Protein 5Y49 (pdb70)

Structure (mmCIF, N/CA/C/O backbone):
data_5Y49
#
_entry.id   5Y49
#
_cell.length_a   73.805
_cell.length_b   34.853
_cell.length_c   117.305
_cell.angle_alpha   90.000
_cell.angle_beta   98.210
_cell.angle_gamma   90.000
#
_symmetry.space_group_name_H-M   'P 1 2 1'
#
loop_
_entity.id
_e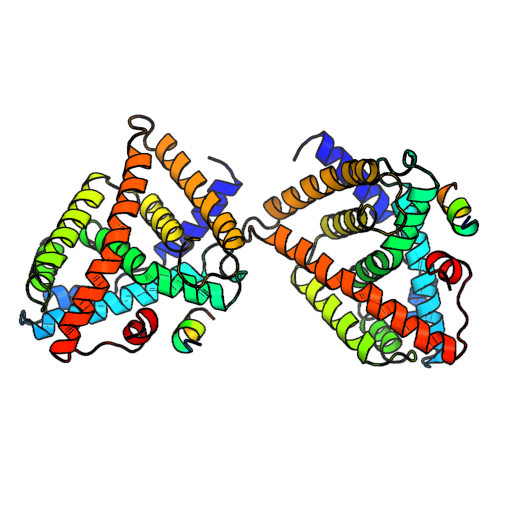ntity.type
_entity.pdbx_description
1 polymer 'Bile acid receptor'
2 polymer 'Peptide from Nuclear receptor coactivator 2'
3 non-polymer '[(1R,2S,4S)-2-bicyclo[2.2.1]heptanyl] 4-azanylbenzoate'
4 water water
#
loop_
_atom_site.group_PDB
_atom_site.id
_atom_site.type_symbol
_atom_site.label_atom_id
_atom_site.label_alt_id
_atom_site.label_comp_id
_atom_site.label_asym_id
_atom_site.label_entity_id
_atom_site.label_seq_id
_atom_site.pdbx_PDB_ins_code
_atom_site.Cartn_x
_atom_site.Cartn_y
_atom_site.Cartn_z
_atom_site.occupancy
_atom_site.B_iso_or_equiv
_atom_site.auth_seq_id
_atom_site.auth_comp_id
_atom_site.auth_asym_id
_atom_site.auth_atom_id
_atom_site.pdbx_PDB_model_num
ATOM 1 N N . LEU A 1 1 ? -22.449 3.948 158.543 1.00 71.06 255 LEU A N 1
ATOM 2 C CA . LEU A 1 1 ? -21.287 4.694 159.147 1.00 63.94 255 LEU A CA 1
ATOM 3 C C . LEU A 1 1 ? -21.587 5.011 160.633 1.00 60.64 255 LEU A C 1
ATOM 4 O O . LEU A 1 1 ? -21.613 6.168 161.045 1.00 65.86 255 LEU A O 1
ATOM 9 N N . THR A 1 2 ? -21.798 3.961 161.428 1.00 57.20 256 THR A N 1
ATOM 10 C CA . THR A 1 2 ? -22.276 4.025 162.825 1.00 55.86 256 THR A CA 1
ATOM 11 C C . THR A 1 2 ? -21.308 4.859 163.664 1.00 60.57 256 THR A C 1
ATOM 12 O O . THR A 1 2 ? -20.147 4.962 163.312 1.00 54.76 256 THR A O 1
ATOM 16 N N . PRO A 1 3 ? -21.794 5.468 164.768 1.00 71.22 257 PRO A N 1
ATOM 17 C CA . PRO A 1 3 ? -20.861 5.949 165.793 1.00 65.85 257 PRO A CA 1
ATOM 18 C C . PRO A 1 3 ? -19.900 4.848 166.255 1.00 57.79 257 PRO A C 1
ATOM 19 O O . PRO A 1 3 ? -18.711 4.985 166.048 1.00 55.41 257 PRO A O 1
ATOM 23 N N . ASP A 1 4 ? -20.414 3.779 166.863 1.00 53.08 258 ASP A N 1
ATOM 24 C CA . ASP A 1 4 ? -19.598 2.640 167.306 1.00 54.80 258 ASP A CA 1
ATOM 25 C C . ASP A 1 4 ? -18.646 2.047 166.210 1.00 54.72 258 ASP A C 1
ATOM 26 O O . ASP A 1 4 ? -17.488 1.693 166.494 1.00 46.48 258 ASP A O 1
ATOM 31 N N . GLN A 1 5 ? -19.090 2.052 164.958 1.00 49.36 259 GLN A N 1
ATOM 32 C CA . GLN A 1 5 ? -18.248 1.632 163.868 1.00 50.81 259 GLN A CA 1
ATOM 33 C C . GLN A 1 5 ? -17.176 2.677 163.498 1.00 51.87 259 GLN A C 1
ATOM 34 O O . GLN A 1 5 ? -16.089 2.312 163.023 1.00 47.40 259 GLN A O 1
ATOM 40 N N . GLN A 1 6 ? -17.475 3.956 163.704 1.00 51.34 260 GLN A N 1
ATOM 41 C CA . GLN A 1 6 ? -16.513 5.025 163.462 1.00 53.01 260 GLN A CA 1
ATOM 42 C C . GLN A 1 6 ? -15.465 4.990 164.599 1.00 53.26 260 GLN A C 1
ATOM 43 O O . GLN A 1 6 ? -14.273 5.194 164.353 1.00 49.35 260 GLN A O 1
ATOM 49 N N . THR A 1 7 ? -15.903 4.649 165.815 1.00 53.88 261 THR A N 1
ATOM 50 C CA . THR A 1 7 ? -15.007 4.533 166.994 1.00 56.21 261 THR A CA 1
ATOM 51 C C . THR A 1 7 ? -13.992 3.408 166.828 1.00 52.69 261 THR A C 1
ATOM 52 O O . THR A 1 7 ? -12.837 3.553 167.190 1.00 55.34 2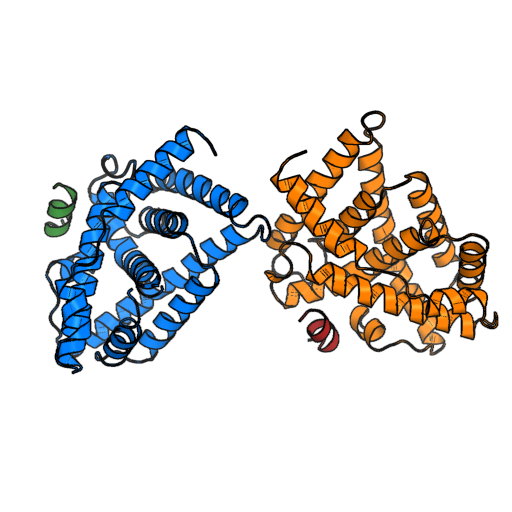61 THR A O 1
ATOM 56 N N . LEU A 1 8 ? -14.475 2.287 166.308 1.00 49.36 262 LEU A N 1
ATOM 57 C CA . LEU A 1 8 ? -13.663 1.132 165.987 1.00 48.55 262 LEU A CA 1
ATOM 58 C C . LEU A 1 8 ? -12.629 1.432 164.885 1.00 41.69 262 LEU A C 1
ATOM 59 O O . LEU A 1 8 ? -11.439 1.075 165.025 1.00 34.67 262 LEU A O 1
ATOM 64 N N . LEU A 1 9 ? -13.065 2.132 163.844 1.00 32.63 263 LEU A N 1
ATOM 65 C CA . LEU A 1 9 ? -12.196 2.396 162.730 1.00 34.91 263 LEU A CA 1
ATOM 66 C C . LEU A 1 9 ? -11.085 3.344 163.152 1.00 41.63 263 LEU A C 1
ATOM 67 O O . LEU A 1 9 ? -9.954 3.212 162.688 1.00 43.09 263 LEU A O 1
ATOM 72 N N . HIS A 1 10 ? -11.377 4.281 164.051 1.00 47.05 264 HIS A N 1
ATOM 73 C CA . HIS A 1 10 ? -10.327 5.196 164.539 1.00 41.30 264 HIS A CA 1
ATOM 74 C C . HIS A 1 10 ? -9.332 4.478 165.441 1.00 41.30 264 HIS A C 1
ATOM 75 O O . HIS A 1 10 ? -8.131 4.798 165.440 1.00 41.08 264 HIS A O 1
ATOM 82 N N . PHE A 1 11 ? -9.835 3.501 166.176 1.00 38.06 265 PHE A N 1
ATOM 83 C CA . PHE A 1 11 ? -9.003 2.680 167.044 1.00 47.05 265 PHE A CA 1
ATOM 84 C C . PHE A 1 11 ? -8.002 1.849 166.216 1.00 47.74 265 PHE A C 1
ATOM 85 O O . PHE A 1 11 ? -6.874 1.634 166.627 1.00 49.42 265 PHE A O 1
ATOM 93 N N . ILE A 1 12 ? -8.444 1.377 165.054 1.00 46.70 266 ILE A N 1
ATOM 94 C CA . ILE A 1 12 ? -7.648 0.481 164.218 1.00 45.19 266 ILE A CA 1
ATOM 95 C C . ILE A 1 12 ? -6.576 1.282 163.495 1.00 42.23 266 ILE A C 1
ATOM 96 O O . ILE A 1 12 ? -5.429 0.875 163.461 1.00 40.70 266 ILE A O 1
ATOM 101 N N . MET A 1 13 ? -6.982 2.405 162.923 1.00 44.92 267 MET A N 1
ATOM 102 C CA . MET A 1 13 ? -6.083 3.398 162.305 1.00 47.93 267 MET A CA 1
ATOM 103 C C . MET A 1 13 ? -5.105 4.043 163.285 1.00 45.03 267 MET A C 1
ATOM 104 O O . MET A 1 13 ? -3.981 4.333 162.909 1.00 39.98 267 MET A O 1
ATOM 109 N N . ASP A 1 14 ? -5.506 4.239 164.537 1.00 47.06 268 ASP A N 1
ATOM 110 C CA . ASP A 1 14 ? -4.536 4.694 165.543 1.00 50.01 268 ASP A CA 1
ATOM 111 C C . ASP A 1 14 ? -3.427 3.664 165.706 1.00 51.25 268 ASP A C 1
ATOM 112 O O . ASP A 1 14 ? -2.247 4.016 165.735 1.00 52.41 268 ASP A O 1
ATOM 117 N N . SER A 1 15 ? -3.807 2.393 165.759 1.00 47.33 269 SER A N 1
ATOM 118 C CA . SER A 1 15 ? -2.842 1.329 165.909 1.00 42.31 269 SER A CA 1
ATOM 119 C C . SER A 1 15 ? -2.045 1.063 164.634 1.00 37.22 269 SER A C 1
ATOM 120 O O . SER A 1 15 ? -0.878 0.784 164.696 1.00 31.90 269 SER A O 1
ATOM 123 N N . TYR A 1 16 ? -2.681 1.115 163.477 1.00 37.48 270 TYR A N 1
ATOM 124 C CA . TYR A 1 16 ? -1.990 0.829 162.225 1.00 41.96 270 TYR A CA 1
ATOM 125 C C . TYR A 1 16 ? -0.881 1.838 161.882 1.00 49.41 270 TYR A C 1
ATOM 126 O O . TYR A 1 16 ? 0.163 1.472 161.302 1.00 56.91 270 TYR A O 1
ATOM 135 N N . ASN A 1 17 ? -1.119 3.097 162.215 1.00 52.42 271 ASN A N 1
ATOM 136 C CA . ASN A 1 17 ? -0.193 4.182 161.867 1.00 57.85 271 ASN A CA 1
ATOM 137 C C . ASN A 1 17 ? 0.996 4.366 162.811 1.00 55.06 271 ASN A C 1
ATOM 138 O O . ASN A 1 17 ? 1.921 5.092 162.480 1.00 55.40 271 ASN A O 1
ATOM 143 N N . LYS A 1 18 ? 0.967 3.736 163.981 1.00 59.45 272 LYS A N 1
ATOM 144 C CA . LYS A 1 18 ? 2.167 3.646 164.835 1.00 63.81 272 LYS A CA 1
ATOM 145 C C . LYS A 1 18 ? 3.287 2.790 164.204 1.00 66.53 272 LYS A C 1
ATOM 146 O O . LYS A 1 18 ? 4.461 2.999 164.484 1.00 68.43 272 LYS A O 1
ATOM 152 N N . GLN A 1 19 ? 2.894 1.860 163.335 1.00 69.51 273 GLN A N 1
ATOM 153 C CA . GLN A 1 19 ? 3.791 0.902 162.701 1.00 71.07 273 GLN A CA 1
ATOM 154 C C . GLN A 1 19 ? 4.600 1.572 161.564 1.00 71.64 273 GLN A C 1
A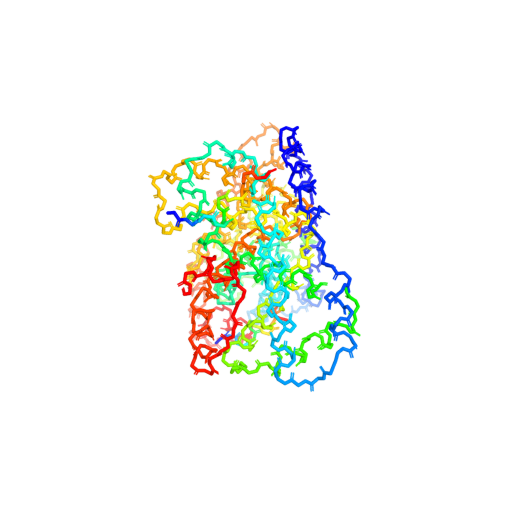TOM 155 O O . GLN A 1 19 ? 4.050 1.858 160.495 1.00 69.75 273 GLN A O 1
ATOM 161 N N . ARG A 1 20 ? 5.896 1.812 161.814 1.00 71.59 274 ARG A N 1
ATOM 162 C CA . ARG A 1 20 ? 6.834 2.409 160.832 1.00 74.77 274 ARG A CA 1
ATOM 163 C C . ARG A 1 20 ? 8.094 1.529 160.530 1.00 72.82 274 ARG A C 1
ATOM 164 O O . ARG A 1 20 ? 8.497 0.691 161.344 1.00 67.78 274 ARG A O 1
ATOM 172 N N . MET A 1 21 ? 8.706 1.761 159.365 1.00 67.67 275 MET A N 1
ATOM 173 C CA . MET A 1 21 ? 9.873 0.998 158.862 1.00 63.61 275 MET A CA 1
ATOM 174 C C . MET A 1 21 ? 11.153 1.762 159.173 1.00 52.60 275 MET A C 1
ATOM 175 O O . MET A 1 21 ? 11.408 2.764 158.513 1.00 52.49 275 MET A O 1
ATOM 180 N N . PRO A 1 22 ? 11.996 1.269 160.121 1.00 47.83 276 PRO A N 1
ATOM 181 C CA . PRO A 1 22 ? 13.147 2.072 160.527 1.00 47.00 276 PRO A CA 1
ATOM 182 C C . PRO A 1 22 ? 14.017 2.522 159.350 1.00 46.12 276 PRO A C 1
ATOM 183 O O . PRO A 1 22 ? 14.132 1.819 158.333 1.00 42.84 276 PRO A O 1
ATOM 187 N N . GLN A 1 23 ? 14.606 3.697 159.531 1.00 42.42 277 GLN A N 1
ATOM 188 C CA . GLN A 1 23 ? 15.428 4.357 158.557 1.00 41.04 277 GLN A CA 1
ATOM 189 C C . GLN A 1 23 ? 16.678 3.570 158.273 1.00 39.52 277 GLN A C 1
ATOM 190 O O . GLN A 1 23 ? 17.112 3.524 157.109 1.00 38.53 277 GLN A O 1
ATOM 196 N N . GLU A 1 24 ? 17.235 2.970 159.317 1.00 38.36 278 GLU A N 1
ATOM 197 C CA . GLU A 1 24 ? 18.371 2.063 159.194 1.00 43.97 278 GLU A CA 1
ATOM 198 C C . GLU A 1 24 ? 18.159 0.907 158.214 1.00 44.51 278 GLU A C 1
ATOM 199 O O . GLU A 1 24 ? 19.155 0.478 157.5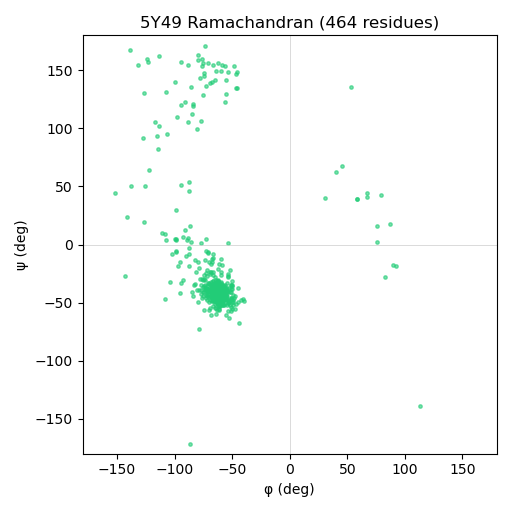93 1.00 45.58 278 GLU A O 1
ATOM 205 N N . ILE A 1 25 ? 16.919 0.393 158.078 1.00 38.19 279 ILE A N 1
ATOM 206 C CA . ILE A 1 25 ? 16.636 -0.676 157.093 1.00 41.58 279 ILE A CA 1
ATOM 207 C C . ILE A 1 25 ? 16.620 -0.073 155.706 1.00 40.36 279 ILE A C 1
ATOM 208 O O . ILE A 1 25 ? 17.335 -0.515 154.802 1.00 40.27 279 ILE A O 1
ATOM 213 N N . THR A 1 26 ? 15.767 0.929 155.549 1.00 39.64 280 THR A N 1
ATOM 214 C CA . THR A 1 26 ? 15.732 1.761 154.361 1.00 38.09 280 THR A CA 1
ATOM 215 C C . THR A 1 26 ? 17.145 2.134 153.876 1.00 38.78 280 THR A C 1
ATOM 216 O O . THR A 1 26 ? 17.489 2.001 152.702 1.00 41.82 280 THR A O 1
ATOM 220 N N . ASN A 1 27 ? 17.990 2.578 154.776 1.00 39.53 281 ASN A N 1
ATOM 221 C CA . ASN A 1 27 ? 19.307 3.032 154.346 1.00 43.75 281 ASN A CA 1
ATOM 222 C C . ASN A 1 27 ? 20.128 1.866 153.840 1.00 42.75 281 ASN A C 1
ATOM 223 O O . ASN A 1 27 ? 20.808 1.985 152.847 1.00 46.13 281 ASN A O 1
ATOM 228 N N . LYS A 1 28 ? 20.043 0.733 154.518 1.00 46.15 282 LYS A N 1
ATOM 229 C CA . LYS A 1 28 ? 20.713 -0.502 154.074 1.00 41.37 282 LYS A CA 1
ATOM 230 C C . LYS A 1 28 ? 20.248 -0.918 152.683 1.00 39.04 282 LYS A C 1
ATOM 231 O O . LYS A 1 28 ? 21.071 -1.214 151.836 1.00 32.08 282 LYS A O 1
ATOM 237 N N . ILE A 1 29 ? 18.940 -0.901 152.439 1.00 39.39 283 ILE A N 1
ATOM 238 C CA . ILE A 1 29 ? 18.422 -1.187 151.110 1.00 39.16 283 ILE A CA 1
ATOM 239 C C . ILE A 1 29 ? 19.105 -0.362 150.017 1.00 42.88 283 ILE A C 1
ATOM 240 O O . ILE A 1 29 ? 19.347 -0.849 148.919 1.00 44.57 283 ILE A O 1
ATOM 245 N N . LEU A 1 30 ? 19.399 0.892 150.317 1.00 48.15 284 LEU A N 1
ATOM 246 C CA . LEU A 1 30 ? 19.955 1.796 149.334 1.00 49.78 284 LEU A CA 1
ATOM 247 C C . LEU A 1 30 ? 21.487 1.875 149.301 1.00 48.06 284 LEU A C 1
ATOM 248 O O . LEU A 1 30 ? 22.057 2.145 148.247 1.00 51.50 284 LEU A O 1
ATOM 253 N N . LYS A 1 31 ? 22.148 1.672 150.428 1.00 44.18 285 LYS A N 1
ATOM 254 C CA . LYS A 1 31 ? 23.604 1.842 150.522 1.00 45.25 285 LYS A CA 1
ATOM 255 C C . LYS A 1 31 ? 24.405 0.554 150.549 1.00 40.68 285 LYS A C 1
ATOM 256 O O . LYS A 1 31 ? 25.512 0.499 150.046 1.00 51.64 285 LYS A O 1
ATOM 262 N N . GLU A 1 32 ? 23.884 -0.508 151.116 1.00 42.68 286 GLU A N 1
ATOM 263 C CA . GLU A 1 32 ? 24.732 -1.684 151.376 1.00 41.71 286 GLU A CA 1
ATOM 264 C C . GLU A 1 32 ? 25.223 -2.397 150.121 1.00 40.60 286 GLU A C 1
ATOM 265 O O . GLU A 1 32 ? 24.593 -2.331 149.056 1.00 36.31 286 GLU A O 1
ATOM 271 N N . GLU A 1 33 ? 26.349 -3.088 150.256 1.00 40.48 287 GLU A N 1
ATOM 272 C CA . GLU A 1 33 ? 26.884 -3.941 149.196 1.00 44.79 287 GLU A CA 1
ATOM 273 C C . GLU A 1 33 ? 25.751 -4.778 148.647 1.00 42.87 287 GLU A C 1
ATOM 274 O O . GLU A 1 33 ? 24.830 -5.121 149.379 1.00 38.95 287 GLU A O 1
ATOM 280 N N . PHE A 1 34 ? 25.813 -5.099 147.364 1.00 40.86 288 PHE A N 1
ATOM 281 C CA . PHE A 1 34 ? 24.805 -5.939 146.715 1.00 39.89 288 PHE A CA 1
ATOM 282 C C . PHE A 1 34 ? 25.347 -7.348 146.437 1.00 44.62 288 PHE A C 1
ATOM 283 O O . PHE A 1 34 ? 26.011 -7.598 145.441 1.00 45.47 288 PHE A O 1
ATOM 291 N N . SER A 1 35 ? 25.082 -8.267 147.345 1.00 49.59 289 SER A N 1
ATOM 292 C CA . SER A 1 35 ? 25.393 -9.684 147.137 1.00 45.16 289 SER A CA 1
ATOM 293 C C . SER A 1 35 ? 24.225 -10.500 147.678 1.00 48.42 289 SER A C 1
ATOM 294 O O . SER A 1 35 ? 23.362 -9.983 148.404 1.00 52.05 289 SER A O 1
ATOM 297 N N . ALA A 1 36 ? 24.223 -11.783 147.345 1.00 45.21 290 ALA A N 1
ATOM 298 C CA . ALA A 1 36 ? 23.169 -12.678 147.758 1.00 39.59 290 ALA A CA 1
ATOM 299 C C . ALA A 1 36 ? 23.137 -12.809 149.258 1.00 39.73 290 ALA A C 1
ATOM 300 O O . ALA A 1 36 ? 22.082 -12.729 149.844 1.00 35.80 290 ALA A O 1
ATOM 302 N N . GLU A 1 37 ? 24.305 -12.982 149.864 1.00 40.51 291 GLU A N 1
ATOM 303 C CA . GLU A 1 37 ? 24.457 -12.964 151.317 1.00 43.16 291 GLU A CA 1
ATOM 304 C C . GLU A 1 37 ? 23.924 -11.692 151.944 1.00 41.29 291 GLU A C 1
ATOM 305 O O . GLU A 1 37 ? 23.203 -11.722 152.950 1.00 36.99 291 GLU A O 1
ATOM 311 N N . GLU A 1 38 ? 24.286 -10.562 151.372 1.00 40.83 292 GLU A N 1
ATOM 312 C CA . GLU A 1 38 ? 23.935 -9.304 152.005 1.00 40.37 292 GLU A CA 1
ATOM 313 C C . GLU A 1 38 ? 22.459 -8.963 151.729 1.00 36.32 292 GLU A C 1
ATOM 314 O O . GLU A 1 38 ? 21.738 -8.465 152.632 1.00 31.34 292 GLU A O 1
ATOM 320 N N . ASN A 1 39 ? 22.001 -9.246 150.515 1.00 30.79 293 ASN A N 1
ATOM 321 C CA . ASN A 1 39 ? 20.559 -9.140 150.246 1.00 33.18 293 ASN A CA 1
ATOM 322 C C . ASN A 1 39 ? 19.707 -9.948 151.229 1.00 32.51 293 ASN A C 1
ATOM 323 O O . ASN A 1 39 ? 18.727 -9.426 151.719 1.00 32.58 293 ASN A O 1
ATOM 328 N N . PHE A 1 40 ? 20.155 -11.151 151.576 1.00 31.98 294 PHE A N 1
ATOM 329 C CA . PHE A 1 40 ? 19.471 -12.021 152.493 1.00 33.55 294 PHE A CA 1
ATOM 330 C C . PHE A 1 40 ? 19.506 -11.515 153.948 1.00 33.64 294 PHE A C 1
ATOM 331 O O . PHE A 1 40 ? 18.530 -11.655 154.670 1.00 35.33 294 PHE A O 1
ATOM 339 N N . LEU A 1 41 ? 20.614 -10.964 154.388 1.00 32.51 295 LEU A N 1
ATOM 340 C CA . LEU A 1 41 ? 20.658 -10.292 155.664 1.00 35.07 295 LEU A CA 1
ATOM 341 C C . LEU A 1 41 ? 19.604 -9.149 155.679 1.00 34.22 295 LEU A C 1
ATOM 342 O O . LEU A 1 41 ? 18.816 -9.057 156.604 1.00 38.43 295 LEU A O 1
ATOM 347 N N . ILE A 1 42 ? 19.558 -8.319 154.647 1.00 30.07 296 ILE A N 1
ATOM 348 C CA . ILE A 1 42 ? 18.582 -7.244 154.584 1.00 29.26 296 ILE A CA 1
ATOM 349 C C . ILE A 1 42 ? 17.134 -7.758 154.693 1.00 30.80 296 ILE A C 1
ATOM 350 O O . ILE A 1 42 ? 16.334 -7.214 155.467 1.00 29.93 296 ILE A O 1
ATOM 355 N N . LEU A 1 43 ? 16.807 -8.805 153.938 1.00 32.66 297 LEU A N 1
ATOM 356 C CA . LEU A 1 43 ? 15.489 -9.431 154.031 1.00 34.00 297 LEU A CA 1
ATOM 357 C C . LEU A 1 43 ? 15.157 -9.993 155.425 1.00 30.86 297 LEU A C 1
ATOM 358 O O . LEU A 1 43 ? 14.025 -9.889 155.881 1.00 27.70 297 LEU A O 1
ATOM 363 N N . THR A 1 44 ? 16.154 -10.572 156.076 1.00 30.09 298 THR A N 1
ATOM 364 C CA . THR A 1 44 ? 16.033 -11.058 157.448 1.00 31.91 298 THR A CA 1
ATOM 365 C C . THR A 1 44 ? 15.686 -9.915 158.403 1.00 32.95 298 THR A C 1
ATOM 366 O O . THR A 1 44 ? 14.846 -10.077 159.286 1.00 34.28 298 THR A O 1
ATOM 370 N N . GLU A 1 45 ? 16.312 -8.759 158.212 1.00 34.35 299 GLU A N 1
ATOM 371 C CA . GLU A 1 45 ? 16.009 -7.596 159.043 1.00 33.88 299 GLU A CA 1
ATOM 372 C C . GLU A 1 45 ? 14.617 -7.075 158.791 1.00 28.25 299 GLU A C 1
ATOM 373 O O . GLU A 1 45 ? 13.873 -6.838 159.686 1.00 25.51 299 GLU A O 1
ATOM 379 N N . MET A 1 46 ? 14.247 -6.944 157.548 1.00 28.92 300 MET A N 1
ATOM 380 C CA . MET A 1 46 ? 12.897 -6.547 157.225 1.00 29.55 300 MET A CA 1
ATOM 381 C C . MET A 1 46 ? 11.847 -7.447 157.815 1.00 27.84 300 MET A C 1
ATOM 382 O O . MET A 1 46 ? 10.883 -6.963 158.346 1.00 29.43 300 MET A O 1
ATOM 387 N N . ALA A 1 47 ? 12.037 -8.749 157.696 1.00 27.01 301 ALA A N 1
ATOM 388 C CA . ALA A 1 47 ? 11.082 -9.734 158.165 1.00 25.58 301 ALA A CA 1
ATOM 389 C C . ALA A 1 47 ? 10.983 -9.659 159.684 1.00 24.17 301 ALA A C 1
ATOM 390 O O . ALA A 1 47 ? 9.894 -9.641 160.226 1.00 23.79 301 ALA A O 1
ATOM 392 N N . THR A 1 48 ? 12.125 -9.578 160.357 1.00 25.63 302 THR A N 1
ATOM 393 C CA . THR A 1 48 ? 12.183 -9.357 161.806 1.00 25.91 302 THR A CA 1
ATOM 394 C C . THR A 1 48 ? 11.413 -8.102 162.219 1.00 26.75 302 THR A C 1
ATOM 395 O O . THR A 1 48 ? 10.689 -8.120 163.222 1.00 28.18 302 THR A O 1
ATOM 399 N N . ASN A 1 49 ? 11.551 -7.041 161.425 1.00 25.50 303 ASN A N 1
ATOM 400 C CA . ASN A 1 49 ? 10.840 -5.818 161.659 1.00 27.32 303 ASN A CA 1
ATOM 401 C C . ASN A 1 49 ? 9.343 -5.937 161.481 1.00 25.79 303 ASN A C 1
ATOM 402 O O . ASN A 1 49 ? 8.619 -5.397 162.326 1.00 27.18 303 ASN A O 1
ATOM 407 N N . HIS A 1 50 ? 8.908 -6.618 160.412 1.00 26.35 304 HIS A N 1
ATOM 408 C CA . HIS A 1 50 ? 7.506 -6.921 160.119 1.00 30.07 304 HIS A CA 1
ATOM 409 C C . HIS A 1 50 ? 6.786 -7.647 161.263 1.00 29.07 304 HIS A C 1
ATOM 410 O O . HIS A 1 50 ? 5.646 -7.335 161.588 1.00 25.17 304 HIS A O 1
ATOM 417 N N . VAL A 1 51 ? 7.482 -8.578 161.891 1.00 28.65 305 VAL A N 1
ATOM 418 C CA . VAL A 1 51 ? 6.914 -9.364 162.923 1.00 29.78 305 VAL A CA 1
ATOM 419 C C . VAL A 1 51 ? 6.771 -8.518 164.186 1.00 31.34 305 VAL A C 1
ATOM 420 O O . VAL A 1 51 ? 5.782 -8.652 164.910 1.00 30.85 305 VAL A O 1
ATOM 424 N N . GLN A 1 52 ? 7.732 -7.648 164.453 1.00 31.49 306 GLN A N 1
ATOM 425 C CA . GLN A 1 52 ? 7.592 -6.738 165.611 1.00 32.36 306 GLN A CA 1
ATOM 426 C C . GLN A 1 52 ? 6.435 -5.800 165.488 1.00 29.85 306 GLN A C 1
ATOM 427 O O . GLN A 1 52 ? 5.736 -5.562 166.458 1.00 26.35 306 GLN A O 1
ATOM 433 N N . VAL A 1 53 ? 6.240 -5.257 164.291 1.00 28.30 307 VAL A N 1
ATOM 434 C CA . VAL A 1 53 ? 5.155 -4.356 164.135 1.00 28.05 307 VAL A CA 1
ATOM 435 C C . VAL A 1 53 ? 3.878 -5.165 164.188 1.00 26.43 307 VAL A C 1
ATOM 436 O O . VAL A 1 53 ? 2.946 -4.730 164.801 1.00 26.84 307 VAL A O 1
ATOM 440 N N . LEU A 1 54 ? 3.860 -6.362 163.609 1.00 28.15 308 LEU A N 1
ATOM 441 C CA . LEU A 1 54 ? 2.684 -7.243 163.671 1.00 28.65 308 LEU A CA 1
ATOM 442 C C . LEU A 1 54 ? 2.242 -7.523 165.120 1.00 26.40 308 LEU A C 1
ATOM 443 O O . LEU A 1 54 ? 1.083 -7.498 165.447 1.00 24.52 308 LEU A O 1
ATOM 448 N N . VAL A 1 55 ? 3.196 -7.829 165.964 1.00 25.97 309 VAL A N 1
ATOM 449 C CA . VAL A 1 55 ? 2.918 -8.074 167.347 1.00 27.66 309 VAL A CA 1
ATOM 450 C C . VAL A 1 55 ? 2.296 -6.835 168.035 1.00 30.97 309 VAL A C 1
ATOM 451 O O . VAL A 1 55 ? 1.237 -6.945 168.679 1.00 35.48 309 VAL A O 1
ATOM 455 N N . GLU A 1 56 ? 2.945 -5.678 167.872 1.00 29.75 310 GLU A N 1
ATOM 456 C CA . GLU A 1 56 ? 2.415 -4.376 168.302 1.00 28.84 310 GLU A CA 1
ATOM 457 C C . GLU A 1 56 ? 0.982 -4.105 167.865 1.00 26.74 310 GLU A C 1
ATOM 458 O O . GLU A 1 56 ? 0.182 -3.679 168.669 1.00 24.30 310 GLU A O 1
ATOM 464 N N . PHE A 1 57 ? 0.719 -4.254 166.580 1.00 23.38 311 PHE A N 1
ATOM 465 C CA . PHE A 1 57 ? -0.568 -3.985 166.043 1.00 25.53 311 PHE A CA 1
ATOM 466 C C . PHE A 1 57 ? -1.531 -4.974 166.664 1.00 27.16 311 PHE A C 1
ATOM 467 O O . PHE A 1 57 ? -2.609 -4.597 167.115 1.00 28.72 311 PHE A O 1
ATOM 475 N N . THR A 1 58 ? -1.117 -6.229 166.758 1.00 27.13 312 THR A N 1
ATOM 476 C CA . THR A 1 58 ? -2.036 -7.282 167.193 1.00 26.61 312 THR A CA 1
ATOM 477 C C . THR A 1 58 ? -2.474 -7.115 168.610 1.00 27.49 312 THR A C 1
ATOM 478 O O . THR A 1 58 ? -3.655 -7.282 168.927 1.00 31.51 312 THR A O 1
ATOM 482 N N . LYS A 1 59 ? -1.532 -6.872 169.495 1.00 30.78 313 LYS A N 1
ATOM 483 C CA . LYS A 1 59 ? -1.859 -6.741 170.917 1.00 31.83 313 LYS A CA 1
ATOM 484 C C . LYS A 1 59 ? -2.851 -5.590 171.207 1.00 34.36 313 LYS A C 1
ATOM 485 O O . LYS A 1 59 ? -3.564 -5.661 172.203 1.00 33.78 313 LYS A O 1
ATOM 491 N N . LYS A 1 60 ? -2.884 -4.551 170.352 1.00 32.05 314 LYS A N 1
ATOM 492 C CA . LYS A 1 60 ? -3.835 -3.426 170.449 1.00 32.84 314 LYS A CA 1
ATOM 493 C C . LYS A 1 60 ? -5.191 -3.688 169.760 1.00 30.76 314 LYS A C 1
ATOM 494 O O . LYS A 1 60 ? -6.037 -2.807 169.655 1.00 26.93 314 LYS A O 1
ATOM 500 N N . LEU A 1 61 ? -5.393 -4.859 169.209 1.00 32.62 315 LEU A N 1
ATOM 501 C CA . LEU A 1 61 ? -6.644 -5.106 168.523 1.00 33.54 315 LEU A CA 1
ATOM 502 C C . LEU A 1 61 ? -7.774 -5.256 169.557 1.00 33.38 315 LEU A C 1
ATOM 503 O O . LEU A 1 61 ? -7.557 -5.924 170.592 1.00 30.18 315 LEU A O 1
ATOM 508 N N . PRO A 1 62 ? -8.966 -4.631 169.297 1.00 36.52 316 PRO A N 1
ATOM 509 C CA . PRO A 1 62 ? -10.116 -4.634 170.255 1.00 37.04 316 PRO A CA 1
ATOM 510 C C . PRO A 1 62 ? -10.504 -6.026 170.612 1.00 33.47 316 PRO A C 1
ATOM 511 O O . PRO A 1 62 ? -10.768 -6.799 169.712 1.00 36.73 316 PRO A O 1
ATOM 515 N N . GLY A 1 63 ? -10.476 -6.344 171.902 1.00 31.23 317 GLY A N 1
ATOM 516 C CA . GLY A 1 63 ? -10.830 -7.680 172.353 1.00 30.99 317 GLY A CA 1
ATOM 517 C C . GLY A 1 63 ? -9.695 -8.661 172.418 1.00 33.02 317 GLY A C 1
ATOM 518 O O . GLY A 1 63 ? -9.833 -9.665 173.087 1.00 33.30 317 GLY A O 1
ATOM 519 N N . PHE A 1 64 ? -8.576 -8.370 171.738 1.00 33.55 318 PHE A N 1
ATOM 520 C CA . PHE A 1 64 ? -7.425 -9.255 171.773 1.00 33.75 318 PHE A CA 1
ATOM 521 C C . PHE A 1 64 ? -6.942 -9.579 173.187 1.00 33.46 318 PHE A C 1
ATOM 522 O O . PHE A 1 64 ? -6.664 -10.738 173.446 1.00 32.68 318 PHE A O 1
ATOM 530 N N . GLN A 1 65 ? -6.856 -8.590 174.068 1.00 38.57 319 GLN A N 1
ATOM 531 C CA . GLN A 1 65 ? -6.339 -8.785 175.451 1.00 45.52 319 GLN A CA 1
ATOM 532 C C . GLN A 1 65 ? -7.130 -9.789 176.265 1.00 47.10 319 GLN A C 1
ATOM 533 O O . GLN A 1 65 ? -6.555 -10.544 177.064 1.00 44.14 319 GLN A O 1
ATOM 539 N N . THR A 1 66 ? -8.430 -9.827 175.993 1.00 43.87 320 THR A N 1
ATOM 540 C CA . THR A 1 66 ? -9.387 -10.639 176.720 1.00 44.98 320 THR A CA 1
ATOM 541 C C . THR A 1 66 ? -9.533 -12.054 176.133 1.00 47.78 320 THR A C 1
ATOM 542 O O . THR A 1 66 ? -10.455 -12.815 176.522 1.00 50.58 320 THR A O 1
ATOM 546 N N . LEU A 1 67 ? -8.719 -12.409 175.145 1.00 39.57 321 LEU A N 1
ATOM 547 C CA . LEU A 1 67 ? -8.817 -13.781 174.607 1.00 36.37 321 LEU A CA 1
ATOM 548 C C . LEU A 1 67 ? -7.920 -14.652 175.415 1.00 34.01 321 LEU A C 1
ATOM 549 O O . LEU A 1 67 ? -6.948 -14.174 175.954 1.00 35.24 321 LEU A O 1
ATOM 554 N N . ASP A 1 68 ? -8.226 -15.942 175.472 1.00 36.20 322 ASP A N 1
ATOM 555 C CA . ASP A 1 68 ? -7.328 -16.921 176.110 1.00 38.35 322 ASP A CA 1
ATOM 556 C C . ASP A 1 68 ? -5.844 -16.737 175.696 1.00 37.13 322 ASP A C 1
ATOM 557 O O . ASP A 1 68 ? -5.555 -16.553 174.520 1.00 36.37 322 ASP A O 1
ATOM 562 N N . HIS A 1 69 ? -4.929 -16.771 176.647 1.00 37.15 323 HIS A N 1
ATOM 563 C CA . HIS A 1 69 ? -3.479 -16.650 176.364 1.00 39.92 323 HIS A CA 1
ATOM 564 C C . HIS A 1 69 ? -2.880 -17.550 175.263 1.00 38.61 323 HIS A C 1
ATOM 565 O O . HIS A 1 69 ? -2.139 -17.082 174.413 1.00 37.34 323 HIS A O 1
ATOM 572 N N . GLU A 1 70 ? -3.144 -18.839 175.300 1.00 38.29 324 GLU A N 1
ATOM 573 C CA . GLU A 1 70 ? -2.639 -19.734 174.242 1.00 41.33 324 GLU A CA 1
ATOM 574 C C . GLU A 1 70 ? -3.242 -19.413 172.862 1.00 38.05 324 GLU A C 1
ATOM 575 O O . GLU A 1 70 ? -2.527 -19.327 171.865 1.00 41.18 324 GLU A O 1
ATOM 581 N N . ASP A 1 71 ? -4.546 -19.202 172.823 1.00 34.53 325 ASP A N 1
ATOM 582 C CA . ASP A 1 71 ? -5.213 -18.771 171.615 1.00 35.95 325 ASP A CA 1
ATOM 583 C C . ASP A 1 71 ? -4.514 -17.516 170.996 1.00 32.16 325 ASP A C 1
ATOM 584 O O . ASP A 1 71 ? -4.464 -17.366 169.775 1.00 29.78 325 ASP A O 1
ATOM 589 N N . GLN A 1 72 ? -3.990 -16.633 171.847 1.00 28.21 326 GLN A N 1
ATOM 590 C CA . GLN A 1 72 ? -3.339 -15.412 171.407 1.00 29.64 326 GLN A CA 1
ATOM 591 C C . GLN A 1 72 ? -2.124 -15.744 170.542 1.00 29.08 326 GLN A C 1
ATOM 592 O O . GLN A 1 72 ? -2.037 -15.266 169.445 1.00 27.75 326 GLN A O 1
ATOM 598 N N . ILE A 1 73 ? -1.240 -16.580 171.063 1.00 27.12 327 ILE A N 1
ATOM 599 C CA . ILE A 1 73 ? -0.094 -17.099 170.355 1.00 30.83 327 ILE A CA 1
ATOM 600 C C . ILE A 1 73 ? -0.458 -17.861 169.062 1.00 30.41 327 ILE A C 1
ATOM 601 O O . ILE A 1 73 ? 0.197 -17.743 168.025 1.00 30.63 327 ILE A O 1
ATOM 606 N N . ALA A 1 74 ? -1.507 -18.650 169.140 1.00 29.16 328 ALA A N 1
ATOM 607 C CA . ALA A 1 74 ? -1.946 -19.411 168.013 1.00 25.59 328 ALA A CA 1
ATOM 608 C C . ALA A 1 74 ? -2.305 -18.493 166.862 1.00 27.09 328 ALA A C 1
ATOM 609 O O . ALA A 1 74 ? -2.052 -18.832 165.689 1.00 28.44 328 ALA A O 1
ATOM 611 N N . LEU A 1 75 ? -2.897 -17.339 167.165 1.00 25.21 329 LEU A N 1
ATOM 612 C CA . LEU A 1 75 ? -3.298 -16.390 166.107 1.00 25.75 329 LEU A CA 1
ATOM 613 C C . LEU A 1 75 ? -2.142 -15.605 165.557 1.00 23.11 329 LEU A C 1
ATOM 614 O O . LEU A 1 75 ? -2.117 -15.277 164.366 1.00 22.69 329 LEU A O 1
ATOM 619 N N . LEU A 1 76 ? -1.195 -15.294 166.430 1.00 23.65 330 LEU A N 1
ATOM 620 C CA . LEU A 1 76 ? 0.028 -14.595 166.025 1.00 25.66 330 LEU A CA 1
ATOM 621 C C . LEU A 1 76 ? 0.835 -15.438 165.062 1.00 24.32 330 LEU A C 1
ATOM 622 O O . LEU A 1 76 ? 1.148 -14.979 163.975 1.00 26.12 330 LEU A O 1
ATOM 627 N N . LYS A 1 77 ? 1.174 -16.655 165.486 1.00 23.46 331 LYS A N 1
ATOM 628 C CA . LYS A 1 77 ? 1.834 -17.649 164.642 1.00 24.06 331 LYS A CA 1
ATOM 629 C C . LYS A 1 77 ? 1.034 -17.985 163.419 1.00 24.01 331 LYS A C 1
ATOM 630 O O . LYS A 1 77 ? 1.520 -17.969 162.317 1.00 26.16 331 LYS A O 1
ATOM 636 N N . GLY A 1 78 ? -0.226 -18.261 163.616 1.00 26.29 332 GLY A N 1
ATOM 637 C CA . GLY A 1 78 ? -1.078 -18.666 162.543 1.00 25.31 332 GLY A CA 1
ATOM 638 C C . GLY A 1 78 ? -1.173 -17.607 161.488 1.00 27.04 332 GLY A C 1
ATOM 639 O O . GLY A 1 78 ? -1.228 -17.943 160.329 1.00 29.80 332 GLY A O 1
ATOM 640 N N . SER A 1 79 ? -1.134 -16.335 161.873 1.00 25.94 333 SER A N 1
ATOM 641 C CA . SER A 1 79 ? -1.295 -15.261 160.902 1.00 26.02 333 SER A CA 1
ATOM 642 C C . SER A 1 79 ? 0.002 -14.657 160.342 1.00 24.94 333 SER A C 1
ATOM 643 O O . SER A 1 79 ? -0.040 -13.935 159.341 1.00 26.74 333 SER A O 1
ATOM 646 N N . ALA A 1 80 ? 1.138 -14.917 160.970 1.00 24.00 334 ALA A N 1
ATOM 647 C CA . ALA A 1 80 ? 2.355 -14.125 160.684 1.00 24.97 334 ALA A CA 1
ATOM 648 C C . ALA A 1 80 ? 2.642 -14.046 159.200 1.00 25.39 334 ALA A C 1
ATOM 649 O O . ALA A 1 80 ? 2.862 -12.955 158.691 1.00 22.56 334 ALA A O 1
ATOM 651 N N . VAL A 1 81 ? 2.574 -15.200 158.509 1.00 26.37 335 VAL A N 1
ATOM 652 C CA . VAL A 1 81 ? 3.008 -15.256 157.087 1.00 26.50 335 VAL A CA 1
ATOM 653 C C . VAL A 1 81 ? 2.090 -14.383 156.246 1.00 25.99 335 VAL A C 1
ATOM 654 O O . VAL A 1 81 ? 2.559 -13.444 155.598 1.00 25.72 335 VAL A O 1
ATOM 658 N N . GLU A 1 82 ? 0.787 -14.620 156.324 1.00 27.12 336 GLU A N 1
ATOM 659 C CA . GLU A 1 82 ? -0.153 -13.799 155.535 1.00 29.72 336 GLU A CA 1
ATOM 660 C C . GLU A 1 82 ? -0.037 -12.303 155.844 1.00 31.87 336 GLU A C 1
ATOM 661 O O . GLU A 1 82 ? -0.126 -11.451 154.935 1.00 33.93 336 GLU A O 1
ATOM 667 N N . ALA A 1 83 ? 0.116 -11.975 157.130 1.00 33.43 337 ALA A N 1
ATOM 668 C CA . ALA A 1 83 ? 0.193 -10.556 157.563 1.00 32.09 337 ALA A CA 1
ATOM 669 C C . ALA A 1 83 ? 1.450 -9.902 157.050 1.00 31.33 337 ALA A C 1
ATOM 670 O O . ALA A 1 83 ? 1.429 -8.761 156.651 1.00 30.21 337 ALA A O 1
ATOM 672 N N . MET A 1 84 ? 2.549 -10.638 157.053 1.00 33.84 338 MET A N 1
ATOM 673 C CA . MET A 1 84 ? 3.810 -10.118 156.554 1.00 36.04 338 MET A CA 1
ATOM 674 C C . MET A 1 84 ? 3.731 -9.780 155.077 1.00 37.82 338 MET A C 1
ATOM 675 O O . MET A 1 84 ? 4.114 -8.705 154.685 1.00 37.87 338 MET A O 1
ATOM 680 N N . PHE A 1 85 ? 3.228 -10.707 154.261 1.00 39.28 339 PHE A N 1
ATOM 681 C CA . PHE A 1 85 ? 3.038 -10.458 152.819 1.00 36.82 339 PHE A CA 1
ATOM 682 C C . PHE A 1 85 ? 2.040 -9.338 152.505 1.00 37.19 339 PHE A C 1
ATOM 683 O O . PHE A 1 85 ? 2.156 -8.627 151.497 1.00 38.39 339 PHE A O 1
ATOM 691 N N . LEU A 1 86 ? 1.050 -9.176 153.356 1.00 34.87 340 LEU A N 1
ATOM 692 C CA . LEU A 1 86 ? 0.133 -8.069 153.191 1.00 38.20 340 LEU A CA 1
ATOM 693 C C . LEU A 1 86 ? 0.815 -6.748 153.544 1.00 38.20 340 LEU A C 1
ATOM 694 O O . LEU A 1 86 ? 0.746 -5.807 152.783 1.00 40.64 340 LEU A O 1
ATOM 699 N N . ARG A 1 87 ? 1.510 -6.670 154.669 1.00 40.34 341 ARG A N 1
ATOM 700 C CA . ARG A 1 87 ? 2.291 -5.448 154.944 1.00 41.99 341 ARG A CA 1
ATOM 701 C C . ARG A 1 87 ? 3.285 -5.205 153.812 1.00 42.44 341 ARG A C 1
ATOM 702 O O . ARG A 1 87 ? 3.423 -4.108 153.341 1.00 45.37 341 ARG A O 1
ATOM 710 N N . SER A 1 88 ? 3.953 -6.264 153.381 1.00 45.63 342 SER A N 1
ATOM 711 C CA . SER A 1 88 ? 4.975 -6.205 152.340 1.00 47.17 342 SER A CA 1
ATOM 712 C C . SER A 1 88 ? 4.408 -5.644 151.032 1.00 47.48 342 SER A C 1
ATOM 713 O O . SER A 1 88 ? 5.087 -4.883 150.353 1.00 47.76 342 SER A O 1
ATOM 716 N N . ALA A 1 89 ? 3.152 -5.980 150.732 1.00 45.74 343 ALA A N 1
ATOM 717 C CA . ALA A 1 89 ? 2.461 -5.530 149.530 1.00 46.77 343 ALA A CA 1
ATOM 718 C C . ALA A 1 89 ? 2.083 -4.065 149.568 1.00 50.90 343 ALA A C 1
ATOM 719 O O . ALA A 1 89 ? 2.092 -3.377 148.544 1.00 59.13 343 ALA A O 1
ATOM 721 N N . GLU A 1 90 ? 1.725 -3.603 150.749 1.00 53.67 344 GLU A N 1
ATOM 722 C CA . GLU A 1 90 ? 1.438 -2.190 151.002 1.00 59.09 344 GLU A CA 1
ATOM 723 C C . GLU A 1 90 ? 2.702 -1.359 150.789 1.00 59.35 344 GLU A C 1
ATOM 724 O O . GLU A 1 90 ? 2.717 -0.401 150.005 1.00 55.38 344 GLU A O 1
ATOM 730 N N . ILE A 1 91 ? 3.753 -1.761 151.505 1.00 59.08 345 ILE A N 1
ATOM 731 C CA . ILE A 1 91 ? 5.034 -1.050 151.555 1.00 61.67 345 ILE A CA 1
ATOM 732 C C . ILE A 1 91 ? 5.621 -0.895 150.170 1.00 62.91 345 ILE A C 1
ATOM 733 O O . ILE A 1 91 ? 5.981 0.200 149.761 1.00 66.89 345 ILE A O 1
ATOM 738 N N . PHE A 1 92 ? 5.704 -2.015 149.478 1.00 61.19 346 PHE A N 1
ATOM 739 C CA . PHE A 1 92 ? 6.133 -2.038 148.107 1.00 62.38 346 PHE A CA 1
ATOM 740 C C . PHE A 1 92 ? 5.352 -1.021 147.305 1.00 58.70 346 PHE A C 1
ATOM 741 O O . PHE A 1 92 ? 5.941 -0.145 146.695 1.00 68.06 346 PHE A O 1
ATOM 749 N N . ASN A 1 93 ? 4.028 -1.113 147.329 1.00 61.80 347 ASN A N 1
ATOM 750 C CA . ASN A 1 93 ? 3.178 -0.163 146.590 1.00 57.39 347 ASN A CA 1
ATOM 751 C C . ASN A 1 93 ? 2.897 1.053 147.438 1.00 55.50 347 ASN A C 1
ATOM 752 O O . ASN A 1 93 ? 2.909 2.158 146.942 1.00 54.44 347 ASN A O 1
ATOM 757 N N . PRO A 1 97 ? 7.852 4.548 150.165 1.00 84.60 351 PRO A N 1
ATOM 758 C CA . PRO A 1 97 ? 9.093 4.485 149.383 1.00 79.95 351 PRO A CA 1
ATOM 759 C C . PRO A 1 97 ? 8.925 4.873 147.901 1.00 75.13 351 PRO A C 1
ATOM 760 O O . PRO A 1 97 ? 7.973 4.458 147.240 1.00 68.43 351 PRO A O 1
ATOM 764 N N . SER A 1 98 ? 9.856 5.676 147.398 1.00 79.13 352 SER A N 1
ATOM 765 C CA . SER A 1 98 ? 9.987 5.954 145.950 1.00 81.19 352 SER A CA 1
ATOM 766 C C . SER A 1 98 ? 10.875 4.800 145.437 1.00 78.70 352 SER A C 1
ATOM 767 O O . SER A 1 98 ? 11.099 3.860 146.203 1.00 88.72 352 SER A O 1
ATOM 770 N N . GLY A 1 99 ? 11.351 4.810 144.178 1.00 77.07 353 GLY A N 1
ATOM 771 C CA . GLY A 1 99 ? 12.233 3.721 143.680 1.00 68.61 353 GLY A CA 1
ATOM 772 C C . GLY A 1 99 ? 13.762 3.726 143.806 1.00 64.59 353 GLY A C 1
ATOM 773 O O . GLY A 1 99 ? 14.366 4.518 143.110 1.00 63.42 353 GLY A O 1
ATOM 774 N N . HIS A 1 100 ? 14.449 2.956 144.684 1.00 63.71 354 HIS A N 1
ATOM 775 C CA . HIS A 1 100 ? 14.058 2.483 146.069 1.00 66.17 354 HIS A CA 1
ATOM 776 C C . HIS A 1 100 ? 13.162 1.238 146.328 1.00 65.24 354 HIS A C 1
ATOM 777 O O . HIS A 1 100 ? 13.282 0.595 147.388 1.00 71.11 354 HIS A O 1
ATOM 784 N N . SER A 1 101 ? 12.293 0.922 145.382 1.00 55.77 355 SER A N 1
ATOM 785 C CA . SER A 1 101 ? 11.333 -0.154 145.418 1.00 58.56 355 SER A CA 1
ATOM 786 C C . SER A 1 101 ? 11.965 -1.099 144.413 1.00 55.73 355 SER A C 1
ATOM 787 O O . SER A 1 101 ? 12.074 -2.299 144.654 1.00 49.57 355 SER A O 1
ATOM 790 N N . ASP A 1 102 ? 12.361 -0.528 143.271 1.00 54.54 356 ASP A N 1
ATOM 791 C CA . ASP A 1 102 ? 13.226 -1.186 142.304 1.00 53.34 356 ASP A CA 1
ATOM 792 C C . ASP A 1 102 ? 14.410 -1.804 143.018 1.00 48.78 356 ASP A C 1
ATOM 793 O O . ASP A 1 102 ? 14.655 -3.018 142.910 1.00 44.90 356 ASP A O 1
ATOM 798 N N . LEU A 1 103 ? 15.147 -0.991 143.769 1.00 40.60 357 LEU A N 1
ATOM 799 C CA . LEU A 1 103 ? 16.337 -1.541 144.396 1.00 40.87 357 LEU A CA 1
ATOM 800 C C . LEU A 1 103 ? 15.978 -2.690 145.370 1.00 38.58 357 LEU A C 1
ATOM 801 O O . LEU A 1 103 ? 16.609 -3.751 145.373 1.00 36.24 357 LEU A O 1
ATOM 806 N N . LEU A 1 104 ? 14.915 -2.488 146.140 1.00 38.82 358 LEU A N 1
ATOM 807 C CA . LEU A 1 104 ? 14.361 -3.542 146.981 1.00 37.16 358 LEU A CA 1
ATOM 808 C C . LEU A 1 104 ? 13.985 -4.794 146.179 1.00 33.90 358 LEU A C 1
ATOM 809 O O . LEU A 1 104 ? 14.329 -5.891 146.564 1.00 31.01 358 LEU A O 1
ATOM 814 N N . GLU A 1 105 ? 13.313 -4.620 145.057 1.00 35.80 359 GLU A N 1
ATOM 815 C CA . GLU A 1 105 ? 12.876 -5.743 144.220 1.00 37.64 359 GLU A CA 1
ATOM 816 C C . GLU A 1 105 ? 14.042 -6.579 143.772 1.00 37.69 359 GLU A C 1
ATOM 817 O O . GLU A 1 105 ? 13.972 -7.781 143.855 1.00 41.00 359 GLU A O 1
ATOM 823 N N . GLU A 1 106 ? 15.127 -5.937 143.346 1.00 38.86 360 GLU A N 1
ATOM 824 C CA . GLU A 1 106 ? 16.343 -6.639 142.918 1.00 38.47 360 GLU A CA 1
ATOM 825 C C . GLU A 1 106 ? 17.063 -7.339 144.042 1.00 38.47 360 GLU A C 1
ATOM 826 O O . GLU A 1 106 ? 17.611 -8.429 143.826 1.00 36.86 360 GLU A O 1
ATOM 832 N N . ARG A 1 107 ? 17.091 -6.735 145.229 1.00 35.32 361 ARG A N 1
ATOM 833 C CA . ARG A 1 107 ? 17.584 -7.469 146.416 1.00 37.30 361 ARG A CA 1
ATOM 834 C C . ARG A 1 107 ? 16.780 -8.739 146.688 1.00 37.98 361 ARG A C 1
ATOM 835 O O . ARG A 1 107 ? 17.336 -9.751 147.043 1.00 39.17 361 ARG A O 1
ATOM 843 N N . ILE A 1 108 ? 15.472 -8.689 146.468 1.00 42.23 362 ILE A N 1
ATOM 844 C CA . ILE A 1 108 ? 14.612 -9.870 146.675 1.00 40.15 362 ILE A CA 1
ATOM 845 C C . ILE A 1 108 ? 14.909 -10.948 145.630 1.00 40.61 362 ILE A C 1
ATOM 846 O O . ILE A 1 108 ? 15.071 -12.115 145.966 1.00 40.18 362 ILE A O 1
ATOM 851 N N . ARG A 1 109 ? 15.028 -10.530 144.372 1.00 45.01 363 ARG A N 1
ATOM 852 C CA . ARG A 1 109 ? 15.291 -11.444 143.239 1.00 43.59 363 ARG A CA 1
ATOM 853 C C . ARG A 1 109 ? 16.666 -12.117 143.233 1.00 48.97 363 ARG A C 1
ATOM 854 O O . ARG A 1 109 ? 16.847 -13.088 142.501 1.00 49.73 363 ARG A O 1
ATOM 862 N N . ASN A 1 110 ? 17.595 -11.583 144.051 1.00 49.77 364 ASN A N 1
ATOM 863 C CA . ASN A 1 110 ? 18.956 -12.031 144.207 1.00 45.46 364 ASN A CA 1
ATOM 864 C C . ASN A 1 110 ? 19.294 -12.326 145.683 1.00 45.96 364 ASN A C 1
ATOM 865 O O . ASN A 1 110 ? 20.302 -11.844 146.249 1.00 42.33 364 ASN A O 1
ATOM 870 N N . SER A 1 111 ? 18.472 -13.105 146.344 1.00 43.90 365 SER A N 1
ATOM 871 C CA . SER A 1 111 ? 18.773 -13.382 147.756 1.00 47.99 365 SER A CA 1
ATOM 872 C C . SER A 1 111 ? 18.825 -14.862 148.061 1.00 51.30 365 SER A C 1
ATOM 873 O O . SER A 1 111 ? 18.716 -15.243 149.237 1.00 49.29 365 SER A O 1
ATOM 876 N N . GLY A 1 112 ? 19.004 -15.677 147.013 1.00 52.28 366 GLY A N 1
ATOM 877 C CA . GLY A 1 112 ? 19.005 -17.133 147.128 1.00 55.51 366 GLY A CA 1
ATOM 878 C C . GLY A 1 112 ? 17.627 -17.741 147.222 1.00 59.45 366 GLY A C 1
ATOM 879 O O . GLY A 1 112 ? 17.417 -18.658 148.016 1.00 63.53 366 GLY A O 1
ATOM 880 N N . ILE A 1 113 ? 16.694 -17.246 146.411 1.00 59.79 367 ILE A N 1
ATOM 881 C CA . ILE A 1 113 ? 15.338 -17.798 146.361 1.00 58.52 367 ILE A CA 1
ATOM 882 C C . ILE A 1 113 ? 14.986 -18.157 144.923 1.00 55.71 367 ILE A C 1
ATOM 883 O O . ILE A 1 113 ? 15.122 -17.352 144.017 1.00 46.84 367 ILE A O 1
ATOM 888 N N . SER A 1 114 ? 14.499 -19.371 144.738 1.00 61.22 368 SER A N 1
ATOM 889 C CA . SER A 1 114 ? 14.101 -19.821 143.425 1.00 64.07 368 SER A CA 1
ATOM 890 C C . SER A 1 114 ? 12.910 -18.961 142.994 1.00 64.58 368 SER A C 1
ATOM 891 O O . SER A 1 114 ? 12.047 -18.610 143.811 1.00 62.91 368 SER A O 1
ATOM 894 N N . ASP A 1 115 ? 12.896 -18.628 141.706 1.00 60.37 369 ASP A N 1
ATOM 895 C CA . ASP A 1 115 ? 11.788 -17.941 141.054 1.00 58.13 369 ASP A CA 1
ATOM 896 C C . ASP A 1 115 ? 10.438 -18.585 141.263 1.00 57.29 369 ASP A C 1
ATOM 897 O O . ASP A 1 115 ? 9.433 -17.930 141.067 1.00 49.22 369 ASP A O 1
ATOM 902 N N . GLU A 1 116 ? 10.412 -19.874 141.602 1.00 60.09 370 GLU A N 1
ATOM 903 C CA . GLU A 1 116 ? 9.157 -20.561 141.924 1.00 64.21 370 GLU A CA 1
ATOM 904 C C . GLU A 1 116 ? 8.412 -19.828 143.074 1.00 59.69 370 GLU A C 1
ATOM 905 O O . GLU A 1 116 ? 7.173 -19.757 143.055 1.00 56.53 370 GLU A O 1
ATOM 911 N N . TYR A 1 117 ? 9.172 -19.256 144.020 1.00 51.37 371 TYR A N 1
ATOM 912 C CA . TYR A 1 117 ? 8.613 -18.382 145.096 1.00 57.88 371 TYR A CA 1
ATOM 913 C C . TYR A 1 117 ? 8.653 -16.855 144.812 1.00 53.67 371 TYR A C 1
ATOM 914 O O . TYR A 1 117 ? 7.663 -16.196 145.066 1.00 48.06 371 TYR A O 1
ATOM 923 N N . ILE A 1 118 ? 9.747 -16.322 144.246 1.00 50.61 372 ILE A N 1
ATOM 924 C CA . ILE A 1 118 ? 9.839 -14.886 143.819 1.00 50.57 372 ILE A CA 1
ATOM 925 C C . ILE A 1 118 ? 8.683 -14.448 142.875 1.00 49.68 372 ILE A C 1
ATOM 926 O O . ILE A 1 118 ? 8.015 -13.440 143.077 1.00 49.27 372 ILE A O 1
ATOM 931 N N . THR A 1 119 ? 8.469 -15.232 141.832 1.00 50.20 373 THR A N 1
ATOM 932 C CA . THR A 1 119 ? 7.381 -15.038 140.855 1.00 48.90 373 THR A CA 1
ATOM 933 C C . THR A 1 119 ? 6.011 -14.698 141.481 1.00 45.41 373 THR A C 1
ATOM 934 O O . THR A 1 119 ? 5.542 -13.572 141.299 1.00 44.21 373 THR A O 1
ATOM 938 N N . PRO A 1 120 ? 5.375 -15.653 142.209 1.00 45.85 374 PRO A N 1
ATOM 939 C CA . PRO A 1 120 ? 4.043 -15.363 142.753 1.00 43.48 374 PRO A CA 1
ATOM 940 C C . PRO A 1 120 ? 4.021 -14.218 143.736 1.00 40.81 374 PRO A C 1
ATOM 941 O O . PRO A 1 120 ? 2.997 -13.541 143.801 1.00 39.20 374 PRO A O 1
ATOM 945 N N . MET A 1 121 ? 5.113 -13.988 144.479 1.00 37.53 375 MET A N 1
ATOM 946 C CA . MET A 1 121 ? 5.204 -12.797 145.353 1.00 39.41 375 MET A CA 1
ATOM 947 C C . MET A 1 121 ? 4.944 -11.522 144.580 1.00 40.32 375 MET A C 1
ATOM 948 O O . MET A 1 121 ? 4.139 -10.698 144.991 1.00 46.56 375 MET A O 1
ATOM 953 N N . PHE A 1 122 ? 5.652 -11.335 143.475 1.00 41.70 376 PHE A N 1
ATOM 954 C CA . PHE A 1 122 ? 5.481 -10.106 142.695 1.00 42.13 376 PHE A CA 1
ATOM 955 C C . PHE A 1 122 ? 4.178 -10.090 141.941 1.00 46.05 376 PHE A C 1
ATOM 956 O O . PHE A 1 122 ? 3.542 -9.034 141.755 1.00 50.50 376 PHE A O 1
ATOM 964 N N . SER A 1 123 ? 3.744 -11.276 141.567 1.00 44.40 377 SER A N 1
ATOM 965 C CA . SER A 1 123 ? 2.478 -11.414 140.911 1.00 47.59 377 SER A CA 1
ATOM 966 C C . SER A 1 123 ? 1.448 -10.910 141.906 1.00 49.76 377 SER A C 1
ATOM 967 O O . SER A 1 123 ? 0.727 -9.951 141.625 1.00 48.04 377 SER A O 1
ATOM 970 N N . PHE A 1 124 ? 1.460 -11.506 143.099 1.00 49.28 378 PHE A N 1
ATOM 971 C CA . PHE A 1 124 ? 0.553 -11.117 144.163 1.00 47.51 378 PHE A CA 1
ATOM 972 C C . PHE A 1 124 ? 0.541 -9.620 144.451 1.00 47.64 378 PHE A C 1
ATOM 973 O O . PHE A 1 124 ? -0.527 -9.035 144.582 1.00 48.11 378 PHE A O 1
ATOM 981 N N . TYR A 1 125 ? 1.702 -8.992 144.548 1.00 49.52 379 TYR A N 1
ATOM 982 C CA . TYR A 1 125 ? 1.734 -7.513 144.744 1.00 52.99 379 TYR A CA 1
ATOM 983 C C . TYR A 1 125 ? 0.973 -6.743 143.692 1.00 55.07 379 TYR A C 1
ATOM 984 O O . TYR A 1 125 ? 0.250 -5.812 144.024 1.00 59.57 379 TYR A O 1
ATOM 993 N N . LYS A 1 126 ? 1.141 -7.142 142.432 1.00 60.59 380 LYS A N 1
ATOM 994 C CA . LYS A 1 126 ? 0.356 -6.584 141.333 1.00 63.89 380 LYS A CA 1
ATOM 995 C C . LYS A 1 126 ? -1.141 -6.764 141.518 1.00 61.22 380 LYS A C 1
ATOM 996 O O . LYS A 1 126 ? -1.878 -5.798 141.356 1.00 63.08 380 LYS A O 1
ATOM 1002 N N . SER A 1 127 ? -1.585 -7.978 141.856 1.00 57.10 381 SER A N 1
ATOM 1003 C CA . SER A 1 127 ? -2.999 -8.213 142.209 1.00 60.15 381 SER A CA 1
ATOM 1004 C C . SER A 1 127 ? -3.512 -7.222 143.247 1.00 62.59 381 SER A C 1
ATOM 1005 O O . SER A 1 127 ? -4.600 -6.684 143.098 1.00 75.97 381 SER A O 1
ATOM 1008 N N . ILE A 1 128 ? -2.729 -7.013 144.300 1.00 59.29 382 ILE A N 1
ATOM 1009 C CA . ILE A 1 128 ? -3.034 -6.019 145.334 1.00 58.27 382 ILE A CA 1
ATOM 1010 C C . ILE A 1 128 ? -3.072 -4.596 144.776 1.00 54.32 382 ILE A C 1
ATOM 1011 O O . ILE A 1 128 ? -4.005 -3.861 145.044 1.00 51.85 382 ILE A O 1
ATOM 1016 N N . GLY A 1 129 ? -2.058 -4.223 144.006 1.00 58.99 383 GLY A N 1
ATOM 1017 C CA . GLY A 1 129 ? -1.997 -2.894 143.373 1.00 62.50 383 GLY A CA 1
ATOM 1018 C C . GLY A 1 129 ? -3.188 -2.539 142.478 1.00 62.89 383 GLY A C 1
ATOM 1019 O O . GLY A 1 129 ? -3.619 -1.398 142.451 1.00 65.10 383 GLY A O 1
ATOM 1020 N N . GLU A 1 130 ? -3.738 -3.525 141.777 1.00 67.61 384 GLU A N 1
ATOM 1021 C CA . GLU A 1 130 ? -4.871 -3.317 140.845 1.00 81.02 384 GLU A CA 1
ATOM 1022 C C . GLU A 1 130 ? -6.208 -2.898 141.508 1.00 85.39 384 GLU A C 1
ATOM 1023 O O . GLU A 1 130 ? -7.174 -2.564 140.806 1.00 92.63 384 GLU A O 1
ATOM 1029 N N . LEU A 1 131 ? -6.259 -2.927 142.840 1.00 83.70 385 LEU A N 1
ATOM 1030 C CA . LEU A 1 131 ? -7.394 -2.425 143.620 1.00 74.92 385 LEU A CA 1
ATOM 1031 C C . LEU A 1 131 ? -7.095 -1.101 144.349 1.00 67.87 385 LEU A C 1
ATOM 1032 O O . LEU A 1 131 ? -7.928 -0.626 145.107 1.00 63.59 385 LEU A O 1
ATOM 1037 N N . LYS A 1 132 ? -5.909 -0.532 144.139 1.00 66.81 386 LYS A N 1
ATOM 1038 C CA . LYS A 1 132 ? -5.453 0.688 144.828 1.00 69.62 386 LYS A CA 1
ATOM 1039 C C . LYS A 1 132 ? -5.941 0.994 146.255 1.00 65.64 386 LYS A C 1
ATOM 1040 O O . LYS A 1 132 ? -6.282 2.135 146.595 1.00 58.35 386 LYS A O 1
ATOM 1046 N N . MET A 1 133 ? -6.022 -0.053 147.072 1.00 60.87 387 MET A N 1
ATOM 1047 C CA . MET A 1 133 ? -6.712 -0.006 148.372 1.00 54.48 387 MET A CA 1
ATOM 1048 C C . MET A 1 133 ? -6.299 1.212 149.200 1.00 48.61 387 MET A C 1
ATOM 1049 O O . MET A 1 133 ? -5.187 1.718 149.063 1.00 41.16 387 MET A O 1
ATOM 1054 N N . THR A 1 134 ? -7.194 1.645 150.082 1.00 50.86 388 THR A N 1
ATOM 1055 C CA . THR A 1 134 ? -6.914 2.743 151.006 1.00 56.87 388 THR A CA 1
ATOM 1056 C C . THR A 1 134 ? -6.101 2.220 152.161 1.00 51.87 388 THR A C 1
ATOM 1057 O O . THR A 1 134 ? -6.073 1.018 152.387 1.00 50.89 388 THR A O 1
ATOM 1061 N N . GLN A 1 135 ? -5.474 3.147 152.886 1.00 48.95 389 GLN A N 1
ATOM 1062 C CA . GLN A 1 135 ? -4.823 2.907 154.184 1.00 51.04 389 GLN A CA 1
ATOM 1063 C C . GLN A 1 135 ? -5.806 2.123 155.083 1.00 50.63 389 GLN A C 1
ATOM 1064 O O . GLN A 1 135 ? -5.481 1.066 155.644 1.00 52.51 389 GLN A O 1
ATOM 1070 N N . GLU A 1 136 ? -7.044 2.583 155.089 1.00 47.00 390 GLU A N 1
ATOM 1071 C CA . GLU A 1 136 ? -8.106 2.026 155.934 1.00 49.02 390 GLU A CA 1
ATOM 1072 C C . GLU A 1 136 ? -8.385 0.546 155.607 1.00 46.92 390 GLU A C 1
ATOM 1073 O O . GLU A 1 136 ? -8.510 -0.297 156.507 1.00 45.61 390 GLU A O 1
ATOM 1079 N N . GLU A 1 137 ? -8.376 0.236 154.317 1.00 44.96 391 GLU A N 1
ATOM 1080 C CA . GLU A 1 137 ? -8.630 -1.093 153.816 1.00 42.62 391 GLU A CA 1
ATOM 1081 C C . GLU A 1 137 ? -7.463 -2.028 154.108 1.00 37.94 391 GLU A C 1
ATOM 1082 O O . GLU A 1 137 ? -7.659 -3.134 154.585 1.00 32.87 391 GLU A O 1
ATOM 1088 N N . TYR A 1 138 ? -6.242 -1.576 153.890 1.00 37.35 392 TYR A N 1
ATOM 1089 C CA . TYR A 1 138 ? -5.063 -2.352 154.326 1.00 40.42 392 TYR A CA 1
ATOM 1090 C C . TYR A 1 138 ? -5.124 -2.695 155.818 1.00 37.06 392 TYR A C 1
ATOM 1091 O O . TYR A 1 138 ? -4.749 -3.787 156.227 1.00 33.98 392 TYR A O 1
ATOM 1100 N N . ALA A 1 139 ? -5.625 -1.768 156.626 1.00 31.72 393 ALA A N 1
ATOM 1101 C CA . ALA A 1 139 ? -5.544 -1.955 158.046 1.00 31.28 393 ALA A CA 1
ATOM 1102 C C . ALA A 1 139 ? -6.576 -2.948 158.508 1.00 27.99 393 ALA A C 1
ATOM 1103 O O . ALA A 1 139 ? -6.271 -3.835 159.309 1.00 27.73 393 ALA A O 1
ATOM 1105 N N . LEU A 1 140 ? -7.772 -2.822 157.964 1.00 25.68 394 LEU A N 1
ATOM 1106 C CA . LEU A 1 140 ? -8.843 -3.746 158.287 1.00 28.89 394 LEU A CA 1
ATOM 1107 C C . LEU A 1 140 ? -8.592 -5.184 157.780 1.00 29.62 394 LEU A C 1
ATOM 1108 O O . LEU A 1 140 ? -8.842 -6.188 158.512 1.00 26.67 394 LEU A O 1
ATOM 1113 N N . LEU A 1 141 ? -8.114 -5.271 156.546 1.00 31.06 395 LEU A N 1
ATOM 1114 C CA . LEU A 1 141 ? -7.703 -6.561 155.979 1.00 33.88 395 LEU A CA 1
ATOM 1115 C C . LEU A 1 141 ? -6.714 -7.228 156.896 1.00 29.34 395 LEU A C 1
ATOM 1116 O O . LEU A 1 141 ? -6.876 -8.385 157.256 1.00 34.37 395 LEU A O 1
ATOM 1121 N N . THR A 1 142 ? -5.719 -6.468 157.303 1.00 26.19 396 THR A N 1
ATOM 1122 C CA . THR A 1 142 ? -4.707 -6.956 158.219 1.00 27.97 396 THR A CA 1
ATOM 1123 C C . THR A 1 142 ? -5.255 -7.499 159.551 1.00 28.28 396 THR A C 1
ATOM 1124 O O . THR A 1 142 ? -4.841 -8.560 160.003 1.00 26.25 396 THR A O 1
ATOM 1128 N N . ALA A 1 143 ? -6.192 -6.778 160.160 1.00 27.48 397 ALA A N 1
ATOM 1129 C CA . ALA A 1 143 ? -6.782 -7.222 161.388 1.00 26.15 397 ALA A CA 1
ATOM 1130 C C . ALA A 1 143 ? -7.664 -8.439 161.148 1.00 27.92 397 ALA A C 1
ATOM 1131 O O . ALA A 1 143 ? -7.787 -9.299 162.004 1.00 29.58 397 ALA A O 1
ATOM 1133 N N . ILE A 1 144 ? -8.313 -8.489 159.990 1.00 28.09 398 ILE A N 1
ATOM 1134 C CA . ILE A 1 144 ? -9.192 -9.608 159.619 1.00 27.04 398 ILE A CA 1
ATOM 1135 C C . ILE A 1 144 ? -8.370 -10.918 159.507 1.00 27.46 398 ILE A C 1
ATOM 1136 O O . ILE A 1 144 ? -8.759 -11.975 160.003 1.00 25.75 398 ILE A O 1
ATOM 1141 N N . VAL A 1 145 ? -7.207 -10.812 158.873 1.00 27.63 399 VAL A N 1
ATOM 1142 C CA . VAL A 1 145 ? -6.237 -11.918 158.756 1.00 26.84 399 VAL A CA 1
ATOM 1143 C C . VAL A 1 145 ? -5.706 -12.391 160.134 1.00 28.78 399 VAL A C 1
ATOM 1144 O O . VAL A 1 145 ? -5.622 -13.594 160.451 1.00 27.36 399 VAL A O 1
ATOM 1148 N N . ILE A 1 146 ? -5.317 -11.429 160.962 1.00 27.48 400 ILE A N 1
ATOM 1149 C CA . ILE A 1 146 ? -4.811 -11.766 162.267 1.00 27.63 400 ILE A CA 1
ATOM 1150 C C . ILE A 1 146 ? -5.887 -12.468 163.114 1.00 27.31 400 ILE A C 1
ATOM 1151 O O . ILE A 1 146 ? -5.652 -13.469 163.738 1.00 30.72 400 ILE A O 1
ATOM 1156 N N . LEU A 1 147 ? -7.078 -11.926 163.112 1.00 28.56 401 LEU A N 1
ATOM 1157 C CA . LEU A 1 147 ? -8.183 -12.454 163.888 1.00 29.70 401 LEU A CA 1
ATOM 1158 C C . LEU A 1 147 ? -8.989 -13.526 163.172 1.00 30.56 401 LEU A C 1
ATOM 1159 O O . LEU A 1 147 ? -10.195 -13.524 163.258 1.00 29.93 401 LEU A O 1
ATOM 1164 N N . SER A 1 148 ? -8.313 -14.483 162.547 1.00 30.61 402 SER A N 1
ATOM 1165 C CA . SER A 1 148 ? -8.981 -15.481 161.742 1.00 32.78 402 SER A CA 1
ATOM 1166 C C . SER A 1 148 ? -9.300 -16.639 162.636 1.00 33.12 402 SER A C 1
ATOM 1167 O O . SER A 1 148 ? -8.386 -17.192 163.235 1.00 36.61 402 SER A O 1
ATOM 1170 N N . PRO A 1 149 ? -10.585 -17.027 162.736 1.00 32.40 403 PRO A N 1
ATOM 1171 C CA . PRO A 1 149 ? -10.893 -18.168 163.617 1.00 36.83 403 PRO A CA 1
ATOM 1172 C C . PRO A 1 149 ? -10.550 -19.593 163.062 1.00 41.43 403 PRO A C 1
ATOM 1173 O O . PRO A 1 149 ? -10.772 -20.582 163.757 1.00 43.12 403 PRO A O 1
ATOM 1177 N N . ASP A 1 150 ? -9.989 -19.683 161.858 1.00 45.33 404 A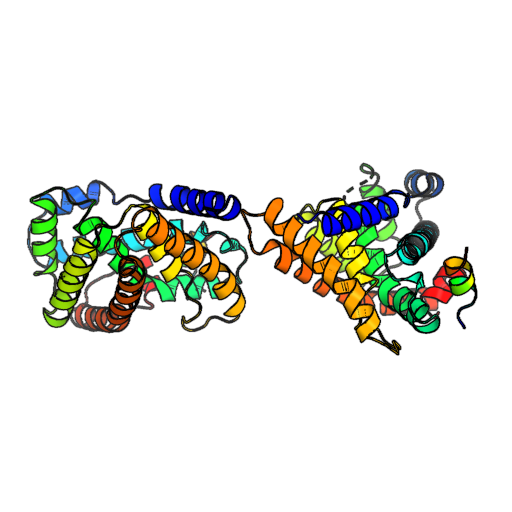SP A N 1
ATOM 1178 C CA . ASP A 1 150 ? -9.677 -20.952 161.186 1.00 47.91 404 ASP A CA 1
ATOM 1179 C C . ASP A 1 150 ? -8.296 -21.530 161.461 1.00 46.57 404 ASP A C 1
ATOM 1180 O O . ASP A 1 150 ? -8.037 -22.659 161.084 1.00 52.88 404 ASP A O 1
ATOM 1185 N N . ARG A 1 151 ? -7.418 -20.762 162.103 1.00 43.39 405 ARG A N 1
ATOM 1186 C CA . ARG A 1 151 ? -6.045 -21.202 162.370 1.00 40.12 405 ARG A CA 1
ATOM 1187 C C . ARG A 1 151 ? -6.014 -22.433 163.258 1.00 37.93 405 ARG A C 1
ATOM 1188 O O . ARG A 1 151 ? -6.922 -22.656 164.038 1.00 37.34 405 ARG A O 1
ATOM 1196 N N . GLN A 1 152 ? -4.927 -23.175 163.151 1.00 37.39 406 GLN A N 1
ATOM 1197 C CA . GLN A 1 152 ? -4.676 -24.343 163.944 1.00 38.65 406 GLN A CA 1
ATOM 1198 C C . GLN A 1 152 ? -4.557 -23.951 165.410 1.00 39.75 406 GLN A C 1
ATOM 1199 O O . GLN A 1 152 ? -4.159 -22.832 165.716 1.00 42.69 406 GLN A O 1
ATOM 1205 N N . TYR A 1 153 ? -4.956 -24.877 166.285 1.00 35.28 407 TYR A N 1
ATOM 1206 C CA . TYR A 1 153 ? -4.760 -24.855 167.725 1.00 32.86 407 TYR A CA 1
ATOM 1207 C C . TYR A 1 153 ? -5.635 -23.952 168.524 1.00 37.49 407 TYR A C 1
ATOM 1208 O O . TYR A 1 153 ? -5.476 -23.897 169.738 1.00 45.98 407 TYR A O 1
ATOM 1217 N N . ILE A 1 154 ? -6.579 -23.247 167.906 1.00 37.48 408 ILE A N 1
ATOM 1218 C CA . ILE A 1 154 ? -7.451 -22.378 168.673 1.00 33.65 408 ILE A CA 1
ATOM 1219 C C . ILE A 1 154 ? -8.497 -23.190 169.444 1.00 34.39 408 ILE A C 1
ATOM 1220 O O . ILE A 1 154 ? -9.236 -24.023 168.882 1.00 34.56 408 ILE A O 1
ATOM 1225 N N . LYS A 1 155 ? -8.576 -22.900 170.733 1.00 37.53 409 LYS A N 1
ATOM 1226 C CA . LYS A 1 155 ? -9.498 -23.585 171.649 1.00 43.03 409 LYS A CA 1
ATOM 1227 C C . LYS A 1 155 ? -10.906 -23.010 171.629 1.00 42.18 409 LYS A C 1
ATOM 1228 O O . LYS A 1 155 ? -11.852 -23.768 171.758 1.00 41.50 409 LYS A O 1
ATOM 1234 N N . ASP A 1 156 ? -11.032 -21.692 171.442 1.00 38.40 410 ASP A N 1
ATOM 1235 C CA . ASP A 1 156 ? -12.335 -21.015 171.387 1.00 37.14 410 ASP A CA 1
ATOM 1236 C C . ASP A 1 156 ? -12.514 -20.141 170.128 1.00 36.27 410 ASP A C 1
ATOM 1237 O O . ASP A 1 156 ? -12.185 -18.936 170.085 1.00 36.77 410 ASP A O 1
ATOM 1242 N N . ARG A 1 157 ? -13.069 -20.746 169.105 1.00 33.62 411 ARG A N 1
ATOM 1243 C CA . ARG A 1 157 ? -13.091 -20.133 167.789 1.00 35.37 411 ARG A CA 1
ATOM 1244 C C . ARG A 1 157 ? -14.217 -19.149 167.746 1.00 38.83 411 ARG A C 1
ATOM 1245 O O . ARG A 1 157 ? -14.199 -18.212 166.960 1.00 39.84 411 ARG A O 1
ATOM 1253 N N . GLU A 1 158 ? -15.197 -19.364 168.607 1.00 42.44 412 GLU A N 1
ATOM 1254 C CA . GLU A 1 158 ? -16.338 -18.486 168.700 1.00 43.38 412 GLU A CA 1
ATOM 1255 C C . GLU A 1 158 ? -15.880 -17.103 169.188 1.00 36.43 412 GLU A C 1
ATOM 1256 O O . GLU A 1 158 ? -16.162 -16.105 168.523 1.00 30.34 412 GLU A O 1
ATOM 1262 N N . ALA A 1 159 ? -15.120 -17.069 170.292 1.00 30.70 413 ALA A N 1
ATOM 1263 C CA . ALA A 1 159 ? -14.499 -15.811 170.775 1.00 31.10 413 ALA A CA 1
ATOM 1264 C C . ALA A 1 159 ? -13.741 -15.006 169.699 1.00 30.69 413 ALA A C 1
ATOM 1265 O O . ALA A 1 159 ? -13.902 -13.790 169.616 1.00 35.70 413 ALA A O 1
ATOM 1267 N N . VAL A 1 160 ? -12.950 -15.678 168.865 1.00 29.84 414 VAL A N 1
ATOM 1268 C CA . VAL A 1 160 ? -12.237 -14.999 167.760 1.00 30.86 414 VAL A CA 1
ATOM 1269 C C . VAL A 1 160 ? -13.229 -14.478 166.711 1.00 31.55 414 VAL A C 1
ATOM 1270 O O . VAL A 1 160 ? -13.082 -13.361 166.170 1.00 28.96 414 VAL A O 1
ATOM 1274 N N . GLU A 1 161 ? -14.255 -15.278 166.468 1.00 32.57 415 GLU A N 1
ATOM 1275 C CA . GLU A 1 161 ? -15.241 -14.971 165.442 1.00 36.38 415 GLU A CA 1
ATOM 1276 C C . GLU A 1 161 ? -15.981 -13.681 165.763 1.00 35.42 415 GLU A C 1
ATOM 1277 O O . GLU A 1 161 ? -16.208 -12.903 164.853 1.00 32.87 415 GLU A O 1
ATOM 1283 N N . LYS A 1 162 ? -16.311 -13.456 167.051 1.00 32.38 416 LYS A N 1
ATOM 1284 C CA . LYS A 1 162 ? -16.951 -12.250 167.505 1.00 34.89 416 LYS A CA 1
ATOM 1285 C C . LYS A 1 162 ? -16.176 -10.993 167.160 1.00 35.51 416 LYS A C 1
ATOM 1286 O O . LYS A 1 162 ? -16.766 -9.992 166.764 1.00 32.17 416 LYS A O 1
ATOM 1292 N N . LEU A 1 163 ? -14.847 -11.074 167.312 1.00 36.43 417 LEU A N 1
ATOM 1293 C CA . LEU A 1 163 ? -13.924 -9.947 167.094 1.00 30.96 417 LEU A CA 1
ATOM 1294 C C . LEU A 1 163 ? -13.658 -9.692 165.646 1.00 30.00 417 LEU A C 1
ATOM 1295 O O . LEU A 1 163 ? -13.472 -8.567 165.273 1.00 28.94 417 LEU A O 1
ATOM 1300 N N . GLN A 1 164 ? -13.707 -10.726 164.814 1.00 31.47 418 GLN A N 1
ATOM 1301 C CA . GLN A 1 164 ? -13.506 -10.553 163.381 1.00 32.42 418 GLN A CA 1
ATOM 1302 C C . GLN A 1 164 ? -14.720 -9.927 162.682 1.00 34.09 418 GLN A C 1
ATOM 1303 O O . GLN A 1 164 ? -14.548 -9.081 161.781 1.00 33.80 418 GLN A O 1
ATOM 1309 N N . GLU A 1 165 ? -15.934 -10.353 163.067 1.00 37.88 419 GLU A N 1
ATOM 1310 C CA . GLU A 1 165 ? -17.181 -9.915 162.385 1.00 40.82 419 GLU A CA 1
ATOM 1311 C C . GLU A 1 165 ? -17.314 -8.382 162.292 1.00 34.93 419 GLU A C 1
ATOM 1312 O O . GLU A 1 165 ? -17.413 -7.854 161.202 1.00 36.41 419 GLU A O 1
ATOM 1318 N N . PRO A 1 166 ? -17.283 -7.652 163.414 1.00 31.54 420 PRO A N 1
ATOM 1319 C CA . PRO A 1 166 ? -17.456 -6.179 163.296 1.00 30.89 420 PRO A CA 1
ATOM 1320 C C . PRO A 1 166 ? -16.480 -5.498 162.315 1.00 33.62 420 PRO A C 1
ATOM 1321 O O . PRO A 1 166 ? -16.816 -4.484 161.729 1.00 36.04 420 PRO A O 1
ATOM 1325 N N . LEU A 1 167 ? -15.287 -6.071 162.119 1.00 37.34 421 LEU A N 1
ATOM 1326 C CA . LEU A 1 167 ? -14.287 -5.542 161.180 1.00 34.16 421 LEU A CA 1
ATOM 1327 C C . LEU A 1 167 ? -14.644 -5.832 159.747 1.00 30.39 421 LEU A C 1
ATOM 1328 O O . LEU A 1 167 ? -14.381 -5.019 158.853 1.00 27.04 421 LEU A O 1
ATOM 1333 N N . LEU A 1 168 ? -15.223 -6.991 159.516 1.00 31.37 422 LEU A N 1
ATOM 1334 C CA . LEU A 1 168 ? -15.814 -7.282 158.193 1.00 34.22 422 LEU A CA 1
ATOM 1335 C C . LEU A 1 168 ? -16.906 -6.248 157.849 1.00 33.90 422 LEU A C 1
ATOM 1336 O O . LEU A 1 168 ? -16.913 -5.697 156.744 1.00 35.34 422 LEU A O 1
ATOM 1341 N N . ASP A 1 169 ? -17.807 -6.002 158.792 1.00 35.60 423 ASP A N 1
ATOM 1342 C CA . ASP A 1 169 ? -18.965 -5.084 158.591 1.00 40.73 423 ASP A CA 1
ATOM 1343 C C . ASP A 1 169 ? -18.495 -3.706 158.195 1.00 38.55 423 ASP A C 1
ATOM 1344 O O . ASP A 1 169 ? -18.929 -3.152 157.179 1.00 44.01 423 ASP A O 1
ATOM 1349 N N . VAL A 1 170 ? -17.566 -3.168 158.982 1.00 37.01 424 VAL A N 1
ATOM 1350 C CA . VAL A 1 170 ? -16.902 -1.908 158.656 1.00 33.51 424 VAL A CA 1
ATOM 1351 C C . VAL A 1 170 ? -16.256 -1.923 157.289 1.00 31.73 424 VAL A C 1
ATOM 1352 O O . VAL A 1 170 ? -16.380 -0.965 156.522 1.00 33.79 424 VAL A O 1
ATOM 1356 N N . LEU A 1 171 ? -15.511 -2.975 157.002 1.00 31.80 425 LEU A N 1
ATOM 1357 C CA . LEU A 1 171 ? -14.821 -3.051 155.742 1.00 33.37 425 LEU A CA 1
ATOM 1358 C C . LEU A 1 171 ? -15.814 -3.071 154.575 1.00 35.84 425 LEU A C 1
ATOM 1359 O O . LEU A 1 171 ? -15.659 -2.385 153.581 1.00 37.03 425 LEU A O 1
ATOM 1364 N N . GLN A 1 172 ? -16.811 -3.914 154.702 1.00 43.21 426 GLN A N 1
ATOM 1365 C CA . GLN A 1 172 ? -17.872 -4.062 153.703 1.00 49.03 426 GLN A CA 1
ATOM 1366 C C . GLN A 1 172 ? -18.581 -2.737 153.404 1.00 51.41 426 GLN A C 1
ATOM 1367 O O . GLN A 1 172 ? -18.959 -2.487 152.250 1.00 51.71 426 GLN A O 1
ATOM 1373 N N . LYS A 1 173 ? -18.786 -1.928 154.450 1.00 48.84 427 LYS A N 1
ATOM 1374 C CA . LYS A 1 173 ? -19.316 -0.570 154.294 1.00 53.52 427 LYS A CA 1
ATOM 1375 C C . LYS A 1 173 ? -18.379 0.397 153.588 1.00 49.86 427 LYS A C 1
ATOM 1376 O O . LYS A 1 173 ? -18.819 1.174 152.745 1.00 47.55 427 LYS A O 1
ATOM 1382 N N . LEU A 1 174 ? -17.100 0.359 153.921 1.00 52.05 428 LEU A N 1
ATOM 1383 C CA . LEU A 1 174 ? -16.167 1.268 153.285 1.00 55.22 428 LEU A CA 1
ATOM 1384 C C . LEU A 1 174 ? -16.114 1.008 151.784 1.00 59.70 428 LEU A C 1
ATOM 1385 O O . LEU A 1 174 ? -16.348 1.927 150.994 1.00 64.90 428 LEU A O 1
ATOM 1390 N N . CYS A 1 175 ? -15.888 -0.241 151.400 1.00 59.04 429 CYS A N 1
ATOM 1391 C CA . CYS A 1 175 ? -16.077 -0.696 150.001 1.00 59.92 429 CYS A CA 1
ATOM 1392 C C . CYS A 1 175 ? -17.329 -0.122 149.260 1.00 58.45 429 CYS A C 1
ATOM 1393 O O . CYS A 1 175 ? -17.223 0.372 148.136 1.00 57.11 429 CYS A O 1
ATOM 1396 N N . LYS A 1 176 ? -18.497 -0.179 149.896 1.00 60.34 430 LYS A N 1
ATOM 1397 C CA . LYS A 1 176 ? -19.724 0.451 149.355 1.00 63.65 430 LYS A CA 1
ATOM 1398 C C . LYS A 1 176 ? -19.638 1.980 149.200 1.00 67.25 430 LYS A C 1
ATOM 1399 O O . LYS A 1 176 ? -20.268 2.550 148.313 1.00 63.18 430 LYS A O 1
ATOM 1405 N N . ILE A 1 177 ? -18.883 2.634 150.077 1.00 70.96 431 ILE A N 1
ATOM 1406 C CA . ILE A 1 177 ? -18.758 4.102 150.073 1.00 75.90 431 ILE A CA 1
ATOM 1407 C C . ILE A 1 177 ? -17.700 4.592 149.080 1.00 82.40 431 ILE A C 1
ATOM 1408 O O . ILE A 1 177 ? -17.948 5.544 148.339 1.00 91.61 431 ILE A O 1
ATOM 1413 N N . HIS A 1 178 ? -16.537 3.945 149.056 1.00 85.39 432 HIS A N 1
ATOM 1414 C CA . HIS A 1 178 ? -15.416 4.381 148.210 1.00 87.30 432 HIS A CA 1
ATOM 1415 C C . HIS A 1 178 ? -15.314 3.592 146.909 1.00 89.87 432 HIS A C 1
ATOM 1416 O O . HIS A 1 178 ? -14.371 3.794 146.149 1.00 99.18 432 HIS A O 1
ATOM 1423 N N . GLN A 1 179 ? -16.280 2.705 146.662 1.00 85.59 433 GLN A N 1
ATOM 1424 C CA . GLN A 1 179 ? -16.366 1.950 145.422 1.00 81.71 433 GLN A CA 1
ATOM 1425 C C . GLN A 1 179 ? -17.824 1.559 145.067 1.00 87.68 433 GLN A C 1
ATOM 1426 O O . GLN A 1 179 ? -18.072 0.419 144.667 1.00 83.68 433 GLN A O 1
ATOM 1432 N N . PRO A 1 180 ? -18.800 2.500 145.193 1.00 94.32 434 PRO A N 1
ATOM 1433 C CA . PRO A 1 180 ? -20.192 2.115 144.865 1.00 91.59 434 PRO A CA 1
ATOM 1434 C C . PRO A 1 180 ? -20.345 1.710 143.401 1.00 90.26 434 PRO A C 1
ATOM 1435 O O . PRO A 1 180 ? -21.116 0.804 143.126 1.00 86.44 434 PRO A O 1
ATOM 1439 N N . GLU A 1 181 ? -19.593 2.373 142.504 1.00 87.70 435 GLU A N 1
ATOM 1440 C CA . GLU A 1 181 ? -19.478 2.023 141.065 1.00 83.24 435 GLU A CA 1
ATOM 1441 C C . GLU A 1 181 ? -19.169 0.547 140.783 1.00 84.67 435 GLU A C 1
ATOM 1442 O O . GLU A 1 181 ? -19.675 0.003 139.801 1.00 82.18 435 GLU A O 1
ATOM 1448 N N . ASN A 1 182 ? -18.352 -0.087 141.632 1.00 86.17 436 ASN A N 1
ATOM 1449 C CA . ASN A 1 182 ? -18.288 -1.565 141.686 1.00 75.39 436 ASN A CA 1
ATOM 1450 C C . ASN A 1 182 ? -18.796 -2.167 142.989 1.00 65.59 436 ASN A C 1
ATOM 1451 O O . ASN A 1 182 ? -18.068 -2.255 143.975 1.00 62.62 436 ASN A O 1
ATOM 1456 N N . PRO A 1 183 ? -20.020 -2.688 142.969 1.00 65.02 437 PRO A N 1
ATOM 1457 C CA . PRO A 1 183 ? -20.559 -3.257 144.194 1.00 70.69 437 PRO A CA 1
ATOM 1458 C C . PRO A 1 183 ? -19.903 -4.578 144.618 1.00 69.04 437 PRO A C 1
ATOM 1459 O O . PRO A 1 183 ? -20.205 -5.076 145.701 1.00 64.35 437 PRO A O 1
ATOM 1463 N N . GLN A 1 184 ? -19.042 -5.149 143.773 1.00 70.43 438 GLN A N 1
ATOM 1464 C CA . GLN A 1 184 ? -18.320 -6.386 144.116 1.00 77.52 438 GLN A CA 1
ATOM 1465 C C . GLN A 1 184 ? -16.935 -6.177 144.742 1.00 70.22 438 GLN A C 1
ATOM 1466 O O . GLN A 1 184 ? -16.206 -7.150 145.008 1.00 69.20 438 GLN A O 1
ATOM 1472 N N . HIS A 1 185 ? -16.595 -4.927 145.026 1.00 59.98 439 HIS A N 1
ATOM 1473 C CA . HIS A 1 185 ? -15.298 -4.615 145.613 1.00 57.17 439 HIS A CA 1
ATOM 1474 C C . HIS A 1 185 ? -14.951 -5.448 146.854 1.00 51.62 439 HIS A C 1
ATOM 1475 O O . HIS A 1 185 ? -13.832 -5.952 146.973 1.00 50.13 439 HIS A O 1
ATOM 1482 N N . PHE A 1 186 ? -15.911 -5.581 147.765 1.00 44.45 440 PHE A N 1
ATOM 1483 C CA . PHE A 1 186 ? -15.713 -6.352 148.961 1.00 39.99 440 PHE A CA 1
ATOM 1484 C C . PHE A 1 186 ? -15.343 -7.761 148.577 1.00 39.11 440 PHE A C 1
ATOM 1485 O O . PHE A 1 186 ? -14.329 -8.283 148.994 1.00 38.86 440 PHE A O 1
ATOM 1493 N N . ALA A 1 187 ? -16.136 -8.361 147.719 1.00 41.49 441 ALA A N 1
ATOM 1494 C CA . ALA A 1 187 ? -15.859 -9.714 147.299 1.00 40.11 441 ALA A CA 1
ATOM 1495 C C . ALA A 1 187 ? -14.503 -9.828 146.650 1.00 40.57 441 ALA A C 1
ATOM 1496 O O . ALA A 1 187 ? -13.822 -10.818 146.865 1.00 41.97 441 ALA A O 1
ATOM 1498 N N . CYS A 1 188 ? -14.109 -8.838 145.852 1.00 43.66 442 CYS A N 1
ATOM 1499 C CA . CYS A 1 188 ? -12.746 -8.819 145.280 1.00 49.10 442 CYS A CA 1
ATOM 1500 C C . CYS A 1 188 ? -11.654 -8.796 146.373 1.00 46.85 442 CYS A C 1
ATOM 1501 O O . CYS A 1 188 ? -10.653 -9.525 146.258 1.00 56.60 442 CYS A O 1
ATOM 1504 N N . LEU A 1 189 ? -11.869 -8.041 147.448 1.00 38.54 443 LEU A N 1
ATOM 1505 C CA . LEU A 1 189 ? -10.936 -8.047 148.576 1.00 37.80 443 LEU A CA 1
ATOM 1506 C C . LEU A 1 189 ? -10.858 -9.382 149.289 1.00 40.35 443 LEU A C 1
ATOM 1507 O O . LEU A 1 189 ? -9.734 -9.893 149.550 1.00 35.52 443 LEU A O 1
ATOM 1512 N N . LEU A 1 190 ? -12.006 -9.972 149.600 1.00 40.32 444 LEU A N 1
ATOM 1513 C CA . LEU A 1 190 ? -11.956 -11.321 150.147 1.00 45.74 444 LEU A CA 1
ATOM 1514 C C . LEU A 1 190 ? -11.249 -12.258 149.167 1.00 46.68 444 LEU A C 1
ATOM 1515 O O . LEU A 1 190 ? -10.506 -13.125 149.591 1.00 49.86 444 LEU A O 1
ATOM 1520 N N . GLY A 1 191 ? -11.443 -12.035 147.868 1.00 51.21 445 GLY A N 1
ATOM 1521 C CA . GLY A 1 191 ? -10.656 -12.693 146.829 1.00 54.42 445 GLY A CA 1
ATOM 1522 C C . GLY A 1 191 ? -9.148 -12.669 147.076 1.00 58.84 445 GLY A C 1
ATOM 1523 O O . GLY A 1 191 ? -8.460 -13.673 146.914 1.00 57.44 445 GLY A O 1
ATOM 1524 N N . ARG A 1 192 ? -8.620 -11.522 147.480 1.00 54.19 446 ARG A N 1
ATOM 1525 C CA . ARG A 1 192 ? -7.191 -11.446 147.665 1.00 54.30 446 ARG A CA 1
ATOM 1526 C C . ARG A 1 192 ? -6.726 -12.158 148.920 1.00 49.23 446 ARG A C 1
ATOM 1527 O O . ARG A 1 192 ? -5.626 -12.639 148.946 1.00 48.97 446 ARG A O 1
ATOM 1535 N N . LEU A 1 193 ? -7.565 -12.291 149.928 1.00 47.71 447 LEU A N 1
ATOM 1536 C CA . LEU A 1 193 ? -7.214 -13.139 151.047 1.00 47.32 447 LEU A CA 1
ATOM 1537 C C . LEU A 1 193 ? -7.046 -14.589 150.660 1.00 49.99 447 LEU A C 1
ATOM 1538 O O . LEU A 1 193 ? -6.186 -15.265 151.206 1.00 49.67 447 LEU A O 1
ATOM 1543 N N . THR A 1 194 ? -7.833 -15.055 149.702 1.00 51.26 448 THR A N 1
ATOM 1544 C CA . THR A 1 194 ? -7.662 -16.4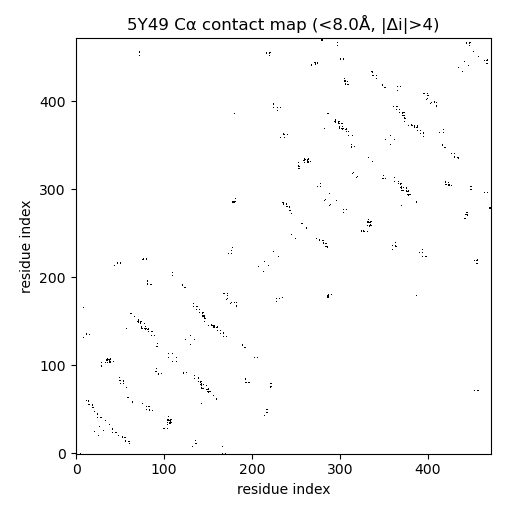00 149.167 1.00 52.44 448 THR A CA 1
ATOM 1545 C C . THR A 1 194 ? -6.275 -16.608 148.559 1.00 49.27 448 THR A C 1
ATOM 1546 O O . THR A 1 194 ? -5.569 -17.585 148.864 1.00 43.71 448 THR A O 1
ATOM 1550 N N . GLU A 1 195 ? -5.901 -15.693 147.688 1.00 44.72 449 GLU A N 1
ATOM 1551 C CA . GLU A 1 195 ? -4.557 -15.712 147.072 1.00 46.63 449 GLU A CA 1
ATOM 1552 C C . GLU A 1 195 ? -3.427 -15.640 148.153 1.00 42.09 449 GLU A C 1
ATOM 1553 O O . GLU A 1 195 ? -2.400 -16.304 148.041 1.00 45.04 449 GLU A O 1
ATOM 1559 N N . LEU A 1 196 ? -3.661 -14.855 149.204 1.00 40.01 450 LEU A N 1
ATOM 1560 C CA . LEU A 1 196 ? -2.723 -14.629 150.306 1.00 37.77 450 LEU A CA 1
ATOM 1561 C C . LEU A 1 196 ? -2.495 -15.862 151.152 1.00 34.90 450 LEU A C 1
ATOM 1562 O O . LEU A 1 196 ? -1.378 -16.070 151.631 1.00 33.72 450 LEU A O 1
ATOM 1567 N N . ARG A 1 197 ? -3.531 -16.671 151.327 1.00 33.37 451 ARG A N 1
ATOM 1568 C CA . ARG A 1 197 ? -3.390 -17.965 152.015 1.00 36.34 451 ARG A CA 1
ATOM 1569 C C . ARG A 1 197 ? -2.413 -18.936 151.363 1.00 35.14 451 ARG A C 1
ATOM 1570 O O . ARG A 1 197 ? -1.855 -19.803 152.059 1.00 33.39 451 ARG A O 1
ATOM 1578 N N . THR A 1 198 ? -2.158 -18.776 150.064 1.00 34.64 452 THR A N 1
ATOM 1579 C CA . THR A 1 198 ? -1.344 -19.762 149.340 1.00 37.82 452 THR A CA 1
ATOM 1580 C C . THR A 1 198 ? 0.084 -19.636 149.725 1.00 36.96 452 THR A C 1
ATOM 1581 O O . THR A 1 198 ? 0.814 -20.610 149.684 1.00 42.27 452 THR A O 1
ATOM 1585 N N . PHE A 1 199 ? 0.447 -18.440 150.186 1.00 36.75 453 PHE A N 1
ATOM 1586 C CA . PHE A 1 199 ? 1.777 -18.192 150.666 1.00 34.98 453 PHE A CA 1
ATOM 1587 C C . PHE A 1 199 ? 2.102 -18.937 151.926 1.00 28.80 453 PHE A C 1
ATOM 1588 O O . PHE A 1 199 ? 3.246 -18.964 152.283 1.00 29.40 453 PHE A O 1
ATOM 1596 N N . ASN A 1 200 ? 1.142 -19.523 152.608 1.00 26.97 454 ASN A N 1
ATOM 1597 C CA . ASN A 1 200 ? 1.501 -20.297 153.769 1.00 30.36 454 ASN A CA 1
ATOM 1598 C C . ASN A 1 200 ? 2.366 -21.449 153.310 1.00 33.64 454 ASN A C 1
ATOM 1599 O O . ASN A 1 200 ? 3.394 -21.719 153.922 1.00 34.00 454 ASN A O 1
ATOM 1604 N N . HIS A 1 201 ? 1.958 -22.093 152.207 1.00 36.71 455 HIS A N 1
ATOM 1605 C CA . HIS A 1 201 ? 2.695 -23.196 151.627 1.00 41.16 455 HIS A CA 1
ATOM 1606 C C . HIS A 1 201 ? 4.006 -22.708 151.019 1.00 37.68 455 HIS A C 1
ATOM 1607 O O . HIS A 1 201 ? 5.070 -23.190 151.396 1.00 34.50 455 HIS A O 1
ATOM 1614 N N . HIS A 1 202 ? 3.945 -21.725 150.118 1.00 36.88 456 HIS A N 1
ATOM 1615 C CA . HIS A 1 202 ? 5.186 -21.173 149.573 1.00 39.84 456 HIS A CA 1
ATOM 1616 C C . HIS A 1 202 ? 6.235 -20.902 150.685 1.00 40.26 456 HIS A C 1
ATOM 1617 O O . HIS A 1 202 ? 7.371 -21.346 150.577 1.00 48.62 456 HIS A O 1
ATOM 1624 N N . HIS A 1 203 ? 5.863 -20.223 151.758 1.00 32.39 457 HIS A N 1
ATOM 1625 C CA . HIS A 1 203 ? 6.857 -19.776 152.721 1.00 30.86 457 HIS A CA 1
ATOM 1626 C C . HIS A 1 203 ? 7.474 -20.979 153.470 1.00 32.51 457 HIS A C 1
ATOM 1627 O O . HIS A 1 203 ? 8.632 -20.955 153.822 1.00 31.77 457 HIS A O 1
ATOM 1634 N N . ALA A 1 204 ? 6.707 -22.037 153.695 1.00 33.21 458 ALA A N 1
ATOM 1635 C CA . ALA A 1 204 ? 7.254 -23.232 154.329 1.00 33.99 458 ALA A CA 1
ATOM 1636 C C . ALA A 1 204 ? 8.328 -23.799 153.424 1.00 36.25 458 ALA A C 1
ATOM 1637 O O . ALA A 1 204 ? 9.375 -24.169 153.889 1.00 31.55 458 ALA A O 1
ATOM 1639 N N . GLU A 1 205 ? 8.059 -23.801 152.119 1.00 42.58 459 GLU A N 1
ATOM 1640 C CA . GLU A 1 205 ? 8.996 -24.323 151.131 1.00 49.58 459 GLU A CA 1
ATOM 1641 C C . GLU A 1 205 ? 10.272 -23.536 151.110 1.00 46.45 459 GLU A C 1
ATOM 1642 O O . GLU A 1 205 ? 11.351 -24.107 151.166 1.00 48.16 459 GLU A O 1
ATOM 1648 N N . MET A 1 206 ? 10.149 -22.222 151.021 1.00 46.03 460 MET A N 1
ATOM 1649 C CA . MET A 1 206 ? 11.330 -21.374 150.914 1.00 45.74 460 MET A CA 1
ATOM 1650 C C . MET A 1 206 ? 12.153 -21.417 152.183 1.00 42.41 460 MET A C 1
ATOM 1651 O O . MET A 1 206 ? 13.373 -21.377 152.133 1.00 44.81 460 MET A O 1
ATOM 1656 N N . LEU A 1 207 ? 11.491 -21.594 153.310 1.00 41.85 461 LEU A N 1
ATOM 1657 C CA . LEU A 1 207 ? 12.194 -21.793 154.573 1.00 41.68 461 LEU A CA 1
ATOM 1658 C C . LEU A 1 207 ? 12.959 -23.141 154.609 1.00 43.29 461 LEU A C 1
ATOM 1659 O O . LEU A 1 207 ? 14.035 -23.228 155.210 1.00 40.48 461 LEU A O 1
ATOM 1664 N N . MET A 1 208 ? 12.416 -24.175 153.970 1.00 44.89 462 MET A N 1
ATOM 1665 C CA . MET A 1 208 ? 13.194 -25.382 153.720 1.00 52.07 462 MET A CA 1
ATOM 1666 C C . MET A 1 208 ? 14.512 -25.069 152.953 1.00 54.13 462 MET A C 1
ATOM 1667 O O . MET A 1 208 ? 15.601 -25.298 153.490 1.00 58.28 462 MET A O 1
ATOM 1672 N N . SER A 1 209 ? 14.405 -24.513 151.734 1.00 56.13 463 SER A N 1
ATOM 1673 C CA . SER A 1 209 ? 15.585 -24.187 150.875 1.00 56.49 463 SER A CA 1
ATOM 1674 C C . SER A 1 209 ? 16.693 -23.477 151.632 1.00 57.90 463 SER A C 1
ATOM 1675 O O . SER A 1 209 ? 17.863 -23.879 151.596 1.00 61.37 463 SER A O 1
ATOM 1678 N N . TRP A 1 210 ? 16.282 -22.416 152.317 1.00 59.86 464 TRP A N 1
ATOM 1679 C CA . TRP A 1 210 ? 17.159 -21.586 153.122 1.00 59.77 464 TRP A CA 1
ATOM 1680 C C . TRP A 1 210 ? 17.899 -22.289 154.261 1.00 61.49 464 TRP A C 1
ATOM 1681 O O . TRP A 1 210 ? 19.032 -21.913 154.565 1.00 62.36 464 TRP A O 1
ATOM 1692 N N . ARG A 1 211 ? 17.250 -23.245 154.928 1.00 60.89 465 ARG A N 1
ATOM 1693 C CA . ARG A 1 211 ? 17.886 -23.983 156.041 1.00 62.12 465 ARG A CA 1
ATOM 1694 C C . ARG A 1 211 ? 18.845 -25.076 155.588 1.00 61.69 465 ARG A C 1
ATOM 1695 O O . ARG A 1 211 ? 19.693 -25.495 156.383 1.00 63.73 465 ARG A O 1
ATOM 1703 N N . VAL A 1 212 ? 18.714 -25.534 154.341 1.00 60.73 466 VAL A N 1
ATOM 1704 C CA . VAL A 1 212 ? 19.705 -26.451 153.748 1.00 67.80 466 VAL A CA 1
ATOM 1705 C C . VAL A 1 212 ? 21.059 -25.746 153.584 1.00 73.83 466 VAL A C 1
ATOM 1706 O O . VAL A 1 212 ? 22.114 -26.276 153.980 1.00 65.97 466 VAL A O 1
ATOM 1710 N N . ASN A 1 213 ? 20.993 -24.547 152.997 1.00 81.26 467 ASN A N 1
ATOM 1711 C CA . ASN A 1 213 ? 22.129 -23.604 152.892 1.00 83.80 467 ASN A CA 1
ATOM 1712 C C . ASN A 1 213 ? 22.717 -23.164 154.260 1.00 81.67 467 ASN A C 1
ATOM 1713 O O . ASN A 1 213 ? 23.785 -22.548 154.328 1.00 82.06 467 ASN A O 1
ATOM 1718 N N . ASP A 1 214 ? 21.984 -23.476 155.328 1.00 82.75 468 ASP A N 1
ATOM 1719 C CA . ASP A 1 214 ? 22.319 -23.189 156.736 1.00 85.62 468 ASP A CA 1
ATOM 1720 C C . ASP A 1 214 ? 22.318 -21.694 157.107 1.00 81.00 468 ASP A C 1
ATOM 1721 O O . ASP A 1 214 ? 23.198 -21.198 157.827 1.00 67.14 468 ASP A O 1
ATOM 1726 N N . HIS A 1 215 ? 21.289 -20.994 156.630 1.00 77.50 469 HIS A N 1
ATOM 1727 C CA . HIS A 1 215 ? 21.122 -19.586 156.921 1.00 68.19 469 HIS A CA 1
ATOM 1728 C C . HIS A 1 215 ? 20.558 -19.380 158.338 1.00 63.46 469 HIS A C 1
ATOM 1729 O O . HIS A 1 215 ? 19.745 -20.139 158.858 1.00 62.67 469 HIS A O 1
ATOM 1736 N N . LYS A 1 216 ? 21.070 -18.329 158.937 1.00 64.97 470 LYS A N 1
ATOM 1737 C CA . LYS A 1 216 ? 20.830 -17.929 160.308 1.00 69.10 470 LYS A CA 1
ATOM 1738 C C . LYS A 1 216 ? 19.550 -17.081 160.330 1.00 68.63 470 LYS A C 1
ATOM 1739 O O . LYS A 1 216 ? 19.313 -16.206 159.463 1.00 67.53 470 LYS A O 1
ATOM 1745 N N . PHE A 1 217 ? 18.704 -17.368 161.304 1.00 59.53 471 PHE A N 1
ATOM 1746 C CA . PHE A 1 217 ? 17.554 -16.538 161.545 1.00 55.08 471 PHE A CA 1
ATOM 1747 C C . PHE A 1 217 ? 17.666 -15.842 162.892 1.00 44.48 471 PHE A C 1
ATOM 1748 O O . PHE A 1 217 ? 18.417 -16.248 163.768 1.00 47.51 471 PHE A O 1
ATOM 1756 N N . THR A 1 218 ? 16.887 -14.797 163.071 1.00 35.83 472 THR A N 1
ATOM 1757 C CA . THR A 1 218 ? 16.782 -14.190 164.387 1.00 32.90 472 THR A CA 1
ATOM 1758 C C . THR A 1 218 ? 15.897 -15.022 165.309 1.00 30.08 472 THR A C 1
ATOM 1759 O O . THR A 1 218 ? 15.107 -15.846 164.846 1.00 27.51 472 THR A O 1
ATOM 1763 N N . PRO A 1 219 ? 16.045 -14.817 166.622 1.00 29.71 473 PRO A N 1
ATOM 1764 C CA . PRO A 1 219 ? 15.187 -15.476 167.613 1.00 29.44 473 PRO A CA 1
ATOM 1765 C C . PRO A 1 219 ? 13.699 -15.253 167.409 1.00 26.87 473 PRO A C 1
ATOM 1766 O O . PRO A 1 219 ? 12.867 -16.157 167.601 1.00 27.02 473 PRO A O 1
ATOM 1770 N N . LEU A 1 220 ? 13.363 -14.050 167.030 1.00 25.18 474 LEU A N 1
ATOM 1771 C CA . LEU A 1 220 ? 11.988 -13.729 166.795 1.00 26.26 474 LEU A CA 1
ATOM 1772 C C . LEU A 1 220 ? 11.399 -14.503 165.578 1.00 26.54 474 LEU A C 1
ATOM 1773 O O . LEU A 1 220 ? 10.262 -15.037 165.624 1.00 24.79 474 LEU A O 1
ATOM 1778 N N . LEU A 1 221 ? 12.172 -14.560 164.495 1.00 25.96 475 LEU A N 1
ATOM 1779 C CA . LEU A 1 221 ? 11.778 -15.347 163.343 1.00 26.36 475 LEU A CA 1
ATOM 1780 C C . LEU A 1 221 ? 11.725 -16.850 163.643 1.00 26.73 475 LEU A C 1
ATOM 1781 O O . LEU A 1 221 ? 10.760 -17.505 163.274 1.00 26.28 475 LEU A O 1
ATOM 1786 N N . CYS A 1 222 ? 12.673 -17.352 164.425 1.00 28.87 476 CYS A N 1
ATOM 1787 C CA . CYS A 1 222 ? 12.703 -18.748 164.804 1.00 33.27 476 CYS A CA 1
ATOM 1788 C C . CYS A 1 222 ? 11.495 -19.086 165.604 1.00 31.92 476 CYS A C 1
ATOM 1789 O O . CYS A 1 222 ? 10.893 -20.111 165.393 1.00 30.94 476 CYS A O 1
ATOM 1792 N N . GLU A 1 223 ? 11.121 -18.222 166.525 1.00 32.59 477 GLU A N 1
ATOM 1793 C CA . GLU A 1 223 ? 10.009 -18.532 167.380 1.00 34.07 477 GLU A CA 1
ATOM 1794 C C . GLU A 1 223 ? 8.659 -18.391 166.683 1.00 30.50 477 GLU A C 1
ATOM 1795 O O . GLU A 1 223 ? 7.812 -19.259 166.823 1.00 28.60 477 GLU A O 1
ATOM 1801 N N . ILE A 1 224 ? 8.457 -17.326 165.919 1.00 29.35 478 ILE A N 1
ATOM 1802 C CA . ILE A 1 224 ? 7.147 -17.095 165.275 1.00 29.72 478 ILE A CA 1
ATOM 1803 C C . ILE A 1 224 ? 6.847 -18.141 164.181 1.00 32.97 478 ILE A C 1
ATOM 1804 O O . ILE A 1 224 ? 5.690 -18.402 163.829 1.00 34.02 478 ILE A O 1
ATOM 1809 N N . TRP A 1 225 ? 7.889 -18.744 163.626 1.00 37.28 479 TRP A N 1
ATOM 1810 C CA . TRP A 1 225 ? 7.725 -19.712 162.563 1.00 36.40 479 TRP A CA 1
ATOM 1811 C C . TRP A 1 225 ? 8.052 -21.136 162.928 1.00 39.35 479 TRP A C 1
ATOM 1812 O O . TRP A 1 225 ? 8.099 -21.970 162.038 1.00 42.41 479 TRP A O 1
ATOM 1823 N N . ASP A 1 226 ? 8.256 -21.430 164.212 1.00 43.76 480 ASP A N 1
ATOM 1824 C CA . ASP A 1 226 ? 8.509 -22.812 164.682 1.00 49.51 480 ASP A CA 1
ATOM 1825 C C . ASP A 1 226 ? 9.730 -23.447 164.018 1.00 53.40 480 ASP A C 1
ATOM 1826 O O . ASP A 1 226 ? 9.721 -24.633 163.682 1.00 62.46 480 ASP A O 1
ATOM 1831 N N . VAL A 1 227 ? 10.783 -22.671 163.815 1.00 55.65 481 VAL A N 1
ATOM 1832 C CA . VAL A 1 227 ? 11.964 -23.176 163.104 1.00 56.04 481 VAL A CA 1
ATOM 1833 C C . VAL A 1 227 ? 12.767 -24.121 164.007 1.00 59.29 481 VAL A C 1
ATOM 1834 O O . VAL A 1 227 ? 12.628 -24.094 165.246 1.00 59.45 481 VAL A O 1
ATOM 1838 N N . LEU B 1 1 ? -35.008 6.125 148.478 1.00 68.48 255 LEU B N 1
ATOM 1839 C CA . LEU B 1 1 ? -34.348 7.266 147.754 1.00 61.73 255 LEU B CA 1
ATOM 1840 C C . LEU B 1 1 ? -32.835 7.374 148.091 1.00 57.42 255 LEU B C 1
ATOM 1841 O O . LEU B 1 1 ? -32.265 8.441 147.997 1.00 62.79 255 LEU B O 1
ATOM 1846 N N . THR B 1 2 ? -32.187 6.268 148.449 1.00 52.50 256 THR B N 1
ATOM 1847 C CA . THR B 1 2 ? -30.832 6.255 149.031 1.00 60.85 256 THR B CA 1
ATOM 1848 C C . THR B 1 2 ? -29.772 6.963 148.133 1.00 66.88 256 THR B C 1
ATOM 1849 O O . THR B 1 2 ? -29.967 7.079 146.917 1.00 67.17 256 THR B O 1
ATOM 1853 N N . PRO B 1 3 ? -28.684 7.491 148.733 1.00 69.03 257 PRO B N 1
ATOM 1854 C CA . PRO B 1 3 ? -27.605 8.030 147.904 1.00 66.17 257 PRO B CA 1
ATOM 1855 C C . PRO B 1 3 ? -26.860 6.975 147.115 1.00 58.04 257 PRO B C 1
ATOM 1856 O O . PRO B 1 3 ? -26.445 7.234 146.001 1.00 56.71 257 PRO B O 1
ATOM 1860 N N . ASP B 1 4 ? -26.605 5.831 147.720 1.00 58.25 258 ASP B N 1
ATOM 1861 C CA . ASP B 1 4 ? -26.026 4.683 146.985 1.00 63.10 258 ASP B CA 1
ATOM 1862 C C . ASP B 1 4 ? -26.937 4.184 145.840 1.00 55.41 258 ASP B C 1
ATOM 1863 O O . ASP B 1 4 ? -26.442 3.841 144.774 1.00 47.57 258 ASP B O 1
ATOM 1868 N N . GLN B 1 5 ? -28.246 4.198 146.086 1.00 48.69 259 GLN B N 1
ATOM 1869 C CA . GLN B 1 5 ? -29.250 3.938 145.092 1.00 45.49 259 GLN B CA 1
ATOM 1870 C C . GLN B 1 5 ? -29.379 4.988 144.008 1.00 51.27 259 GLN B C 1
ATOM 1871 O O . GLN B 1 5 ? -29.664 4.657 142.859 1.00 52.53 259 GLN B O 1
ATOM 1877 N N . GLN B 1 6 ? -29.241 6.255 144.380 1.00 53.96 260 GLN B N 1
ATOM 1878 C CA . GLN B 1 6 ? -29.366 7.358 143.429 1.00 46.45 260 GLN B CA 1
ATOM 1879 C C . GLN B 1 6 ? -28.180 7.326 142.436 1.00 43.92 260 GLN B C 1
ATOM 1880 O O . GLN B 1 6 ? -28.360 7.505 141.217 1.00 36.25 260 GLN B O 1
ATOM 1886 N N . THR B 1 7 ? -26.994 7.043 142.988 1.00 41.07 261 THR B N 1
ATOM 1887 C CA . THR B 1 7 ? -25.746 6.862 142.260 1.00 42.35 261 THR B CA 1
ATOM 1888 C C . THR B 1 7 ? -25.823 5.613 141.319 1.00 44.42 261 THR B C 1
ATOM 1889 O O . THR B 1 7 ? -25.227 5.590 140.241 1.00 36.98 261 THR B O 1
ATOM 1893 N N . LEU B 1 8 ? -26.524 4.573 141.766 1.00 44.74 262 LEU B N 1
ATOM 1894 C CA . LEU B 1 8 ? -26.740 3.373 140.965 1.00 42.84 262 LEU B CA 1
ATOM 1895 C C . LEU B 1 8 ? -27.680 3.663 139.796 1.00 39.09 262 LEU B C 1
ATOM 1896 O O . LEU B 1 8 ? -27.375 3.368 138.663 1.00 36.14 262 LEU B O 1
ATOM 1901 N N . LEU B 1 9 ? -28.801 4.284 140.091 1.00 31.68 263 LEU B N 1
ATOM 1902 C CA . LEU B 1 9 ? -29.695 4.690 139.075 1.00 33.29 263 LEU B CA 1
ATOM 1903 C C . LEU B 1 9 ? -29.048 5.567 138.016 1.00 36.81 263 LEU B C 1
ATOM 1904 O O . LEU B 1 9 ? -29.401 5.444 136.839 1.00 34.42 263 LEU B O 1
ATOM 1909 N N . HIS B 1 10 ? -28.145 6.463 138.412 1.00 34.92 264 HIS B N 1
ATOM 1910 C CA . HIS B 1 10 ? -27.589 7.408 137.441 1.00 35.02 264 HIS B CA 1
ATOM 1911 C C . HIS B 1 10 ? -26.606 6.733 136.545 1.00 31.48 264 HIS B C 1
ATOM 1912 O O . HIS B 1 10 ? -26.493 7.058 135.384 1.00 32.09 264 HIS B O 1
ATOM 1919 N N . PHE B 1 11 ? -25.885 5.800 137.118 1.00 31.64 265 PHE B N 1
ATOM 1920 C CA . PHE B 1 11 ? -24.941 4.996 136.389 1.00 35.71 265 PHE B CA 1
ATOM 1921 C C . PHE B 1 11 ? -25.658 4.137 135.295 1.00 37.13 265 PHE B C 1
ATOM 1922 O O . PHE B 1 11 ? -25.153 3.976 134.178 1.00 35.62 265 PHE B O 1
ATOM 1930 N N . ILE B 1 12 ? -26.864 3.653 135.613 1.00 36.91 266 ILE B N 1
ATOM 1931 C CA . ILE B 1 12 ? -27.655 2.822 134.703 1.00 34.18 266 ILE B CA 1
ATOM 1932 C C . ILE B 1 12 ? -28.184 3.744 133.585 1.00 31.28 266 ILE B C 1
ATOM 1933 O O . ILE B 1 12 ? -28.120 3.413 132.415 1.00 29.83 266 ILE B O 1
ATOM 1938 N N . MET B 1 13 ? -28.707 4.895 133.970 1.00 31.08 267 MET B N 1
ATOM 1939 C CA . MET B 1 13 ? -29.288 5.871 133.033 1.00 30.85 267 MET B CA 1
ATOM 1940 C C . MET B 1 13 ? -28.271 6.465 132.071 1.00 29.62 267 MET B C 1
ATOM 1941 O O . MET B 1 13 ? -28.559 6.653 130.930 1.00 29.72 267 MET B O 1
ATOM 1946 N N . ASP B 1 14 ? -27.068 6.692 132.521 1.00 31.35 268 ASP B N 1
ATOM 1947 C CA . ASP B 1 14 ? -26.008 7.079 131.618 1.00 35.62 268 ASP B CA 1
ATOM 1948 C C . ASP B 1 14 ? -25.757 6.065 130.501 1.00 39.43 268 ASP B C 1
ATOM 1949 O O . ASP B 1 14 ? -25.618 6.427 129.329 1.00 44.91 268 ASP B O 1
ATOM 1954 N N . SER B 1 15 ? -25.750 4.797 130.863 1.00 39.52 269 SER B N 1
ATOM 1955 C CA . SER B 1 15 ? -25.554 3.742 129.899 1.00 40.52 269 SER B CA 1
ATOM 1956 C C . SER B 1 15 ? -26.771 3.535 128.993 1.00 32.31 269 SER B C 1
ATOM 1957 O O . SER B 1 15 ? -26.658 3.356 127.784 1.00 28.35 269 SER B O 1
ATOM 1960 N N . TYR B 1 16 ? -27.940 3.663 129.569 1.00 30.15 270 TYR B N 1
ATOM 1961 C CA . TYR B 1 16 ? -29.141 3.330 128.849 1.00 30.32 270 TYR B CA 1
ATOM 1962 C C . TYR B 1 16 ? -29.441 4.335 127.752 1.00 34.70 270 TYR B C 1
ATOM 1963 O O . TYR B 1 16 ? -29.869 3.935 126.661 1.00 34.27 270 TYR B O 1
ATOM 1972 N N . ASN B 1 17 ? -29.229 5.623 128.025 1.00 36.01 271 ASN B N 1
ATOM 1973 C CA . ASN B 1 17 ? -29.586 6.648 127.040 1.00 42.68 271 ASN B CA 1
ATOM 1974 C C . ASN B 1 17 ? -28.592 6.811 125.933 1.00 40.42 271 ASN B C 1
ATOM 1975 O O . ASN B 1 17 ? -28.949 7.421 124.961 1.00 40.37 271 ASN B O 1
ATOM 1980 N N . LYS B 1 18 ? -27.376 6.286 126.064 1.00 40.69 272 LYS B N 1
ATOM 1981 C CA . LYS B 1 18 ? -26.443 6.267 124.929 1.00 49.21 272 LYS B CA 1
ATOM 1982 C C . LYS B 1 18 ? -26.978 5.427 123.757 1.00 47.93 272 LYS B C 1
ATOM 1983 O O . LYS B 1 18 ? -26.581 5.628 122.617 1.00 43.06 272 LYS B O 1
ATOM 1989 N N . GLN B 1 19 ? -27.914 4.531 124.056 1.00 52.41 273 GLN B N 1
ATOM 1990 C CA . GLN B 1 19 ? -28.457 3.582 123.100 1.00 54.10 273 GLN B CA 1
ATOM 1991 C C . GLN B 1 19 ? -29.584 4.218 122.279 1.00 56.64 273 GLN B C 1
ATOM 1992 O O . GLN B 1 19 ? -30.568 4.691 122.856 1.00 59.82 273 GLN B O 1
ATOM 1998 N N . ARG B 1 20 ? -29.418 4.248 120.949 1.00 55.72 274 ARG B N 1
ATOM 1999 C CA . ARG B 1 20 ? -30.458 4.719 120.004 1.00 60.32 274 ARG B CA 1
ATOM 2000 C C . ARG B 1 20 ? -30.696 3.742 118.800 1.00 53.03 274 ARG B C 1
ATOM 2001 O O . ARG B 1 20 ? -29.787 3.000 118.423 1.00 43.49 274 ARG B O 1
ATOM 2009 N N . MET B 1 21 ? -31.903 3.781 118.213 1.00 52.24 275 MET B N 1
ATOM 2010 C CA . MET B 1 21 ? -32.271 3.075 116.925 1.00 53.15 275 MET B CA 1
ATOM 2011 C C . MET B 1 21 ? -31.877 3.938 115.698 1.00 47.81 275 MET B C 1
ATOM 2012 O O . MET B 1 21 ? -32.479 4.982 115.482 1.00 50.75 275 MET B O 1
ATOM 2017 N N . PRO B 1 22 ? -30.874 3.514 114.882 1.00 44.80 276 PRO B N 1
ATOM 2018 C CA . PRO B 1 22 ? -30.363 4.468 113.866 1.00 43.02 276 PRO B CA 1
ATOM 2019 C C . PRO B 1 22 ? -31.423 4.974 112.847 1.00 38.89 276 PRO B C 1
ATOM 2020 O O . PRO B 1 22 ? -32.399 4.291 112.570 1.00 39.52 276 PRO B O 1
ATOM 2024 N N . GLN B 1 23 ? -31.241 6.192 112.365 1.00 37.18 277 GLN B N 1
ATOM 2025 C CA . GLN B 1 23 ? -32.154 6.814 111.397 1.00 37.63 277 GLN B CA 1
ATOM 2026 C C . GLN B 1 23 ? -32.279 6.012 110.092 1.00 35.37 277 GLN B C 1
ATOM 2027 O O . GLN B 1 23 ? -33.363 5.962 109.509 1.00 32.75 277 GLN B O 1
ATOM 2033 N N . GLU B 1 24 ? -31.201 5.367 109.665 1.00 35.37 278 GLU B N 1
ATOM 2034 C CA . GLU B 1 24 ? -31.203 4.582 108.417 1.00 37.94 278 GLU B CA 1
ATOM 2035 C C . GLU B 1 24 ? -32.255 3.494 108.436 1.00 35.53 278 GLU B C 1
ATOM 2036 O O . GLU B 1 24 ? -32.818 3.143 107.403 1.00 35.81 278 GLU B O 1
ATOM 2042 N N . ILE B 1 25 ? -32.479 2.923 109.604 1.00 32.42 279 ILE B N 1
ATOM 2043 C CA . ILE B 1 25 ? -33.449 1.860 109.752 1.00 33.88 279 ILE B CA 1
ATOM 2044 C C . ILE B 1 25 ? -34.824 2.459 109.824 1.00 32.13 279 ILE B C 1
ATOM 2045 O O . ILE B 1 25 ? -35.722 2.079 109.107 1.00 31.96 279 ILE B O 1
ATOM 2050 N N . THR B 1 26 ? -34.996 3.440 110.664 1.00 34.58 280 THR B N 1
ATOM 2051 C CA . THR B 1 26 ? -36.284 4.143 110.677 1.00 37.72 280 THR B CA 1
ATOM 2052 C C . THR B 1 26 ? -36.731 4.559 109.284 1.00 38.36 280 THR B C 1
ATOM 2053 O O . THR B 1 26 ? -37.861 4.351 108.907 1.00 48.10 280 THR B O 1
ATOM 2057 N N . ASN B 1 27 ? -35.836 5.165 108.532 1.00 38.30 281 ASN B N 1
ATOM 2058 C CA . ASN B 1 27 ? -36.141 5.550 107.159 1.00 40.03 281 ASN B CA 1
ATOM 2059 C C . ASN B 1 27 ? -36.564 4.353 106.302 1.00 37.75 281 ASN B C 1
ATOM 2060 O O . ASN B 1 27 ? -37.468 4.482 105.487 1.00 36.38 281 ASN B O 1
ATOM 2065 N N . LYS B 1 28 ? -35.902 3.214 106.448 1.00 34.79 282 LYS B N 1
ATOM 2066 C CA . LYS B 1 28 ? -36.221 2.062 105.588 1.00 36.87 282 LYS B CA 1
ATOM 2067 C C . LYS B 1 28 ? -37.659 1.609 105.878 1.00 35.14 282 LYS B C 1
ATOM 2068 O O . LYS B 1 28 ? -38.428 1.328 104.943 1.00 32.20 282 LYS B O 1
ATOM 2074 N N . ILE B 1 29 ? -38.037 1.656 107.158 1.00 32.12 283 ILE B N 1
ATOM 2075 C CA . ILE B 1 29 ? -39.374 1.268 107.592 1.00 35.35 283 ILE B CA 1
ATOM 2076 C C . ILE B 1 29 ? -40.442 1.981 106.781 1.00 38.18 283 ILE B C 1
ATOM 2077 O O . ILE B 1 29 ? -41.434 1.374 106.412 1.00 35.62 283 ILE B O 1
ATOM 2082 N N . LEU B 1 30 ? -40.217 3.262 106.516 1.00 41.96 284 LEU B N 1
ATOM 2083 C CA . LEU B 1 30 ? -41.128 4.069 105.726 1.00 48.86 284 LEU B CA 1
ATOM 2084 C C . LEU B 1 30 ? -40.915 3.953 104.204 1.00 48.13 284 LEU B C 1
ATOM 2085 O O . LEU B 1 30 ? -41.883 3.825 103.444 1.00 51.05 284 LEU B O 1
ATOM 2090 N N . LYS B 1 31 ? -39.659 3.917 103.772 1.00 49.94 285 LYS B N 1
ATOM 2091 C CA . LYS B 1 31 ? -39.280 4.125 102.351 1.00 50.47 285 LYS B CA 1
ATOM 2092 C C . LYS B 1 31 ? -39.002 2.899 101.473 1.00 49.76 285 LYS B C 1
ATOM 2093 O O . LYS B 1 31 ? -38.761 3.053 100.285 1.00 50.83 285 LYS B O 1
ATOM 2099 N N . GLU B 1 32 ? -38.983 1.692 102.015 1.00 50.62 286 GLU B N 1
ATOM 2100 C CA . GLU B 1 32 ? -38.672 0.534 101.173 1.00 50.04 286 GLU B CA 1
ATOM 2101 C C . GLU B 1 32 ? -39.940 -0.122 100.661 1.00 45.78 286 GLU B C 1
ATOM 2102 O O . GLU B 1 32 ? -40.999 0.059 101.236 1.00 42.22 286 GLU B O 1
ATOM 2108 N N . GLU B 1 33 ? -39.812 -0.857 99.554 1.00 46.77 287 GLU B N 1
ATOM 2109 C CA . GLU B 1 33 ? -40.856 -1.752 99.058 1.00 50.48 287 GLU B CA 1
ATOM 2110 C C . GLU B 1 33 ? -41.435 -2.618 100.185 1.00 49.38 287 GLU B C 1
ATOM 2111 O O . GLU B 1 33 ? -40.710 -3.020 101.105 1.00 42.77 287 GLU B O 1
ATOM 2117 N N . PHE B 1 34 ? -42.726 -2.924 100.090 1.00 46.74 288 PHE B N 1
ATOM 2118 C CA . PHE B 1 34 ? -43.438 -3.670 101.124 1.00 46.31 288 PHE B CA 1
ATOM 2119 C C . PHE B 1 34 ? -43.608 -5.165 100.862 1.00 47.70 288 PHE B C 1
ATOM 2120 O O . PHE B 1 34 ? -44.565 -5.800 101.363 1.00 64.41 288 PHE B O 1
ATOM 2128 N N . SER B 1 35 ? -42.675 -5.757 100.140 1.00 45.62 289 SER B N 1
ATOM 2129 C CA . SER B 1 35 ? -42.686 -7.200 99.948 1.00 43.20 289 SER B CA 1
ATOM 2130 C C . SER B 1 35 ? -42.223 -7.915 101.203 1.00 46.34 289 SER B C 1
ATOM 2131 O O . SER B 1 35 ? -41.465 -7.359 102.003 1.00 50.22 289 SER B O 1
ATOM 2134 N N . ALA B 1 36 ? -42.640 -9.170 101.336 1.00 45.28 290 ALA B N 1
ATOM 2135 C CA . ALA B 1 36 ? -42.185 -10.039 102.424 1.00 43.76 290 ALA B CA 1
ATOM 2136 C C . ALA B 1 36 ? -40.673 -10.094 102.595 1.00 39.52 290 ALA B C 1
ATOM 2137 O O . ALA B 1 36 ? -40.218 -10.186 103.733 1.00 39.13 290 ALA B O 1
ATOM 2139 N N . GLU B 1 37 ? -39.916 -10.084 101.507 1.00 38.50 291 GLU B N 1
ATOM 2140 C CA . GLU B 1 37 ? -38.444 -10.187 101.608 1.00 42.44 291 GLU B CA 1
ATOM 2141 C C . GLU B 1 37 ? -37.795 -8.898 102.167 1.00 45.05 291 GLU B C 1
ATOM 2142 O O . GLU B 1 37 ? -36.817 -8.936 102.922 1.00 45.98 291 GLU B O 1
ATOM 2148 N N . GLU B 1 38 ? -38.319 -7.755 101.775 1.00 41.55 292 GLU B N 1
ATOM 2149 C CA . GLU B 1 38 ? -37.753 -6.505 102.217 1.00 42.52 292 GLU B CA 1
ATOM 2150 C C . GLU B 1 38 ? -38.104 -6.319 103.712 1.00 38.64 292 GLU B C 1
ATOM 2151 O O . GLU B 1 38 ? -37.286 -5.894 104.530 1.00 37.27 292 GLU B O 1
ATOM 2157 N N . ASN B 1 39 ? -39.316 -6.703 104.059 1.00 34.25 293 ASN B N 1
ATOM 2158 C CA . ASN B 1 39 ? -39.752 -6.660 105.418 1.00 32.56 293 ASN B CA 1
ATOM 2159 C C . ASN B 1 39 ? -38.837 -7.510 106.329 1.00 30.98 293 ASN B C 1
ATOM 2160 O O . ASN B 1 39 ? -38.469 -7.065 107.404 1.00 28.82 293 ASN B O 1
ATOM 2165 N N . PHE B 1 40 ? -38.464 -8.701 105.873 1.00 26.41 294 PHE B N 1
ATOM 2166 C CA . PHE B 1 40 ? -37.638 -9.558 106.651 1.00 28.12 294 PHE B CA 1
ATOM 2167 C C . PHE B 1 40 ? -36.196 -9.039 106.706 1.00 27.26 294 PHE B C 1
ATOM 2168 O O . PHE B 1 40 ? -35.563 -9.138 107.735 1.00 28.69 294 PHE B O 1
ATOM 2176 N N . LEU B 1 41 ? -35.706 -8.493 105.617 1.00 26.79 295 LEU B N 1
ATOM 2177 C CA . LEU B 1 41 ? -34.447 -7.784 105.645 1.00 28.62 295 LEU B CA 1
ATOM 2178 C C . LEU B 1 41 ? -34.478 -6.637 106.700 1.00 27.09 295 LEU B C 1
ATOM 2179 O O . LEU B 1 41 ? -33.555 -6.542 107.490 1.00 29.61 295 LEU B O 1
ATOM 2184 N N . ILE B 1 42 ? -35.548 -5.849 106.778 1.00 23.75 296 ILE B N 1
ATOM 2185 C CA . ILE B 1 42 ? -35.649 -4.761 107.768 1.00 22.92 296 ILE B CA 1
ATOM 2186 C C . ILE B 1 42 ? -35.649 -5.227 109.218 1.00 21.69 296 ILE B C 1
ATOM 2187 O O . ILE B 1 42 ? -34.922 -4.683 110.061 1.00 22.40 296 ILE B O 1
ATOM 2192 N N . LEU B 1 43 ? -36.451 -6.227 109.504 1.00 19.88 297 LEU B N 1
ATOM 2193 C CA . LEU B 1 43 ? -36.479 -6.855 110.788 1.00 21.03 297 LEU B CA 1
ATOM 2194 C C . LEU B 1 43 ? -35.182 -7.449 111.201 1.00 20.05 297 LEU B C 1
ATOM 2195 O O . LEU B 1 43 ? -34.852 -7.415 112.350 1.00 21.26 297 LEU B O 1
ATOM 2200 N N . THR B 1 44 ? -34.438 -7.973 110.260 1.00 21.32 298 THR B N 1
ATOM 2201 C CA . THR B 1 44 ? -33.099 -8.461 110.490 1.00 22.42 298 THR B CA 1
ATOM 2202 C C . THR B 1 44 ? -32.122 -7.355 110.903 1.00 22.52 298 THR B C 1
ATOM 2203 O O . THR B 1 44 ? -31.344 -7.539 111.847 1.00 22.12 298 THR B O 1
ATOM 2207 N N . GLU B 1 45 ? -32.155 -6.231 110.205 1.00 22.78 299 GLU B N 1
ATOM 2208 C CA . GLU B 1 45 ? -31.281 -5.120 110.559 1.00 23.70 299 GLU B CA 1
ATOM 2209 C C . GLU B 1 45 ? -31.706 -4.534 111.888 1.00 20.80 299 GLU B C 1
ATOM 2210 O O . GLU B 1 45 ? -30.884 -4.111 112.638 1.00 22.57 299 GLU B O 1
ATOM 2216 N N . MET B 1 46 ? -32.995 -4.492 112.162 1.00 21.16 300 MET B N 1
ATOM 2217 C CA . MET B 1 46 ? -33.482 -4.045 113.456 1.00 22.08 300 MET B CA 1
ATOM 2218 C C . MET B 1 46 ? -33.049 -4.991 114.590 1.00 21.07 300 MET B C 1
ATOM 2219 O O . MET B 1 46 ? -32.600 -4.541 115.637 1.00 19.66 300 MET B O 1
ATOM 2224 N N . ALA B 1 47 ? -33.232 -6.295 114.407 1.00 19.99 301 ALA B N 1
ATOM 2225 C CA . ALA B 1 47 ? -32.878 -7.233 115.481 1.00 19.96 301 ALA B CA 1
ATOM 2226 C C . ALA B 1 47 ? -31.369 -7.219 115.721 1.00 20.03 301 ALA B C 1
ATOM 2227 O O . ALA B 1 47 ? -30.920 -7.356 116.848 1.00 20.88 301 ALA B O 1
ATOM 2229 N N . THR B 1 48 ? -30.600 -7.010 114.671 1.00 19.71 302 THR B N 1
ATOM 2230 C CA . THR B 1 48 ? -29.160 -6.945 114.787 1.00 20.77 302 THR B CA 1
ATOM 2231 C C . THR B 1 48 ? -28.756 -5.711 115.572 1.00 20.93 302 THR B C 1
ATOM 2232 O O . THR B 1 48 ? -27.813 -5.755 116.338 1.00 20.55 302 THR B O 1
ATOM 2236 N N . ASN B 1 49 ? -29.385 -4.583 115.282 1.00 20.60 303 ASN B N 1
ATOM 2237 C CA . ASN B 1 49 ? -29.152 -3.372 116.052 1.00 22.01 303 ASN B CA 1
ATOM 2238 C C . ASN B 1 49 ? -29.579 -3.497 117.550 1.00 20.63 303 ASN B C 1
ATOM 2239 O O . ASN B 1 49 ? -28.887 -3.001 118.431 1.00 17.02 303 ASN B O 1
ATOM 2244 N N . HIS B 1 50 ? -30.676 -4.196 117.822 1.00 21.92 304 HIS B N 1
ATOM 2245 C CA . HIS B 1 50 ? -31.098 -4.442 119.222 1.00 26.20 304 HIS B CA 1
ATOM 2246 C C . HIS B 1 50 ? -29.994 -5.187 119.985 1.00 23.38 304 HIS B C 1
ATOM 2247 O O . HIS B 1 50 ? -29.620 -4.821 121.073 1.00 20.94 304 HIS B O 1
ATOM 2254 N N . VAL B 1 51 ? -29.427 -6.187 119.337 1.00 22.98 305 VAL B N 1
ATOM 2255 C CA . VAL B 1 51 ? -28.341 -6.949 119.917 1.00 23.14 305 VAL B CA 1
ATOM 2256 C C . VAL B 1 51 ? -27.023 -6.125 120.110 1.00 23.15 305 VAL B C 1
ATOM 2257 O O . VAL B 1 51 ? -26.343 -6.283 121.100 1.00 23.31 305 VAL B O 1
ATOM 2261 N N . GLN B 1 52 ? -26.688 -5.234 119.214 1.00 22.18 306 GLN B N 1
ATOM 2262 C CA . GLN B 1 52 ? -25.505 -4.392 119.392 1.00 25.08 306 GLN B CA 1
ATOM 2263 C C . GLN B 1 52 ? -25.670 -3.453 120.584 1.00 25.60 306 GLN B C 1
ATOM 2264 O O . GLN B 1 52 ? -24.757 -3.191 121.366 1.00 22.79 306 GLN B O 1
ATOM 2270 N N . VAL B 1 53 ? -26.851 -2.897 120.654 1.00 23.71 307 VAL B N 1
ATOM 2271 C CA . VAL B 1 53 ? -27.131 -1.932 121.653 1.00 25.36 307 VAL B CA 1
ATOM 2272 C C . VAL B 1 53 ? -27.151 -2.641 123.015 1.00 25.93 307 VAL B C 1
ATOM 2273 O O . VAL B 1 53 ? -26.636 -2.126 124.008 1.00 24.07 307 VAL B O 1
ATOM 2277 N N . LEU B 1 54 ? -27.800 -3.796 123.050 1.00 25.19 308 LEU B N 1
ATOM 2278 C CA . LEU B 1 54 ? -27.820 -4.649 124.234 1.00 24.30 308 LEU B CA 1
ATOM 2279 C C . LEU B 1 54 ? -26.406 -5.013 124.757 1.00 22.26 308 LEU B C 1
ATOM 2280 O O . LEU B 1 54 ? -26.166 -4.978 125.937 1.00 21.21 308 LEU B O 1
ATOM 2285 N N . VAL B 1 55 ? -25.498 -5.416 123.884 1.00 20.90 309 VAL B N 1
ATOM 2286 C CA . VAL B 1 55 ? -24.114 -5.687 124.284 1.00 20.66 309 VAL B CA 1
ATOM 2287 C C . VAL B 1 55 ? -23.451 -4.450 124.938 1.00 21.01 309 VAL B C 1
ATOM 2288 O O . VAL B 1 55 ? -22.860 -4.548 125.998 1.00 18.56 309 VAL B O 1
ATOM 2292 N N . GLU B 1 56 ? -23.628 -3.303 124.291 1.00 22.76 310 GLU B N 1
ATOM 2293 C CA . GLU B 1 56 ? -23.153 -2.011 124.733 1.00 25.05 310 GLU B CA 1
ATOM 2294 C C . GLU B 1 56 ? -23.732 -1.615 126.061 1.00 22.48 310 GLU B C 1
ATOM 2295 O O . GLU B 1 56 ? -23.028 -1.111 126.845 1.00 21.30 310 GLU B O 1
ATOM 2301 N N . PHE B 1 57 ? -25.005 -1.907 126.319 1.00 22.15 311 PHE B N 1
ATOM 2302 C CA . PHE B 1 57 ? -25.608 -1.635 127.609 1.00 20.60 311 PHE B CA 1
ATOM 2303 C C . PHE B 1 57 ? -25.115 -2.655 128.664 1.00 20.06 311 PHE B C 1
ATOM 2304 O O . PHE B 1 57 ? -24.805 -2.318 129.800 1.00 21.81 311 PHE B O 1
ATOM 2312 N N . THR B 1 58 ? -25.009 -3.888 128.276 1.00 18.20 312 THR B N 1
ATOM 2313 C CA . THR B 1 58 ? -24.662 -4.920 129.219 1.00 19.32 312 THR B CA 1
ATOM 2314 C C . THR B 1 58 ? -23.288 -4.731 129.817 1.00 20.10 312 THR B C 1
ATOM 2315 O O . THR B 1 58 ? -23.095 -4.793 131.056 1.00 20.96 312 THR B O 1
ATOM 2319 N N . LYS B 1 59 ? -22.324 -4.525 128.942 1.00 20.99 313 LYS B N 1
ATOM 2320 C CA . LYS B 1 59 ? -20.912 -4.372 129.368 1.00 23.00 313 LYS B CA 1
ATOM 2321 C C . LYS B 1 59 ? -20.681 -3.196 130.353 1.00 23.67 313 LYS B C 1
ATOM 2322 O O . LYS B 1 59 ? -19.689 -3.190 131.040 1.00 24.72 313 LYS B O 1
ATOM 2328 N N . LYS B 1 60 ? -21.612 -2.250 130.456 1.00 24.78 314 LYS B N 1
ATOM 2329 C CA . LYS B 1 60 ? -21.532 -1.134 131.413 1.00 26.66 314 LYS B CA 1
ATOM 2330 C C . LYS B 1 60 ? -22.335 -1.311 132.636 1.00 24.84 314 LYS B C 1
ATOM 2331 O O . LYS B 1 60 ? -22.468 -0.380 133.373 1.00 27.37 314 LYS B O 1
ATOM 2337 N N . LEU B 1 61 ? -22.960 -2.446 132.838 1.00 25.51 315 LEU B N 1
ATOM 2338 C CA . LEU B 1 61 ? -23.729 -2.629 134.047 1.00 25.60 315 LEU B CA 1
ATOM 2339 C C . LEU B 1 61 ? -22.797 -2.717 135.226 1.00 26.56 315 LEU B C 1
ATOM 2340 O O . LEU B 1 61 ? -21.746 -3.372 135.141 1.00 24.14 315 LEU B O 1
ATOM 2345 N N . PRO B 1 62 ? -23.175 -2.075 136.362 1.00 27.43 316 PRO B N 1
ATOM 2346 C CA . PRO B 1 62 ? -22.277 -2.183 137.551 1.00 25.79 316 PRO B CA 1
ATOM 2347 C C . PRO B 1 62 ? -22.015 -3.636 137.911 1.00 22.49 316 PRO B C 1
ATOM 2348 O O . PRO B 1 62 ? -22.931 -4.423 137.985 1.00 26.38 316 PRO B O 1
ATOM 2352 N N . GLY B 1 63 ? -20.776 -4.005 138.069 1.00 20.91 317 GLY B N 1
ATOM 2353 C CA . GLY B 1 63 ? -20.421 -5.365 138.420 1.00 21.25 317 GLY B CA 1
ATOM 2354 C C . GLY B 1 63 ? -20.131 -6.279 137.279 1.00 22.24 317 GLY B C 1
ATOM 2355 O O . GLY B 1 63 ? -19.500 -7.321 137.459 1.00 24.99 317 GLY B O 1
ATOM 2356 N N . PHE B 1 64 ? -20.573 -5.916 136.079 1.00 24.99 318 PHE B N 1
ATOM 2357 C CA . PHE B 1 64 ? -20.584 -6.867 134.986 1.00 23.15 318 PHE B CA 1
ATOM 2358 C C . PHE B 1 64 ? -19.185 -7.250 134.574 1.00 24.84 318 PHE B C 1
ATOM 2359 O O . PHE B 1 64 ? -18.918 -8.397 134.255 1.00 24.08 318 PHE B O 1
ATOM 2367 N N . GLN B 1 65 ? -18.296 -6.277 134.584 1.00 29.46 319 GLN B N 1
ATOM 2368 C CA . GLN B 1 65 ? -16.922 -6.479 134.173 1.00 32.69 319 GLN B CA 1
ATOM 2369 C C . GLN B 1 65 ? -16.155 -7.389 135.104 1.00 33.17 319 GLN B C 1
ATOM 2370 O O . GLN B 1 65 ? -15.187 -8.033 134.682 1.00 35.27 319 GLN B O 1
ATOM 2376 N N . THR B 1 66 ? -16.601 -7.480 136.353 1.00 31.26 320 THR B N 1
ATOM 2377 C CA . THR B 1 66 ? -15.990 -8.374 137.321 1.00 31.42 320 THR B CA 1
ATOM 2378 C C . THR B 1 66 ? -16.516 -9.791 137.360 1.00 30.10 320 THR B C 1
ATOM 2379 O O . THR B 1 66 ? -15.994 -10.613 138.086 1.00 30.41 320 THR B O 1
ATOM 2383 N N . LEU B 1 67 ? -17.523 -10.118 136.571 1.00 28.48 321 LEU B N 1
ATOM 2384 C CA . LEU B 1 67 ? -17.956 -11.497 136.508 1.00 24.82 321 LEU B CA 1
ATOM 2385 C C . LEU B 1 67 ? -17.003 -12.341 135.667 1.00 26.24 321 LEU B C 1
ATOM 2386 O O . LEU B 1 67 ? -16.325 -11.875 134.767 1.00 24.28 321 LEU B O 1
ATOM 2391 N N . ASP B 1 68 ? -16.972 -13.621 135.983 1.00 29.01 322 ASP B N 1
ATOM 2392 C CA . ASP B 1 68 ? -16.304 -14.590 135.166 1.00 30.50 322 ASP B CA 1
ATOM 2393 C C . ASP B 1 68 ? -16.681 -14.402 133.648 1.00 32.26 322 ASP B C 1
ATOM 2394 O O . ASP B 1 68 ? -17.849 -14.193 133.288 1.00 31.84 322 ASP B O 1
ATOM 2399 N N . HIS B 1 69 ? -15.659 -14.454 132.798 1.00 34.82 323 HIS B N 1
ATOM 2400 C CA . HIS B 1 69 ? -15.734 -14.312 131.354 1.00 33.99 323 HIS B CA 1
ATOM 2401 C C . HIS B 1 69 ? -16.769 -15.192 130.658 1.00 32.76 323 HIS B C 1
ATOM 2402 O O . HIS B 1 69 ? -17.383 -14.748 129.686 1.00 31.53 323 HIS B O 1
ATOM 2409 N N . GLU B 1 70 ? -16.978 -16.406 131.165 1.00 29.00 324 GLU B N 1
ATOM 2410 C CA . GLU B 1 70 ? -17.944 -17.320 130.587 1.00 30.81 324 GLU B CA 1
ATOM 2411 C C . GLU B 1 70 ? -19.339 -17.000 131.026 1.00 27.94 324 GLU B C 1
ATOM 2412 O O . GLU B 1 70 ? -20.276 -17.129 130.269 1.00 30.10 324 GLU B O 1
ATOM 2418 N N . ASP B 1 71 ? -19.476 -16.639 132.284 1.00 27.90 325 ASP B N 1
ATOM 2419 C CA . ASP B 1 71 ? -20.753 -16.222 132.819 1.00 27.33 325 ASP B CA 1
ATOM 2420 C C . ASP B 1 71 ? -21.248 -14.967 132.076 1.00 25.94 325 ASP B C 1
ATOM 2421 O O . ASP B 1 71 ? -22.447 -14.807 131.885 1.00 27.47 325 ASP B O 1
ATOM 2426 N N . GLN B 1 72 ? -20.340 -14.074 131.688 1.00 20.96 326 GLN B N 1
ATOM 2427 C CA . GLN B 1 72 ? -20.730 -12.908 130.940 1.00 20.55 326 GLN B CA 1
ATOM 2428 C C . GLN B 1 72 ? -21.410 -13.259 129.629 1.00 18.75 326 GLN B C 1
ATOM 2429 O O . GLN B 1 72 ? -22.398 -12.614 129.273 1.00 17.85 326 GLN B O 1
ATOM 2435 N N . ILE B 1 73 ? -20.841 -14.240 128.928 1.00 18.24 327 ILE B N 1
ATOM 2436 C CA . ILE B 1 73 ? -21.296 -14.677 127.657 1.00 19.87 327 ILE B CA 1
ATOM 2437 C C . ILE B 1 73 ? -22.639 -15.375 127.859 1.00 20.93 327 ILE B C 1
ATOM 2438 O O . ILE B 1 73 ? -23.597 -15.107 127.142 1.00 21.80 327 ILE B O 1
ATOM 2443 N N . ALA B 1 74 ? -22.694 -16.261 128.834 1.00 21.47 328 ALA B N 1
ATOM 2444 C CA . ALA B 1 74 ? -23.922 -16.971 129.197 1.00 21.97 328 ALA B CA 1
ATOM 2445 C C . ALA B 1 74 ? -25.088 -16.045 129.567 1.00 22.33 328 ALA B C 1
ATOM 2446 O O . ALA B 1 74 ? -26.251 -16.291 129.185 1.00 20.87 328 ALA B O 1
ATOM 2448 N N . LEU B 1 75 ? -24.791 -14.966 130.290 1.00 22.91 329 LEU B N 1
ATOM 2449 C CA . LEU B 1 75 ? -25.822 -13.965 130.553 1.00 22.58 329 LEU B CA 1
ATOM 2450 C C . LEU B 1 75 ? -26.227 -13.243 129.286 1.00 21.83 329 LEU B C 1
ATOM 2451 O O . LEU B 1 75 ? -27.390 -12.990 129.094 1.00 18.89 329 LEU B O 1
ATOM 2456 N N . LEU B 1 76 ? -25.276 -12.903 128.417 1.00 22.64 330 LEU B N 1
ATOM 2457 C CA . LEU B 1 76 ? -25.681 -12.256 127.142 1.00 22.90 330 LEU B CA 1
ATOM 2458 C C . LEU B 1 76 ? -26.607 -13.113 126.293 1.00 20.48 330 LEU B C 1
ATOM 2459 O O . LEU B 1 76 ? -27.640 -12.638 125.795 1.00 21.05 330 LEU B O 1
ATOM 2464 N N . LYS B 1 77 ? -26.179 -14.341 126.078 1.00 19.92 331 LYS B N 1
ATOM 2465 C CA . LYS B 1 77 ? -26.890 -15.307 125.261 1.00 20.82 331 LYS B CA 1
ATOM 2466 C C . LYS B 1 77 ? -28.216 -15.625 125.931 1.00 19.90 331 LYS B C 1
ATOM 2467 O O . LYS B 1 77 ? -29.226 -15.531 125.308 1.00 18.91 331 LYS B O 1
ATOM 2473 N N . GLY B 1 78 ? -28.200 -15.780 127.247 1.00 20.64 332 GLY B N 1
ATOM 2474 C CA . GLY B 1 78 ? -29.402 -16.071 128.001 1.00 20.88 332 GLY B CA 1
ATOM 2475 C C . GLY B 1 78 ? -30.495 -15.037 127.912 1.00 21.80 332 GLY B C 1
ATOM 2476 O O . GLY B 1 78 ? -31.658 -15.378 127.880 1.00 26.03 332 GLY B O 1
ATOM 2477 N N . SER B 1 79 ? -30.112 -13.774 127.870 1.00 20.31 333 SER B N 1
ATOM 2478 C CA . SER B 1 79 ? -31.002 -12.646 128.005 1.00 18.44 333 SER B CA 1
ATOM 2479 C C . SER B 1 79 ? -31.422 -12.006 126.709 1.00 17.51 333 SER B C 1
ATOM 2480 O O . SER B 1 79 ? -32.251 -11.067 126.709 1.00 16.66 333 SER B O 1
ATOM 2483 N N . ALA B 1 80 ? -30.844 -12.458 125.602 1.00 16.87 334 ALA B N 1
ATOM 2484 C CA . ALA B 1 80 ? -30.956 -11.714 124.335 1.00 17.44 334 ALA B CA 1
ATOM 2485 C C . ALA B 1 80 ? -32.389 -11.536 123.835 1.00 17.77 334 ALA B C 1
ATOM 2486 O O . ALA B 1 80 ? -32.853 -10.401 123.630 1.00 15.95 334 ALA B O 1
ATOM 2488 N N . VAL B 1 81 ? -33.105 -12.664 123.738 1.00 17.78 335 VAL B N 1
ATOM 2489 C CA . VAL B 1 81 ? -34.499 -12.655 123.278 1.00 17.16 335 VAL B CA 1
ATOM 2490 C C . VAL B 1 81 ? -35.362 -11.781 124.176 1.00 17.22 335 VAL B C 1
ATOM 2491 O O . VAL B 1 81 ? -36.014 -10.796 123.707 1.00 17.11 335 VAL B O 1
ATOM 2495 N N . GLU B 1 82 ? -35.309 -12.023 125.479 1.00 17.36 336 GLU B N 1
ATOM 2496 C CA . GLU B 1 82 ? -36.141 -11.209 126.376 1.00 17.37 336 GLU B CA 1
ATOM 2497 C C . GLU B 1 82 ? -35.750 -9.702 126.306 1.00 18.64 336 GLU B C 1
ATOM 2498 O O . GLU B 1 82 ? -36.626 -8.780 126.163 1.00 16.51 336 GLU B O 1
ATOM 2504 N N . ALA B 1 83 ? -34.454 -9.418 126.396 1.00 18.28 337 ALA B N 1
ATOM 2505 C CA . ALA B 1 83 ? -34.066 -7.981 126.298 1.00 20.42 337 ALA B CA 1
ATOM 2506 C C . ALA B 1 83 ? -34.491 -7.337 124.968 1.00 19.74 337 ALA B C 1
ATOM 2507 O O . ALA B 1 83 ? -34.956 -6.205 124.962 1.00 19.78 337 ALA B O 1
ATOM 2509 N N . MET B 1 84 ? -34.335 -8.056 123.865 1.00 21.53 338 MET B N 1
ATOM 2510 C CA . MET B 1 84 ? -34.770 -7.562 122.542 1.00 24.88 338 MET B CA 1
ATOM 2511 C C . MET B 1 84 ? -36.272 -7.244 122.481 1.00 27.07 338 MET B C 1
ATOM 2512 O O . MET B 1 84 ? -36.681 -6.213 121.976 1.00 25.07 338 MET B O 1
ATOM 2517 N N . PHE B 1 85 ? -37.091 -8.150 123.015 1.00 30.85 339 PHE B N 1
ATOM 2518 C CA . PHE B 1 85 ? -38.551 -7.960 122.998 1.00 29.98 339 PHE B CA 1
ATOM 2519 C C . PHE B 1 85 ? -38.975 -6.804 123.847 1.00 30.64 339 PHE B C 1
ATOM 2520 O O . PHE B 1 85 ? -39.896 -6.069 123.474 1.00 34.92 339 PHE B O 1
ATOM 2528 N N . LEU B 1 86 ? -38.260 -6.582 124.938 1.00 27.57 340 LEU B N 1
ATOM 2529 C CA . LEU B 1 86 ? -38.539 -5.429 125.782 1.00 26.70 340 LEU B CA 1
ATOM 2530 C C . LEU B 1 86 ? -38.154 -4.126 125.124 1.00 28.27 340 LEU B C 1
ATOM 2531 O O . LEU B 1 86 ? -38.826 -3.111 125.302 1.00 32.62 340 LEU B O 1
ATOM 2536 N N . ARG B 1 87 ? -37.021 -4.125 124.417 1.00 29.37 341 ARG B N 1
ATOM 2537 C CA . ARG B 1 87 ? -36.567 -2.941 123.707 1.00 26.21 341 ARG B CA 1
ATOM 2538 C C . ARG B 1 87 ? -37.498 -2.642 122.571 1.00 24.59 341 ARG B C 1
ATOM 2539 O O . ARG B 1 87 ? -37.924 -1.509 122.425 1.00 22.16 341 ARG B O 1
ATOM 2547 N N . SER B 1 88 ? -37.808 -3.675 121.775 1.00 25.42 342 SER B N 1
ATOM 2548 C CA . SER B 1 88 ? -38.725 -3.525 120.633 1.00 28.83 342 SER B CA 1
ATOM 2549 C C . SER B 1 88 ? -40.019 -2.890 121.111 1.00 31.53 342 SER B C 1
ATOM 2550 O O . SER B 1 88 ? -40.525 -1.999 120.463 1.00 39.50 342 SER B O 1
ATOM 2553 N N . ALA B 1 89 ? -40.462 -3.258 122.308 1.00 32.23 343 ALA B N 1
ATOM 2554 C CA . ALA B 1 89 ? -41.645 -2.662 122.929 1.00 33.25 343 ALA B CA 1
ATOM 2555 C C . ALA B 1 89 ? -41.426 -1.248 123.395 1.00 37.98 343 ALA B C 1
ATOM 2556 O O . ALA B 1 89 ? -42.341 -0.451 123.323 1.00 39.59 343 ALA B O 1
ATOM 2558 N N . GLU B 1 90 ? -40.255 -0.913 123.937 1.00 41.40 344 GLU B N 1
ATOM 2559 C CA . GLU B 1 90 ? -40.015 0.519 124.211 1.00 41.13 344 GLU B CA 1
ATOM 2560 C C . GLU B 1 90 ? -40.065 1.323 122.897 1.00 42.03 344 GLU B C 1
ATOM 2561 O O . GLU B 1 90 ? -40.599 2.413 122.861 1.00 36.46 344 GLU B O 1
ATOM 2567 N N . ILE B 1 91 ? -39.547 0.749 121.821 1.00 42.73 345 ILE B N 1
ATOM 2568 C CA . ILE B 1 91 ? -39.487 1.448 120.554 1.00 47.68 345 ILE B CA 1
ATOM 2569 C C . ILE B 1 91 ? -40.902 1.616 120.018 1.00 55.66 345 ILE B C 1
ATOM 2570 O O . ILE B 1 91 ? -41.434 2.733 119.867 1.00 55.40 345 ILE B O 1
ATOM 2575 N N . PHE B 1 92 ? -41.528 0.483 119.806 1.00 58.12 346 PHE B N 1
ATOM 2576 C CA . PHE B 1 92 ? -42.885 0.451 119.319 1.00 59.73 346 PHE B CA 1
ATOM 2577 C C . PHE B 1 92 ? -43.844 1.429 120.007 1.00 57.16 346 PHE B C 1
ATOM 2578 O O . PHE B 1 92 ? -44.680 1.995 119.321 1.00 69.31 346 PHE B O 1
ATOM 2586 N N . ASN B 1 93 ? -43.720 1.644 121.319 1.00 51.46 347 ASN B N 1
ATOM 2587 C CA . ASN B 1 93 ? -44.624 2.553 122.063 1.00 49.76 347 ASN B CA 1
ATOM 2588 C C . ASN B 1 93 ? -44.088 3.936 122.416 1.00 54.85 347 ASN B C 1
ATOM 2589 O O . ASN B 1 93 ? -44.841 4.779 122.924 1.00 52.13 347 ASN B O 1
ATOM 2594 N N . LYS B 1 94 ? -42.805 4.193 122.188 1.00 61.99 348 LYS B N 1
ATOM 2595 C CA . LYS B 1 94 ? -42.180 5.465 122.663 1.00 56.29 348 LYS B CA 1
ATOM 2596 C C . LYS B 1 94 ? -41.128 6.133 121.790 1.00 56.28 348 LYS B C 1
ATOM 2597 O O . LYS B 1 94 ? -40.947 7.350 121.892 1.00 54.07 348 LYS B O 1
ATOM 2603 N N . LYS B 1 95 ? -40.418 5.340 120.973 1.00 50.40 349 LYS B N 1
ATOM 2604 C CA . LYS B 1 95 ? -39.607 5.862 119.864 1.00 48.66 349 LYS B CA 1
ATOM 2605 C C . LYS B 1 95 ? -40.633 5.932 118.731 1.00 49.63 349 LYS B C 1
ATOM 2606 O O . LYS B 1 95 ? -40.244 6.017 117.550 1.00 47.28 349 LYS B O 1
ATOM 2612 N N . LEU B 1 96 ? -41.938 5.849 119.106 1.00 52.14 350 LEU B N 1
ATOM 2613 C CA . LEU B 1 96 ? -43.163 5.766 118.200 1.00 50.22 350 LEU B CA 1
ATOM 2614 C C . LEU B 1 96 ? -43.715 7.090 117.565 1.00 51.01 350 LEU B C 1
ATOM 2615 O O . LEU B 1 96 ? -44.450 7.904 118.202 1.00 52.24 350 LEU B O 1
ATOM 2620 N N . PRO B 1 97 ? -43.350 7.321 116.297 1.00 45.71 351 PRO B N 1
ATOM 2621 C CA . PRO B 1 97 ? -43.668 8.552 115.594 1.00 44.89 351 PRO B CA 1
ATOM 2622 C C . PRO B 1 97 ? -44.954 8.683 114.783 1.00 49.87 351 PRO B C 1
ATOM 2623 O O . PRO B 1 97 ? -45.006 9.682 114.051 1.00 52.12 351 PRO B O 1
ATOM 2627 N N . SER B 1 98 ? -45.923 7.788 114.886 1.00 49.65 352 SER B N 1
ATOM 2628 C CA . SER B 1 98 ? -47.152 7.973 114.143 1.00 44.12 352 SER B CA 1
ATOM 2629 C C . SER B 1 98 ? -47.128 6.823 113.123 1.00 47.83 352 SER B C 1
ATOM 2630 O O . SER B 1 98 ? -46.835 5.695 113.458 1.00 43.08 352 SER B O 1
ATOM 2633 N N . GLY B 1 99 ? -47.532 7.109 111.893 1.00 45.23 353 GLY B N 1
ATOM 2634 C CA . GLY B 1 99 ? -47.869 6.071 110.869 1.00 47.19 353 GLY B CA 1
ATOM 2635 C C . GLY B 1 99 ? -46.666 5.152 110.793 1.00 48.19 353 GLY B C 1
ATOM 2636 O O . GLY B 1 99 ? -46.633 4.195 110.025 1.00 49.94 353 GLY B O 1
ATOM 2637 N N . HIS B 1 100 ? -45.677 5.464 111.632 1.00 41.82 354 HIS B N 1
ATOM 2638 C CA . HIS B 1 100 ? -44.442 4.710 111.782 1.00 40.82 354 HIS B CA 1
ATOM 2639 C C . HIS B 1 100 ? -44.635 3.352 112.445 1.00 39.26 354 HIS B C 1
ATOM 2640 O O . HIS B 1 100 ? -44.277 2.332 111.845 1.00 35.31 354 HIS B O 1
ATOM 2647 N N . SER B 1 101 ? -45.213 3.322 113.650 1.00 37.40 355 SER B N 1
ATOM 2648 C CA . SER B 1 101 ? -45.545 2.043 114.268 1.00 40.62 355 SER B CA 1
ATOM 2649 C C . SER B 1 101 ? -46.500 1.195 113.441 1.00 39.97 355 SER B C 1
ATOM 2650 O O . SER B 1 101 ? -46.283 -0.020 113.299 1.00 43.53 355 SER B O 1
ATOM 2653 N N . ASP B 1 102 ? -47.532 1.807 112.868 1.00 42.89 356 ASP B N 1
ATOM 2654 C CA . ASP B 1 102 ? -48.469 1.053 111.981 1.00 41.08 356 ASP B CA 1
ATOM 2655 C C . ASP B 1 102 ? -47.749 0.436 110.804 1.00 33.07 356 ASP B C 1
ATOM 2656 O O . ASP B 1 102 ? -47.943 -0.720 110.501 1.00 29.54 356 ASP B O 1
ATOM 2661 N N . LEU B 1 103 ? -46.887 1.195 110.153 1.00 33.37 357 LEU B N 1
ATOM 2662 C CA . LEU B 1 103 ? -46.074 0.635 109.064 1.00 36.76 357 LEU B CA 1
ATOM 2663 C C . LEU B 1 103 ? -45.130 -0.450 109.562 1.00 36.13 357 LEU B C 1
ATOM 2664 O O . LEU B 1 103 ? -44.999 -1.516 108.936 1.00 32.83 357 LEU B O 1
ATOM 2669 N N . LEU B 1 104 ? -44.510 -0.213 110.713 1.00 34.59 358 LEU B N 1
ATOM 2670 C CA . LEU B 1 104 ? -43.658 -1.251 111.277 1.00 36.19 358 LEU B CA 1
ATOM 2671 C C . LEU B 1 104 ? -44.456 -2.519 111.506 1.00 35.86 358 LEU B C 1
ATOM 2672 O O . LEU B 1 104 ? -43.998 -3.583 111.103 1.00 32.97 358 LEU B O 1
ATOM 2677 N N . GLU B 1 105 ? -45.633 -2.369 112.144 1.00 37.05 359 GLU B N 1
ATOM 2678 C CA . GLU B 1 105 ? -46.605 -3.471 112.395 1.00 38.92 359 GLU B CA 1
ATOM 2679 C C . GLU B 1 105 ? -46.969 -4.232 111.161 1.00 36.12 359 GLU B C 1
ATOM 2680 O O . GLU B 1 105 ? -46.941 -5.463 111.161 1.00 39.03 359 GLU B O 1
ATOM 2686 N N . GLU B 1 106 ? -47.328 -3.495 110.122 1.00 34.22 360 GLU B N 1
ATOM 2687 C CA . GLU B 1 106 ? -47.632 -4.074 108.800 1.00 37.43 360 GLU B CA 1
ATOM 2688 C C . GLU B 1 106 ? -46.449 -4.840 108.201 1.00 38.38 360 GLU B C 1
ATOM 2689 O O . GLU B 1 106 ? -46.670 -5.854 107.527 1.00 45.01 360 GLU B O 1
ATOM 2695 N N . ARG B 1 107 ? -45.204 -4.394 108.429 1.00 34.32 361 ARG B N 1
ATOM 2696 C CA . ARG B 1 107 ? -44.030 -5.196 107.978 1.00 33.27 361 ARG B CA 1
ATOM 2697 C C . ARG B 1 107 ? -43.848 -6.481 108.805 1.00 31.84 361 ARG B C 1
ATOM 2698 O O . ARG B 1 107 ? -43.526 -7.565 108.260 1.00 32.71 361 ARG B O 1
ATOM 2706 N N . ILE B 1 108 ? -44.053 -6.354 110.107 1.00 29.29 362 ILE B N 1
ATOM 2707 C CA . ILE B 1 108 ? -44.034 -7.515 110.981 1.00 33.98 362 ILE B CA 1
ATOM 2708 C C . ILE B 1 108 ? -45.080 -8.593 110.604 1.00 36.01 362 ILE B C 1
ATOM 2709 O O . ILE B 1 108 ? -44.741 -9.780 110.571 1.00 41.13 362 ILE B O 1
ATOM 2714 N N . ARG B 1 109 ? -46.313 -8.188 110.285 1.00 35.06 363 ARG B N 1
ATOM 2715 C CA . ARG B 1 109 ? -47.389 -9.146 109.876 1.00 35.01 363 ARG B CA 1
ATOM 2716 C C . ARG B 1 109 ? -47.216 -9.786 108.529 1.00 35.63 363 ARG B C 1
ATOM 2717 O O . ARG B 1 109 ? -47.859 -10.771 108.253 1.00 35.32 363 ARG B O 1
ATOM 2725 N N . ASN B 1 110 ? -46.337 -9.242 107.704 1.00 39.12 364 ASN B N 1
ATOM 2726 C CA . ASN B 1 110 ? -45.965 -9.870 106.449 1.00 38.89 364 ASN B CA 1
ATOM 2727 C C . ASN B 1 110 ? -44.430 -10.135 106.350 1.00 35.90 364 ASN B C 1
ATOM 2728 O O . ASN B 1 110 ? -43.746 -9.597 105.473 1.00 32.06 364 ASN B O 1
ATOM 2733 N N . SER B 1 111 ? -43.890 -10.998 107.209 1.00 36.28 365 SER B N 1
ATOM 2734 C CA . SER B 1 111 ? -42.442 -11.329 107.137 1.00 37.61 365 SER B CA 1
ATOM 2735 C C . SER B 1 111 ? -42.062 -12.799 107.391 1.00 46.39 365 SER B C 1
ATOM 2736 O O . SER B 1 111 ? -40.902 -13.081 107.771 1.00 49.85 365 SER B O 1
ATOM 2739 N N . GLY B 1 112 ? -43.005 -13.735 107.170 1.00 40.98 366 GLY B N 1
ATOM 2740 C CA . GLY B 1 112 ? -42.735 -15.172 107.351 1.00 37.01 366 GLY B CA 1
ATOM 2741 C C . GLY B 1 112 ? -42.959 -15.629 108.794 1.00 37.43 366 GLY B C 1
ATOM 2742 O O . GLY B 1 112 ? -42.466 -16.695 109.227 1.00 34.76 366 GLY B O 1
ATOM 2743 N N . ILE B 1 113 ? -43.683 -14.819 109.552 1.00 33.39 367 ILE B N 1
ATOM 2744 C CA . ILE B 1 113 ? -43.940 -15.132 110.940 1.00 36.91 367 ILE B CA 1
ATOM 2745 C C . ILE B 1 113 ? -45.405 -15.552 111.064 1.00 41.03 367 ILE B C 1
ATOM 2746 O O . ILE B 1 113 ? -46.300 -14.882 110.599 1.00 46.32 367 ILE B O 1
ATOM 2751 N N . SER B 1 114 ? -45.606 -16.669 111.732 1.00 44.85 368 SER B N 1
ATOM 2752 C CA . SER B 1 114 ? -46.894 -17.165 112.028 1.00 48.07 368 SER B CA 1
ATOM 2753 C C . SER B 1 114 ? -47.587 -16.246 113.013 1.00 52.24 368 SER B C 1
ATOM 2754 O O . SER B 1 114 ? -47.007 -15.822 114.034 1.00 49.06 368 SER B O 1
ATOM 2757 N N . ASP B 1 115 ? -48.879 -16.068 112.746 1.00 47.91 369 ASP B N 1
ATOM 2758 C CA . ASP B 1 115 ? -49.777 -15.349 113.619 1.00 47.78 369 ASP B CA 1
ATOM 2759 C C . ASP B 1 115 ? -49.722 -15.920 115.021 1.00 42.65 369 ASP B C 1
ATOM 2760 O O . ASP B 1 115 ? -49.997 -15.220 115.974 1.00 39.82 369 ASP B O 1
ATOM 2765 N N . GLU B 1 116 ? -49.356 -17.189 115.170 1.00 45.99 370 GLU B N 1
ATOM 2766 C CA . GLU B 1 116 ? -49.217 -17.754 116.524 1.00 51.95 370 GLU B CA 1
ATOM 2767 C C . GLU B 1 116 ? -48.170 -17.008 117.376 1.00 49.55 370 GLU B C 1
ATOM 2768 O O . GLU B 1 116 ? -48.318 -16.926 118.594 1.00 50.21 370 GLU B O 1
ATOM 2774 N N . TYR B 1 117 ? -47.127 -16.481 116.736 1.00 45.33 371 TYR B N 1
ATOM 2775 C CA . TYR B 1 117 ? -46.064 -15.714 117.454 1.00 46.52 371 TYR B CA 1
ATOM 2776 C C . TYR B 1 117 ? -46.337 -14.207 117.441 1.00 42.59 371 TYR B C 1
ATOM 2777 O O . TYR B 1 117 ? -46.040 -13.521 118.420 1.00 45.28 371 TYR B O 1
ATOM 2786 N N . ILE B 1 118 ? -46.946 -13.713 116.355 1.00 42.51 372 ILE B N 1
ATOM 2787 C CA . ILE B 1 118 ? -47.315 -12.276 116.191 1.00 40.75 372 ILE B CA 1
ATOM 2788 C C . ILE B 1 118 ? -48.255 -11.806 117.302 1.00 39.96 372 ILE B C 1
ATOM 2789 O O . ILE B 1 118 ? -48.125 -10.702 117.837 1.00 38.59 372 ILE B O 1
ATOM 2794 N N . THR B 1 119 ? -49.241 -12.646 117.593 1.00 37.09 373 THR B N 1
ATOM 2795 C CA . THR B 1 119 ? -50.339 -12.283 118.464 1.00 39.66 373 THR B CA 1
ATOM 2796 C C . THR B 1 119 ? -49.836 -12.063 119.880 1.00 35.59 373 THR B C 1
ATOM 2797 O O . THR B 1 119 ? -50.187 -11.056 120.519 1.00 37.77 373 THR B O 1
ATOM 2801 N N . PRO B 1 120 ? -49.037 -13.003 120.394 1.00 35.82 374 PRO B N 1
ATOM 2802 C CA . PRO B 1 120 ? -48.407 -12.756 121.715 1.00 36.08 374 PRO B CA 1
ATOM 2803 C C . PRO B 1 120 ? -47.537 -11.485 121.721 1.00 33.27 374 PRO B C 1
ATOM 2804 O O . PRO B 1 120 ? -47.609 -10.729 122.675 1.00 32.89 374 PRO B O 1
ATOM 2808 N N . MET B 1 121 ? -46.750 -11.263 120.674 1.00 31.36 375 MET B N 1
ATOM 2809 C CA . MET B 1 121 ? -45.963 -10.032 120.550 1.00 35.66 375 MET B CA 1
ATOM 2810 C C . MET B 1 121 ? -46.800 -8.789 120.753 1.00 34.68 375 MET B C 1
ATOM 2811 O O . MET B 1 121 ? -46.483 -7.958 121.637 1.00 33.27 375 MET B O 1
ATOM 2816 N N . PHE B 1 122 ? -47.857 -8.644 119.942 1.00 35.93 376 PHE B N 1
ATOM 2817 C CA . PHE B 1 122 ? -48.700 -7.426 120.034 1.00 32.41 376 PHE B CA 1
ATOM 2818 C C . PHE B 1 122 ? -49.465 -7.345 121.328 1.00 31.91 376 PHE B C 1
ATOM 2819 O O . PHE B 1 122 ? -49.572 -6.260 121.972 1.00 30.58 376 PHE B O 1
ATOM 2827 N N . SER B 1 123 ? -49.894 -8.500 121.811 1.00 32.99 377 SER B N 1
ATOM 2828 C CA . SER B 1 123 ? -50.493 -8.518 123.141 1.00 34.55 377 SER B CA 1
ATOM 2829 C C . SER B 1 123 ? -49.448 -7.971 124.173 1.00 38.25 377 SER B C 1
ATOM 2830 O O . SER B 1 123 ? -49.709 -7.018 124.976 1.00 31.83 377 SER B O 1
ATOM 2833 N N . PHE B 1 124 ? -48.230 -8.527 124.100 1.00 38.24 378 PHE B N 1
ATOM 2834 C CA . PHE B 1 124 ? -47.147 -8.023 124.949 1.00 34.78 378 PHE B CA 1
ATOM 2835 C C . PHE B 1 124 ? -46.903 -6.537 124.767 1.00 31.47 378 PHE B C 1
ATOM 2836 O O . PHE B 1 124 ? -46.792 -5.791 125.755 1.00 30.79 378 PHE B O 1
ATOM 2844 N N . TYR B 1 125 ? -46.866 -6.071 123.532 1.00 32.60 379 TYR B N 1
ATOM 2845 C CA . TYR B 1 125 ? -46.679 -4.620 123.330 1.00 32.51 379 TYR B CA 1
ATOM 2846 C C . TYR B 1 125 ? -47.781 -3.855 123.978 1.00 33.26 379 TYR B C 1
ATOM 2847 O O . TYR B 1 125 ? -47.500 -2.965 124.751 1.00 35.80 379 TYR B O 1
ATOM 2856 N N . LYS B 1 126 ? -49.037 -4.221 123.689 1.00 40.96 380 LYS B N 1
ATOM 2857 C CA . LYS B 1 126 ? -50.212 -3.590 124.336 1.00 39.24 380 LYS B CA 1
ATOM 2858 C C . LYS B 1 126 ? -50.102 -3.584 125.880 1.00 36.21 380 LYS B C 1
ATOM 2859 O O . LYS B 1 126 ? -50.220 -2.512 126.465 1.00 32.84 380 LYS B O 1
ATOM 2865 N N . SER B 1 127 ? -49.846 -4.721 126.556 1.00 34.60 381 SER B N 1
ATOM 2866 C CA . SER B 1 127 ? -49.690 -4.676 128.038 1.00 35.07 381 SER B CA 1
ATOM 2867 C C . SER B 1 127 ? -48.655 -3.681 128.551 1.00 39.20 381 SER B C 1
ATOM 2868 O O . SER B 1 127 ? -48.937 -2.893 129.445 1.00 43.75 381 SER B O 1
ATOM 2871 N N . ILE B 1 128 ? -47.443 -3.723 128.001 1.00 42.44 382 ILE B N 1
ATOM 2872 C CA . ILE B 1 128 ? -46.391 -2.752 128.376 1.00 42.86 382 ILE B CA 1
ATOM 2873 C C . ILE B 1 128 ? -46.879 -1.305 128.185 1.00 43.87 382 ILE B C 1
ATOM 2874 O O . ILE B 1 128 ? -46.624 -0.431 129.031 1.00 45.29 382 ILE B O 1
ATOM 2879 N N . GLY B 1 129 ? -47.527 -1.053 127.056 1.00 39.60 383 GLY B N 1
ATOM 2880 C CA . GLY B 1 129 ? -48.089 0.265 126.775 1.00 44.62 383 GLY B CA 1
ATOM 2881 C C . GLY B 1 129 ? -48.963 0.832 127.900 1.00 48.48 383 GLY B C 1
ATOM 2882 O O . GLY B 1 129 ? -48.851 2.015 128.224 1.00 48.32 383 GLY B O 1
ATOM 2883 N N . GLU B 1 130 ? -49.790 -0.005 128.534 1.00 49.55 384 GLU B N 1
ATOM 2884 C CA . GLU B 1 130 ? -50.721 0.498 129.579 1.00 56.36 384 GLU B CA 1
ATOM 2885 C C . GLU B 1 130 ? -50.030 0.874 130.919 1.00 55.31 384 GLU B C 1
ATOM 2886 O O . GLU B 1 130 ? -50.633 1.537 131.750 1.00 54.04 384 GLU B O 1
ATOM 2892 N N . LEU B 1 131 ? -48.774 0.475 131.120 1.00 50.11 385 LEU B N 1
ATOM 2893 C CA . LEU B 1 131 ? -48.079 0.751 132.365 1.00 46.09 385 LEU B CA 1
ATOM 2894 C C . LEU B 1 131 ? -47.405 2.074 132.348 1.00 49.69 385 LEU B C 1
ATOM 2895 O O . LEU B 1 131 ? -46.898 2.518 133.405 1.00 44.47 385 LEU B O 1
ATOM 2900 N N . LYS B 1 132 ? -47.410 2.699 131.157 1.00 49.29 386 LYS B N 1
ATOM 2901 C CA . LYS B 1 132 ? -46.847 4.027 130.928 1.00 51.94 386 LYS B CA 1
ATOM 2902 C C . LYS B 1 132 ? -45.562 4.171 131.699 1.00 50.15 386 LYS B C 1
ATOM 2903 O O . LYS B 1 132 ? -45.440 4.987 132.619 1.00 52.22 386 LYS B O 1
ATOM 2909 N N . MET B 1 133 ? -44.611 3.325 131.328 1.00 44.85 387 MET B N 1
ATOM 2910 C CA . MET B 1 133 ? -43.359 3.245 132.045 1.00 41.70 387 MET B CA 1
ATOM 2911 C C . MET B 1 133 ? -42.504 4.443 131.720 1.00 39.80 387 MET B C 1
ATOM 2912 O O . MET B 1 133 ? -42.505 4.902 130.576 1.00 45.56 387 MET B O 1
ATOM 2917 N N . THR B 1 134 ? -41.744 4.912 132.706 1.00 37.33 388 THR B N 1
ATOM 2918 C CA . THR B 1 134 ? -40.703 5.901 132.481 1.00 38.98 388 THR B CA 1
ATOM 2919 C C . THR B 1 134 ? -39.484 5.306 131.777 1.00 38.58 388 THR B C 1
ATOM 2920 O O . THR B 1 134 ? -39.358 4.092 131.637 1.00 40.27 388 THR B O 1
ATOM 2924 N N . GLN B 1 135 ? -38.574 6.180 131.364 1.00 36.84 389 GLN B N 1
ATOM 2925 C CA . GLN B 1 135 ? -37.271 5.778 130.848 1.00 37.84 389 GLN B CA 1
ATOM 2926 C C . GLN B 1 135 ? -36.531 4.913 131.891 1.00 35.86 389 GLN B C 1
ATOM 2927 O O . GLN B 1 135 ? -35.919 3.908 131.542 1.00 30.16 389 GLN B O 1
ATOM 2933 N N . GLU B 1 136 ? -36.644 5.282 133.164 1.00 36.13 390 GLU B N 1
ATOM 2934 C CA . GLU B 1 136 ? -35.986 4.551 134.255 1.00 39.38 390 GLU B CA 1
ATOM 2935 C C . GLU B 1 136 ? -36.507 3.149 134.484 1.00 33.20 390 GLU B C 1
ATOM 2936 O O . GLU B 1 136 ? -35.750 2.283 134.804 1.00 34.31 390 GLU B O 1
ATOM 2942 N N . GLU B 1 137 ? -37.796 2.944 134.396 1.00 31.22 391 GLU B N 1
ATOM 2943 C CA . GLU B 1 137 ? -38.333 1.614 134.616 1.00 33.32 391 GLU B CA 1
ATOM 2944 C C . GLU B 1 137 ? -37.921 0.673 133.451 1.00 30.65 391 GLU B C 1
ATOM 2945 O O . GLU B 1 137 ? -37.574 -0.485 133.702 1.00 26.65 391 GLU B O 1
ATOM 2951 N N . TYR B 1 138 ? -37.910 1.180 132.206 1.00 25.93 392 TYR B N 1
ATOM 2952 C CA . TYR B 1 138 ? -37.415 0.388 131.092 1.00 26.13 392 TYR B CA 1
ATOM 2953 C C . TYR B 1 138 ? -35.973 0.030 131.310 1.00 24.30 392 TYR B C 1
ATOM 2954 O O . TYR B 1 138 ? -35.555 -1.080 131.026 1.00 25.24 392 TYR B O 1
ATOM 2963 N N . ALA B 1 139 ? -35.211 0.971 131.833 1.00 23.14 393 ALA B N 1
ATOM 2964 C CA . ALA B 1 139 ? -33.773 0.780 131.967 1.00 24.02 393 ALA B CA 1
ATOM 2965 C C . ALA B 1 139 ? -33.463 -0.268 133.019 1.00 21.64 393 ALA B C 1
ATOM 2966 O O . ALA B 1 139 ? -32.633 -1.167 132.790 1.00 20.84 393 ALA B O 1
ATOM 2968 N N . LEU B 1 140 ? -34.167 -0.164 134.137 1.00 19.55 394 LEU B N 1
ATOM 2969 C CA . LEU B 1 140 ? -33.983 -1.049 135.276 1.00 18.38 394 LEU B CA 1
ATOM 2970 C C . LEU B 1 140 ? -34.495 -2.444 134.959 1.00 18.04 394 LEU B C 1
ATOM 2971 O O . LEU B 1 140 ? -33.787 -3.409 135.175 1.00 16.83 394 LEU B O 1
ATOM 2976 N N . LEU B 1 141 ? -35.677 -2.545 134.363 1.00 20.00 395 LEU B N 1
ATOM 2977 C CA . LEU B 1 141 ? -36.213 -3.875 133.937 1.00 22.80 395 LEU B CA 1
ATOM 2978 C C . LEU B 1 141 ? -35.289 -4.566 132.967 1.00 19.93 395 LEU B C 1
ATOM 2979 O O . LEU B 1 141 ? -35.128 -5.742 133.064 1.00 18.59 395 LEU B O 1
ATOM 2984 N N . THR B 1 142 ? -34.678 -3.796 132.065 1.00 18.47 396 THR B N 1
ATOM 2985 C CA . THR B 1 142 ? -33.713 -4.318 131.099 1.00 18.33 396 THR B CA 1
ATOM 2986 C C . THR B 1 142 ? -32.493 -4.824 131.802 1.00 16.38 396 THR B C 1
ATOM 2987 O O . THR B 1 142 ? -32.004 -5.892 131.527 1.00 14.58 396 THR B O 1
ATOM 2991 N N . ALA B 1 143 ? -31.972 -4.013 132.697 1.00 16.80 397 ALA B N 1
ATOM 2992 C CA . ALA B 1 143 ? -30.841 -4.459 133.504 1.00 16.73 397 ALA B CA 1
ATOM 2993 C C . ALA B 1 143 ? -31.174 -5.736 134.353 1.00 16.52 397 ALA B C 1
ATOM 2994 O O . ALA B 1 143 ? -30.412 -6.694 134.434 1.00 15.02 397 ALA B O 1
ATOM 2996 N N . ILE B 1 144 ? -32.348 -5.737 134.929 1.00 19.09 398 ILE B N 1
ATOM 2997 C CA . ILE B 1 144 ? -32.870 -6.897 135.689 1.00 20.61 398 ILE B CA 1
ATOM 2998 C C . ILE B 1 144 ? -32.953 -8.191 134.859 1.00 18.75 398 ILE B C 1
ATOM 2999 O O . ILE B 1 144 ? -32.551 -9.264 135.281 1.00 18.57 398 ILE B O 1
ATOM 3004 N N . VAL B 1 145 ? -33.488 -8.052 133.674 1.00 17.98 399 VAL B N 1
ATOM 3005 C CA . VAL B 1 145 ? -33.538 -9.140 132.718 1.00 17.85 399 VAL B CA 1
ATOM 3006 C C . VAL B 1 145 ? -32.140 -9.662 132.383 1.00 17.27 399 VAL B C 1
ATOM 3007 O O . VAL B 1 145 ? -31.912 -10.886 132.265 1.00 17.91 399 VAL B O 1
ATOM 3011 N N . ILE B 1 146 ? -31.211 -8.741 132.131 1.00 16.99 400 ILE B N 1
ATOM 3012 C CA . ILE B 1 146 ? -29.897 -9.122 131.717 1.00 17.08 400 ILE B CA 1
ATOM 3013 C C . ILE B 1 146 ? -29.154 -9.839 132.848 1.00 18.61 400 ILE B C 1
ATOM 3014 O O . ILE B 1 146 ? -28.472 -10.828 132.619 1.00 17.87 400 ILE B O 1
ATOM 3019 N N . LEU B 1 147 ? -29.321 -9.355 134.077 1.00 19.71 401 LEU B N 1
ATOM 3020 C CA . LEU B 1 147 ? -28.605 -9.891 135.204 1.00 21.01 401 LEU B CA 1
ATOM 3021 C C . LEU B 1 147 ? -29.431 -10.941 135.906 1.00 23.05 401 LEU B C 1
ATOM 3022 O O . LEU B 1 147 ? -29.585 -10.940 137.095 1.00 21.72 401 LEU B O 1
ATOM 3027 N N . SER B 1 148 ? -29.924 -11.896 135.148 1.00 25.36 402 SER B N 1
ATOM 3028 C CA . SER B 1 148 ? -30.832 -12.857 135.703 1.00 26.66 402 SER B CA 1
ATOM 3029 C C . SER B 1 148 ? -30.019 -14.071 136.119 1.00 23.67 402 SER B C 1
ATOM 3030 O O . SER B 1 148 ? -29.435 -14.708 135.271 1.00 24.28 402 SER B O 1
ATOM 3033 N N . PRO B 1 149 ? -30.029 -14.433 137.407 1.00 23.37 403 PRO B N 1
ATOM 3034 C CA . PRO B 1 149 ? -29.227 -15.592 137.851 1.00 23.40 403 PRO B CA 1
ATOM 3035 C C . PRO B 1 149 ? -29.715 -17.001 137.451 1.00 25.66 403 PRO B C 1
ATOM 3036 O O . PRO B 1 149 ? -29.043 -17.972 137.803 1.00 25.82 403 PRO B O 1
ATOM 3040 N N . ASP B 1 150 ? -30.781 -17.112 136.653 1.00 27.61 404 ASP B N 1
ATOM 3041 C CA . ASP B 1 150 ? -31.353 -18.394 136.225 1.00 31.60 404 ASP B CA 1
ATOM 3042 C C . ASP B 1 150 ? -30.980 -18.895 134.853 1.00 33.17 404 ASP B C 1
ATOM 3043 O O . ASP B 1 150 ? -31.498 -19.927 134.417 1.00 34.54 404 ASP B O 1
ATOM 3048 N N . ARG B 1 151 ? -30.107 -18.198 134.144 1.00 30.67 405 ARG B N 1
ATOM 3049 C CA . ARG B 1 151 ? -29.837 -18.621 132.783 1.00 27.55 405 ARG B CA 1
ATOM 3050 C C . ARG B 1 151 ? -29.035 -19.937 132.767 1.00 29.09 405 ARG B C 1
ATOM 3051 O O . ARG B 1 151 ? -28.343 -20.295 133.718 1.00 28.62 405 ARG B O 1
ATOM 3059 N N . GLN B 1 152 ? -29.148 -20.652 131.665 1.00 29.11 406 GLN B N 1
ATOM 3060 C CA . GLN B 1 152 ? -28.351 -21.798 131.447 1.00 30.24 406 GLN B CA 1
ATOM 3061 C C . GLN B 1 152 ? -26.870 -21.440 131.566 1.00 30.13 406 GLN B C 1
ATOM 3062 O O . GLN B 1 152 ? -26.432 -20.345 131.177 1.00 30.87 406 GLN B O 1
ATOM 3068 N N . TYR B 1 153 ? -26.136 -22.362 132.160 1.00 25.35 407 TYR B N 1
ATOM 3069 C CA . TYR B 1 153 ? -24.701 -22.402 132.121 1.00 26.61 407 TYR B CA 1
ATOM 3070 C C . TYR B 1 153 ? -23.997 -21.407 132.994 1.00 25.65 407 TYR B C 1
ATOM 3071 O O . TYR B 1 153 ? -22.791 -21.229 132.833 1.00 23.23 407 TYR B O 1
ATOM 3080 N N . ILE B 1 154 ? -24.677 -20.796 133.957 1.00 26.08 408 ILE B N 1
ATOM 3081 C CA . ILE B 1 154 ? -23.965 -19.881 134.839 1.00 24.24 408 ILE B CA 1
ATOM 3082 C C . ILE B 1 154 ? -23.275 -20.652 135.987 1.00 27.32 408 ILE B C 1
ATOM 3083 O O . ILE B 1 154 ? -23.941 -21.284 136.771 1.00 30.90 408 ILE B O 1
ATOM 3088 N N . LYS B 1 155 ? -21.945 -20.563 136.060 1.00 29.44 409 LYS B N 1
ATOM 3089 C CA . LYS B 1 155 ? -21.118 -21.162 137.084 1.00 31.25 409 LYS B CA 1
ATOM 3090 C C . LYS B 1 155 ? -21.314 -20.538 138.472 1.00 33.52 409 LYS B C 1
ATOM 3091 O O . LYS B 1 155 ? -21.515 -21.279 139.446 1.00 36.13 409 LYS B O 1
ATOM 3097 N N . ASP B 1 156 ? -21.309 -19.193 138.558 1.00 33.39 410 ASP B N 1
ATOM 3098 C CA . ASP B 1 156 ? -21.549 -18.449 139.845 1.00 28.22 410 ASP B CA 1
ATOM 3099 C C . ASP B 1 156 ? -22.841 -17.590 139.930 1.00 25.77 410 ASP B C 1
ATOM 3100 O O . ASP B 1 156 ? -22.827 -16.354 139.816 1.00 23.14 410 ASP B O 1
ATOM 3105 N N . ARG B 1 157 ? -23.943 -18.263 140.241 1.00 25.27 411 ARG B N 1
ATOM 3106 C CA . ARG B 1 157 ? -25.259 -17.668 140.277 1.00 26.16 411 ARG B CA 1
ATOM 3107 C C . ARG B 1 157 ? -25.402 -16.702 141.414 1.00 27.80 411 ARG B C 1
ATOM 3108 O O . ARG B 1 157 ? -26.250 -15.822 141.378 1.00 34.43 411 ARG B O 1
ATOM 3116 N N . GLU B 1 158 ? -24.622 -16.892 142.451 1.00 30.84 412 GLU B N 1
ATOM 3117 C CA . GLU B 1 158 ? -24.683 -16.046 143.618 1.00 33.80 412 GLU B CA 1
ATOM 3118 C C . GLU B 1 158 ? -24.104 -14.641 143.300 1.00 27.72 412 GLU B C 1
ATOM 3119 O O . GLU B 1 158 ? -24.679 -13.653 143.692 1.00 27.01 412 GLU B O 1
ATOM 3125 N N . ALA B 1 159 ? -23.027 -14.561 142.536 1.00 24.36 413 ALA B N 1
ATOM 3126 C CA . ALA B 1 159 ? -22.496 -13.271 142.110 1.00 25.87 413 ALA B CA 1
ATOM 3127 C C . ALA B 1 159 ? -23.523 -12.483 141.227 1.00 26.91 413 ALA B C 1
ATOM 3128 O O . ALA B 1 159 ? -23.729 -11.265 141.398 1.00 28.50 413 ALA B O 1
ATOM 3130 N N . VAL B 1 160 ? -24.210 -13.196 140.340 1.00 23.45 414 VAL B N 1
ATOM 3131 C CA . VAL B 1 160 ? -25.190 -12.560 139.492 1.00 22.38 414 VAL B CA 1
ATOM 3132 C C . VAL B 1 160 ? -26.314 -12.014 140.368 1.00 22.99 414 VAL B C 1
ATOM 3133 O O . VAL B 1 160 ? -26.773 -10.864 140.165 1.00 20.61 414 VAL B O 1
ATOM 3137 N N . GLU B 1 161 ? -26.741 -12.830 141.329 1.00 24.08 415 GLU B N 1
ATOM 3138 C CA . GLU B 1 161 ? -27.811 -12.449 142.244 1.00 28.22 415 GLU B CA 1
ATOM 3139 C C . GLU B 1 161 ? -27.504 -11.164 143.045 1.00 27.12 415 GLU B C 1
ATOM 3140 O O . GLU B 1 161 ? -28.365 -10.298 143.208 1.00 25.06 415 GLU B O 1
ATOM 3146 N N . LYS B 1 162 ? -26.271 -11.035 143.514 1.00 27.15 416 LYS B N 1
ATOM 3147 C CA . LYS B 1 162 ? -25.839 -9.788 144.166 1.00 30.31 416 LYS B CA 1
ATOM 3148 C C . LYS B 1 162 ? -25.895 -8.577 143.232 1.00 28.05 416 LYS B C 1
ATOM 3149 O O . LYS B 1 162 ? -26.122 -7.470 143.688 1.00 31.95 416 LYS B O 1
ATOM 3155 N N . LEU B 1 163 ? -25.670 -8.762 141.931 1.00 25.26 417 LEU B N 1
ATOM 3156 C CA . LEU B 1 163 ? -25.865 -7.661 140.998 1.00 23.47 417 LEU B CA 1
ATOM 3157 C C . LEU B 1 163 ? -27.290 -7.356 140.711 1.00 22.19 417 LEU B C 1
ATOM 3158 O O . LEU B 1 163 ? -27.611 -6.207 140.524 1.00 22.25 417 LEU B O 1
ATOM 3163 N N . GLN B 1 164 ? -28.176 -8.343 140.747 1.00 23.69 418 GLN B N 1
ATOM 3164 C CA . GLN B 1 164 ? -29.582 -8.089 140.393 1.00 23.72 418 GLN B CA 1
ATOM 3165 C C . GLN B 1 164 ? -30.412 -7.519 141.500 1.00 25.16 418 GLN B C 1
ATOM 3166 O O . GLN B 1 164 ? -31.343 -6.767 141.227 1.00 24.78 418 GLN B O 1
ATOM 3172 N N . GLU B 1 165 ? -30.142 -7.892 142.746 1.00 31.33 419 GLU B N 1
ATOM 3173 C CA . GLU B 1 165 ? -31.019 -7.451 143.856 1.00 33.23 419 GLU B CA 1
ATOM 3174 C C . GLU B 1 165 ? -31.111 -5.930 144.014 1.00 28.57 419 GLU B C 1
ATOM 3175 O O . GLU B 1 165 ? -32.211 -5.368 144.153 1.00 28.32 419 GLU B O 1
ATOM 3181 N N . PRO B 1 166 ? -29.980 -5.253 143.963 1.00 27.85 420 PRO B N 1
ATOM 3182 C CA . PRO B 1 166 ? -30.055 -3.796 144.165 1.00 25.50 420 PRO B CA 1
ATOM 3183 C C . PRO B 1 166 ? -30.878 -3.104 143.115 1.00 26.43 420 PRO B C 1
ATOM 3184 O O . PRO B 1 166 ? -31.482 -2.112 143.435 1.00 29.16 420 PRO B O 1
ATOM 3188 N N . LEU B 1 167 ? -30.908 -3.623 141.874 1.00 26.88 421 LEU B N 1
ATOM 3189 C CA . LEU B 1 167 ? -31.760 -3.055 140.817 1.00 26.17 421 LEU B CA 1
ATOM 3190 C C . LEU B 1 167 ? -33.264 -3.218 141.048 1.00 24.89 421 LEU B C 1
ATOM 3191 O O . LEU B 1 167 ? -34.059 -2.283 140.812 1.00 21.82 421 LEU B O 1
ATOM 3196 N N . LEU B 1 168 ? -33.638 -4.391 141.527 1.00 25.14 422 LEU B N 1
ATOM 3197 C CA . LEU B 1 168 ? -34.995 -4.622 142.017 1.00 24.74 422 LEU B CA 1
ATOM 3198 C C . LEU B 1 168 ? -35.305 -3.706 143.210 1.00 24.61 422 LEU B C 1
ATOM 3199 O O . LEU B 1 168 ? -36.409 -3.167 143.256 1.00 25.03 422 LEU B O 1
ATOM 3204 N N . ASP B 1 169 ? -34.368 -3.492 144.138 1.00 25.84 423 ASP B N 1
ATOM 3205 C CA . ASP B 1 169 ? -34.631 -2.553 145.280 1.00 29.85 423 ASP B CA 1
ATOM 3206 C C . ASP B 1 169 ? -34.950 -1.158 144.757 1.00 29.06 423 ASP B C 1
ATOM 3207 O O . ASP B 1 169 ? -35.994 -0.589 145.131 1.00 28.63 423 ASP B O 1
ATOM 3212 N N . VAL B 1 170 ? -34.103 -0.645 143.847 1.00 25.95 424 VAL B N 1
ATOM 3213 C CA . VAL B 1 170 ? -34.296 0.693 143.234 1.00 23.22 424 VAL B CA 1
ATOM 3214 C C . VAL B 1 170 ? -35.618 0.756 142.484 1.00 23.76 424 VAL B C 1
ATOM 3215 O O . VAL B 1 170 ? -36.412 1.678 142.656 1.00 25.63 424 VAL B O 1
ATOM 3219 N N . LEU B 1 171 ? -35.873 -0.240 141.653 1.00 24.99 425 LEU B N 1
ATOM 3220 C CA . LEU B 1 171 ? -37.112 -0.279 140.896 1.00 25.25 425 LEU B CA 1
ATOM 3221 C C . LEU B 1 171 ? -38.335 -0.236 141.791 1.00 27.55 425 LEU B C 1
ATOM 3222 O O . LEU B 1 171 ? -39.324 0.452 141.482 1.00 29.22 425 LEU B O 1
ATOM 3227 N N . GLN B 1 172 ? -38.287 -1.007 142.870 1.00 32.31 426 GLN B N 1
ATOM 3228 C CA . GLN B 1 172 ? -39.393 -1.031 143.820 1.00 34.42 426 GLN B CA 1
ATOM 3229 C C . GLN B 1 172 ? -39.628 0.345 144.444 1.00 33.77 426 GLN B C 1
ATOM 3230 O O . GLN B 1 172 ? -40.733 0.830 144.389 1.00 36.01 426 GLN B O 1
ATOM 3236 N N . LYS B 1 173 ? -38.609 0.967 145.014 1.00 34.82 427 LYS B N 1
ATOM 3237 C CA . LYS B 1 173 ? -38.766 2.320 145.556 1.00 39.87 427 LYS B CA 1
ATOM 3238 C C . LYS B 1 173 ? -39.224 3.368 144.555 1.00 38.12 427 LYS B C 1
ATOM 3239 O O . LYS B 1 173 ? -40.111 4.173 144.847 1.00 33.85 427 LYS B O 1
ATOM 3245 N N . LEU B 1 174 ? -38.703 3.316 143.348 1.00 39.26 428 LEU B N 1
ATOM 3246 C CA . LEU B 1 174 ? -39.219 4.203 142.316 1.00 42.44 428 LEU B CA 1
ATOM 3247 C C . LEU B 1 174 ? -40.731 4.122 142.184 1.00 41.66 428 LEU B C 1
ATOM 3248 O O . LEU B 1 174 ? -41.399 5.153 142.149 1.00 41.87 428 LEU B O 1
ATOM 3253 N N . CYS B 1 175 ? -41.245 2.895 142.105 1.00 40.18 429 CYS B N 1
ATOM 3254 C CA . CYS B 1 175 ? -42.686 2.633 142.061 1.00 38.89 429 CYS B CA 1
ATOM 3255 C C . CYS B 1 175 ? -43.421 3.164 143.317 1.00 42.16 429 CYS B C 1
ATOM 3256 O O . CYS B 1 175 ? -44.524 3.710 143.211 1.00 35.71 429 CYS B O 1
ATOM 3259 N N . LYS B 1 176 ? -42.826 2.978 144.501 1.00 43.77 430 LYS B N 1
ATOM 3260 C CA . LYS B 1 176 ? -43.388 3.548 145.737 1.00 45.09 430 LYS B CA 1
ATOM 3261 C C . LYS B 1 176 ? -43.410 5.089 145.696 1.00 51.93 430 LYS B C 1
ATOM 3262 O O . LYS B 1 176 ? -44.326 5.707 146.238 1.00 53.83 430 LYS B O 1
ATOM 3268 N N . ILE B 1 177 ? -42.407 5.687 145.039 1.00 58.18 431 ILE B N 1
ATOM 3269 C CA . ILE B 1 177 ? -42.267 7.154 144.936 1.00 58.56 431 ILE B CA 1
ATOM 3270 C C . ILE B 1 177 ? -43.213 7.685 143.885 1.00 58.66 431 ILE B C 1
ATOM 3271 O O . ILE B 1 177 ? -44.202 8.283 144.217 1.00 61.97 431 ILE B O 1
ATOM 3276 N N . HIS B 1 178 ? -42.923 7.440 142.615 1.00 64.42 432 HIS B N 1
ATOM 3277 C CA . HIS B 1 178 ? -43.673 8.069 141.536 1.00 65.72 432 HIS B CA 1
ATOM 3278 C C . HIS B 1 178 ? -45.059 7.501 141.390 1.00 66.42 432 HIS B C 1
ATOM 3279 O O . HIS B 1 178 ? -45.840 8.017 140.604 1.00 74.18 432 HIS B O 1
ATOM 3286 N N . GLN B 1 179 ? -45.376 6.453 142.149 1.00 66.52 433 GLN B N 1
ATOM 3287 C CA . GLN B 1 179 ? -46.703 5.840 142.112 1.00 66.14 433 GLN B CA 1
ATOM 3288 C C . GLN B 1 179 ? -47.308 5.451 143.496 1.00 66.84 433 GLN B C 1
ATOM 3289 O O . GLN B 1 179 ? -47.825 4.350 143.624 1.00 67.89 433 GLN B O 1
ATOM 3295 N N . PRO B 1 180 ? -47.336 6.363 144.511 1.00 71.58 434 PRO B N 1
ATOM 3296 C CA . PRO B 1 180 ? -47.854 5.952 145.859 1.00 71.64 434 PRO B CA 1
ATOM 3297 C C . PRO B 1 180 ? -49.338 5.492 145.870 1.00 72.84 434 PRO B C 1
ATOM 3298 O O . PRO B 1 180 ? -49.805 4.854 146.823 1.00 74.89 434 PRO B O 1
ATOM 3302 N N . GLU B 1 181 ? -50.038 5.839 144.793 1.00 73.87 435 GLU B N 1
ATOM 3303 C CA . GLU B 1 181 ? -51.432 5.488 144.540 1.00 76.72 435 GLU B CA 1
ATOM 3304 C C . GLU B 1 181 ? -51.647 3.985 144.395 1.00 68.22 435 GLU B C 1
ATOM 3305 O O . GLU B 1 181 ? -52.426 3.427 145.165 1.00 70.53 435 GLU B O 1
ATOM 3311 N N . ASN B 1 182 ? -50.988 3.348 143.413 1.00 56.14 436 ASN B N 1
ATOM 3312 C CA . ASN B 1 182 ? -51.114 1.883 143.201 1.00 52.32 436 ASN B CA 1
ATOM 3313 C C . ASN B 1 182 ? -49.828 1.111 143.390 1.00 43.08 436 ASN B C 1
ATOM 3314 O O . ASN B 1 182 ? -48.990 1.072 142.514 1.00 37.88 436 ASN B O 1
ATOM 3319 N N . PRO B 1 183 ? -49.729 0.398 144.515 1.00 40.13 437 PRO B N 1
ATOM 3320 C CA . PRO B 1 183 ? -48.639 -0.562 144.704 1.00 39.09 437 PRO B CA 1
ATOM 3321 C C . PRO B 1 183 ? -48.750 -1.822 143.846 1.00 36.81 437 PRO B C 1
ATOM 3322 O O . PRO B 1 183 ? -47.807 -2.626 143.814 1.00 42.64 437 PRO B O 1
ATOM 3326 N N . GLN B 1 184 ? -49.865 -1.975 143.134 1.00 38.27 438 GLN B N 1
ATOM 3327 C CA . GLN B 1 184 ? -49.969 -2.927 142.028 1.00 41.19 438 GLN B CA 1
ATOM 3328 C C . GLN B 1 184 ? -49.081 -2.567 140.798 1.00 37.68 438 GLN B C 1
ATOM 3329 O O . GLN B 1 184 ? -48.940 -3.376 139.882 1.00 40.05 438 GLN B O 1
ATOM 3335 N N . HIS B 1 185 ? -48.511 -1.371 140.730 1.00 35.19 439 HIS B N 1
ATOM 3336 C CA . HIS B 1 185 ? -47.601 -1.070 139.603 1.00 34.54 439 HIS B CA 1
ATOM 3337 C C . HIS B 1 185 ? -46.350 -2.002 139.556 1.00 32.00 439 HIS B C 1
ATOM 3338 O O . HIS B 1 185 ? -46.131 -2.713 138.580 1.00 28.91 439 HIS B O 1
ATOM 3345 N N . PHE B 1 186 ? -45.599 -2.024 140.645 1.00 28.13 440 PHE B N 1
ATOM 3346 C CA . PHE B 1 186 ? -44.453 -2.874 140.760 1.00 28.06 440 PHE B CA 1
ATOM 3347 C C . PHE B 1 186 ? -44.814 -4.298 140.405 1.00 33.08 440 PHE B C 1
ATOM 3348 O O . PHE B 1 186 ? -44.223 -4.874 139.473 1.00 34.86 440 PHE B O 1
ATOM 3356 N N . ALA B 1 187 ? -45.846 -4.836 141.070 1.00 32.48 441 ALA B N 1
ATOM 3357 C CA . ALA B 1 187 ? -46.228 -6.213 140.858 1.00 29.88 441 ALA B CA 1
ATOM 3358 C C . ALA B 1 187 ? -46.520 -6.472 139.403 1.00 29.99 441 ALA B C 1
ATOM 3359 O O . ALA B 1 187 ? -46.210 -7.556 138.932 1.00 32.42 441 ALA B O 1
ATOM 3361 N N . CYS B 1 188 ? -47.112 -5.496 138.711 1.00 29.54 442 CYS B N 1
ATOM 3362 C CA . CYS B 1 188 ? -47.409 -5.578 137.274 1.00 30.61 442 CYS B CA 1
ATOM 3363 C C . CYS B 1 188 ? -46.105 -5.589 136.400 1.00 32.41 442 CYS B C 1
ATOM 3364 O O . CYS B 1 188 ? -46.003 -6.320 135.398 1.00 27.96 442 CYS B O 1
ATOM 3367 N N . LEU B 1 189 ? -45.076 -4.851 136.835 1.00 31.72 443 LEU B N 1
ATOM 3368 C CA . LEU B 1 189 ? -43.816 -4.896 136.155 1.00 30.65 443 LEU B CA 1
ATOM 3369 C C . LEU B 1 189 ? -43.217 -6.291 136.213 1.00 31.46 443 LEU B C 1
ATOM 3370 O O . LEU B 1 189 ? -42.721 -6.776 135.197 1.00 31.54 443 LEU B O 1
ATOM 3375 N N . LEU B 1 190 ? -43.300 -6.930 137.368 1.00 30.13 444 LEU B N 1
ATOM 3376 C CA . LEU B 1 190 ? -42.851 -8.325 137.518 1.00 32.63 444 LEU B CA 1
ATOM 3377 C C . LEU B 1 190 ? -43.678 -9.305 136.707 1.00 29.32 444 LEU B C 1
ATOM 3378 O O . LEU B 1 190 ? -43.152 -10.232 136.137 1.00 29.15 444 LEU B O 1
ATOM 3383 N N . GLY B 1 191 ? -44.973 -9.091 136.630 1.00 31.04 445 GLY B N 1
ATOM 3384 C CA . GLY B 1 191 ? -45.831 -9.933 135.767 1.00 31.13 445 GLY B CA 1
ATOM 3385 C C . GLY B 1 191 ? -45.497 -9.799 134.283 1.00 30.52 445 GLY B C 1
ATOM 3386 O O . GLY B 1 191 ? -45.634 -10.766 133.518 1.00 31.12 445 GLY B O 1
ATOM 3387 N N . ARG B 1 192 ? -45.027 -8.619 133.889 1.00 29.36 446 ARG B N 1
ATOM 3388 C CA . ARG B 1 192 ? -44.462 -8.443 132.553 1.00 33.37 446 ARG B CA 1
ATOM 3389 C C . ARG B 1 192 ? -43.198 -9.218 132.313 1.00 33.11 446 ARG B C 1
ATOM 3390 O O . ARG B 1 192 ? -43.021 -9.769 131.226 1.00 33.82 446 ARG B O 1
ATOM 3398 N N . LEU B 1 193 ? -42.325 -9.283 133.304 1.00 30.97 447 LEU B N 1
ATOM 3399 C CA . LEU B 1 193 ? -41.142 -10.108 133.143 1.00 31.87 447 LEU B CA 1
ATOM 3400 C C . LEU B 1 193 ? -41.497 -11.560 132.951 1.00 30.67 447 LEU B C 1
ATOM 3401 O O . LEU B 1 193 ? -40.921 -12.263 132.105 1.00 30.79 447 LEU B O 1
ATOM 3406 N N . THR B 1 194 ? -42.465 -12.011 133.730 1.00 31.97 448 THR B N 1
ATOM 3407 C CA . THR B 1 194 ? -42.974 -13.372 133.597 1.00 31.32 448 THR B CA 1
ATOM 3408 C C . THR B 1 194 ? -43.488 -13.593 132.180 1.00 28.70 448 THR B C 1
ATOM 3409 O O . THR B 1 194 ? -43.174 -14.587 131.572 1.00 31.46 448 THR B O 1
ATOM 3413 N N . GLU B 1 195 ? -44.228 -12.640 131.641 1.00 29.31 449 GLU B N 1
ATOM 3414 C CA . GLU B 1 195 ? -44.740 -12.728 130.263 1.00 30.89 449 GLU B CA 1
ATOM 3415 C C . GLU B 1 195 ? -43.645 -12.680 129.174 1.00 32.07 449 GLU B C 1
ATOM 3416 O O . GLU B 1 195 ? -43.803 -13.273 128.065 1.00 27.60 449 GLU B O 1
ATOM 3422 N N . LEU B 1 196 ? -42.572 -11.950 129.500 1.00 27.28 450 LEU B N 1
ATOM 3423 C CA . LEU B 1 196 ? -41.449 -11.793 128.645 1.00 28.34 450 LEU B CA 1
ATOM 3424 C C . LEU B 1 196 ? -40.723 -13.108 128.475 1.00 26.17 450 LEU B C 1
ATOM 3425 O O . LEU B 1 196 ? -40.340 -13.433 127.374 1.00 23.16 450 LEU B O 1
ATOM 3430 N N . ARG B 1 197 ? -40.600 -13.880 129.554 1.00 27.79 451 ARG B N 1
ATOM 3431 C CA . ARG B 1 197 ? -40.028 -15.237 129.518 1.00 28.18 451 ARG B CA 1
ATOM 3432 C C . ARG B 1 197 ? -40.643 -16.210 128.521 1.00 27.87 451 ARG B C 1
ATOM 3433 O O . ARG B 1 197 ? -39.945 -17.168 128.081 1.00 25.08 451 ARG B O 1
ATOM 3441 N N . THR B 1 198 ? -41.924 -16.013 128.164 1.00 26.60 452 THR B N 1
ATOM 3442 C CA . THR B 1 198 ? -42.558 -16.931 127.188 1.00 26.78 452 THR B CA 1
ATOM 3443 C C . THR B 1 198 ? -42.027 -16.733 125.774 1.00 25.85 452 THR B C 1
ATOM 3444 O O . THR B 1 198 ? -42.099 -17.627 124.950 1.00 28.84 452 THR B O 1
ATOM 3448 N N . PHE B 1 199 ? -41.456 -15.578 125.475 1.00 25.40 453 PHE B N 1
ATOM 3449 C CA . PHE B 1 199 ? -40.912 -15.380 124.144 1.00 24.58 453 PHE B CA 1
ATOM 3450 C C . PHE B 1 199 ? -39.692 -16.221 123.862 1.00 22.32 453 PHE B C 1
ATOM 3451 O O . PHE B 1 199 ? -39.376 -16.391 122.709 1.00 22.12 453 PHE B O 1
ATOM 3459 N N . ASN B 1 200 ? -39.035 -16.776 124.885 1.00 22.17 454 ASN B N 1
ATOM 3460 C CA . ASN B 1 200 ? -37.907 -17.644 124.627 1.00 23.31 454 ASN B CA 1
ATOM 3461 C C . ASN B 1 200 ? -38.324 -18.788 123.736 1.00 26.25 454 ASN B C 1
ATOM 3462 O O . ASN B 1 200 ? -37.652 -19.065 122.738 1.00 27.47 454 ASN B O 1
ATOM 3467 N N . HIS B 1 201 ? -39.452 -19.404 124.068 1.00 29.73 455 HIS B N 1
ATOM 3468 C CA . HIS B 1 201 ? -39.969 -20.562 123.344 1.00 35.13 455 HIS B CA 1
ATOM 3469 C C . HIS B 1 201 ? -40.494 -20.160 121.953 1.00 29.79 455 HIS B C 1
ATOM 3470 O O . HIS B 1 201 ? -40.206 -20.831 120.988 1.00 27.25 455 HIS B O 1
ATOM 3477 N N . HIS B 1 202 ? -41.208 -19.042 121.886 1.00 28.80 456 HIS B N 1
ATOM 3478 C CA . HIS B 1 202 ? -41.758 -18.488 120.644 1.00 29.22 456 HIS B CA 1
ATOM 3479 C C . HIS B 1 202 ? -40.692 -18.119 119.671 1.00 27.33 456 HIS B C 1
ATOM 3480 O O . HIS B 1 202 ? -40.809 -18.446 118.494 1.00 32.38 456 HIS B O 1
ATOM 3487 N N . HIS B 1 203 ? -39.651 -17.433 120.151 1.00 24.35 457 HIS B N 1
ATOM 3488 C CA . HIS B 1 203 ? -38.503 -17.071 119.306 1.00 22.35 457 HIS B CA 1
ATOM 3489 C C . HIS B 1 203 ? -37.788 -18.239 118.693 1.00 21.22 457 HIS B C 1
ATOM 3490 O O . HIS B 1 203 ? -37.392 -18.204 117.513 1.00 22.69 457 HIS B O 1
ATOM 3497 N N . ALA B 1 204 ? -37.567 -19.255 119.488 1.00 20.97 458 ALA B N 1
ATOM 3498 C CA . ALA B 1 204 ? -36.904 -20.451 118.992 1.00 23.14 458 ALA B CA 1
ATOM 3499 C C . ALA B 1 204 ? -37.723 -21.083 117.860 1.00 26.41 458 ALA B C 1
ATOM 3500 O O . ALA B 1 204 ? -37.188 -21.463 116.825 1.00 23.37 458 ALA B O 1
ATOM 3502 N N . GLU B 1 205 ? -39.034 -21.146 118.049 1.00 31.39 459 GLU B N 1
ATOM 3503 C CA . GLU B 1 205 ? -39.913 -21.632 116.972 1.00 37.28 459 GLU B CA 1
ATOM 3504 C C . GLU B 1 205 ? -39.951 -20.744 115.765 1.00 34.63 459 GLU B C 1
ATOM 3505 O O . GLU B 1 205 ? -39.917 -21.279 114.648 1.00 35.26 459 GLU B O 1
ATOM 3511 N N . MET B 1 206 ? -39.978 -19.416 115.955 1.00 33.10 460 MET B N 1
ATOM 3512 C CA . MET B 1 206 ? -39.957 -18.545 114.774 1.00 34.27 460 MET B CA 1
ATOM 3513 C C . MET B 1 206 ? -38.651 -18.705 114.045 1.00 33.31 460 MET B C 1
ATOM 3514 O O . MET B 1 206 ? -38.652 -18.748 112.826 1.00 32.91 460 MET B O 1
ATOM 3519 N N . LEU B 1 207 ? -37.573 -18.961 114.773 1.00 31.48 461 LEU B N 1
ATOM 3520 C CA . LEU B 1 207 ? -36.299 -19.280 114.126 1.00 34.67 461 LEU B CA 1
ATOM 3521 C C . LEU B 1 207 ? -36.284 -20.609 113.377 1.00 34.15 461 LEU B C 1
ATOM 3522 O O . LEU B 1 207 ? -35.737 -20.712 112.299 1.00 33.89 461 LEU B O 1
ATOM 3527 N N . MET B 1 208 ? -36.871 -21.630 113.962 1.00 37.62 462 MET B N 1
ATOM 3528 C CA . MET B 1 208 ? -36.997 -22.918 113.302 1.00 42.25 462 MET B CA 1
ATOM 3529 C C . MET B 1 208 ? -37.713 -22.743 111.924 1.00 43.46 462 MET B C 1
ATOM 3530 O O . MET B 1 208 ? -37.239 -23.266 110.914 1.00 44.47 462 MET B O 1
ATOM 3535 N N . SER B 1 209 ? -38.787 -21.951 111.863 1.00 37.99 463 SER B N 1
ATOM 3536 C CA . SER B 1 209 ? -39.527 -21.771 110.593 1.00 37.91 463 SER B CA 1
ATOM 3537 C C . SER B 1 209 ? -38.782 -21.045 109.486 1.00 37.66 463 SER B C 1
ATOM 3538 O O . SER B 1 209 ? -38.681 -21.523 108.371 1.00 39.33 463 SER B O 1
ATOM 3541 N N . TRP B 1 210 ? -38.270 -19.873 109.805 1.00 38.09 464 TRP B N 1
ATOM 3542 C CA . TRP B 1 210 ? -37.439 -19.083 108.896 1.00 35.64 464 TRP B CA 1
ATOM 3543 C C . TRP B 1 210 ? -36.280 -19.807 108.231 1.00 33.27 464 TRP B C 1
ATOM 3544 O O . TRP B 1 210 ? -35.853 -19.456 107.119 1.00 30.67 464 TRP B O 1
ATOM 3555 N N . ARG B 1 211 ? -35.734 -20.786 108.929 1.00 36.31 465 ARG B N 1
ATOM 3556 C CA . ARG B 1 211 ? -34.631 -21.585 108.409 1.00 43.43 465 ARG B CA 1
ATOM 3557 C C . ARG B 1 211 ? -35.019 -22.800 107.577 1.00 45.05 465 ARG B C 1
ATOM 3558 O O . ARG B 1 211 ? -34.159 -23.310 106.851 1.00 48.94 465 ARG B O 1
ATOM 3566 N N . VAL B 1 212 ? -36.266 -23.260 107.694 1.00 44.27 466 VAL B N 1
ATOM 3567 C CA . VAL B 1 212 ? -36.880 -24.123 106.679 1.00 50.75 466 VAL B CA 1
ATOM 3568 C C . VAL B 1 212 ? -36.695 -23.512 105.310 1.00 55.03 466 VAL B C 1
ATOM 3569 O O . VAL B 1 212 ? -36.244 -24.158 104.376 1.00 58.44 466 VAL B O 1
ATOM 3573 N N . ASN B 1 213 ? -37.032 -22.238 105.227 1.00 63.62 467 ASN B N 1
ATOM 3574 C CA . ASN B 1 213 ? -37.118 -21.512 103.961 1.00 65.55 467 ASN B CA 1
ATOM 3575 C C . ASN B 1 213 ? -35.789 -20.883 103.586 1.00 66.31 467 ASN B C 1
ATOM 3576 O O . ASN B 1 213 ? -35.694 -20.154 102.607 1.00 66.93 467 ASN B O 1
ATOM 3581 N N . ASP B 1 214 ? -34.767 -21.149 104.389 1.00 69.65 468 ASP B N 1
ATOM 3582 C CA . ASP B 1 214 ? -33.405 -20.734 104.101 1.00 78.36 468 ASP B CA 1
ATOM 3583 C C . ASP B 1 214 ? -33.216 -19.202 104.141 1.00 79.85 468 ASP B C 1
ATOM 3584 O O . ASP B 1 214 ? -32.499 -18.618 103.323 1.00 82.89 468 ASP B O 1
ATOM 3589 N N . HIS B 1 215 ? -33.845 -18.556 105.116 1.00 76.06 469 HIS B N 1
ATOM 3590 C CA . HIS B 1 215 ? -33.632 -17.131 105.322 1.00 66.13 469 HIS B CA 1
ATOM 3591 C C . HIS B 1 215 ? -32.252 -16.884 105.964 1.00 58.37 469 HIS B C 1
ATOM 3592 O O . HIS B 1 215 ? -31.745 -17.698 106.727 1.00 51.01 469 HIS B O 1
ATOM 3599 N N . LYS B 1 216 ? -31.655 -15.756 105.606 1.00 57.57 470 LYS B N 1
ATOM 3600 C CA . LYS B 1 216 ? -30.306 -15.412 106.010 1.00 61.11 470 LYS B CA 1
ATOM 3601 C C . LYS B 1 216 ? -30.267 -14.448 107.171 1.00 59.10 470 LYS B C 1
ATOM 3602 O O . LYS B 1 216 ? -31.057 -13.489 107.240 1.00 60.47 470 LYS B O 1
ATOM 3608 N N . PHE B 1 217 ? -29.321 -14.730 108.069 1.00 48.74 471 PHE B N 1
ATOM 3609 C CA . PHE B 1 217 ? -29.076 -13.949 109.241 1.00 43.70 471 PHE B CA 1
ATOM 3610 C C . PHE B 1 217 ? -27.638 -13.488 109.277 1.00 39.49 471 PHE B C 1
ATOM 3611 O O . PHE B 1 217 ? -26.724 -14.144 108.752 1.00 41.49 471 PHE B O 1
ATOM 3619 N N . THR B 1 218 ? -27.439 -12.454 110.062 1.00 29.98 472 THR B N 1
ATOM 3620 C CA . THR B 1 218 ? -26.174 -11.883 110.263 1.00 29.14 472 THR B CA 1
ATOM 3621 C C . THR B 1 218 ? -25.323 -12.677 111.274 1.00 30.37 472 THR B C 1
ATOM 3622 O O . THR B 1 218 ? -25.848 -13.400 112.118 1.00 30.21 472 THR B O 1
ATOM 3626 N N . PRO B 1 219 ? -23.984 -12.497 111.209 1.00 31.19 473 PRO B N 1
ATOM 3627 C CA . PRO B 1 219 ? -23.030 -13.150 112.111 1.00 27.51 473 PRO B CA 1
ATOM 3628 C C . PRO B 1 219 ? -23.321 -12.911 113.564 1.00 22.72 473 PRO B C 1
ATOM 3629 O O . PRO B 1 219 ? -23.246 -13.824 114.328 1.00 23.22 473 PRO B O 1
ATOM 3633 N N . LEU B 1 220 ? -23.711 -11.704 113.929 1.00 21.57 474 LEU B N 1
ATOM 3634 C CA . LEU B 1 220 ? -24.083 -11.420 115.315 1.00 22.55 474 LEU B CA 1
ATOM 3635 C C . LEU B 1 220 ? -25.351 -12.178 115.820 1.00 22.34 474 LEU B C 1
ATOM 3636 O O . LEU B 1 220 ? -25.370 -12.727 116.911 1.00 18.29 474 LEU B O 1
ATOM 3641 N N . LEU B 1 221 ? -26.378 -12.234 114.978 1.00 23.71 475 LEU B N 1
ATOM 3642 C CA . LEU B 1 221 ? -27.556 -13.009 115.297 1.00 24.13 475 LEU B CA 1
ATOM 3643 C C . LEU B 1 221 ? -27.233 -14.469 115.321 1.00 22.48 475 LEU B C 1
ATOM 3644 O O . LEU B 1 221 ? -27.641 -15.144 116.250 1.00 19.36 475 LEU B O 1
ATOM 3649 N N . CYS B 1 222 ? -26.493 -14.949 114.329 1.00 22.81 476 CYS B N 1
ATOM 3650 C CA . CYS B 1 222 ? -26.077 -16.359 114.339 1.00 26.72 476 CYS B CA 1
ATOM 3651 C C . CYS B 1 222 ? -25.310 -16.712 115.618 1.00 25.85 476 CYS B C 1
ATOM 3652 O O . CYS B 1 222 ? -25.546 -17.747 116.191 1.00 24.58 476 CYS B O 1
ATOM 3655 N N . GLU B 1 223 ? -24.434 -15.829 116.089 1.00 24.86 477 GLU B N 1
ATOM 3656 C CA . GLU B 1 223 ? -23.681 -16.150 117.279 1.00 26.56 477 GLU B CA 1
ATOM 3657 C C . GLU B 1 223 ? -24.484 -16.004 118.570 1.00 23.14 477 GLU B C 1
ATOM 3658 O O . GLU B 1 223 ? -24.345 -16.811 119.437 1.00 20.56 477 GLU B O 1
ATOM 3664 N N . ILE B 1 224 ? -25.329 -14.980 118.695 1.00 21.84 478 ILE B N 1
ATOM 3665 C CA . ILE B 1 224 ? -26.070 -14.761 119.935 1.00 21.93 478 ILE B CA 1
ATOM 3666 C C . ILE B 1 224 ? -27.205 -15.798 120.191 1.00 23.12 478 ILE B C 1
ATOM 3667 O O . ILE B 1 224 ? -27.555 -16.097 121.359 1.00 21.75 478 ILE B O 1
ATOM 3672 N N . TRP B 1 225 ? -27.749 -16.367 119.118 1.00 24.28 479 TRP B N 1
ATOM 3673 C CA . TRP B 1 225 ? -28.835 -17.375 119.229 1.00 25.82 479 TRP B CA 1
ATOM 3674 C C . TRP B 1 225 ? -28.389 -18.793 118.895 1.00 30.09 479 TRP B C 1
ATOM 3675 O O . TRP B 1 225 ? -29.216 -19.663 118.811 1.00 34.06 479 TRP B O 1
ATOM 3686 N N . ASP B 1 226 ? -27.090 -19.025 118.721 1.00 35.44 480 ASP B N 1
ATOM 3687 C CA . ASP B 1 226 ? -26.543 -20.351 118.429 1.00 41.31 480 ASP B CA 1
ATOM 3688 C C . ASP B 1 226 ? -27.110 -20.983 117.146 1.00 41.29 480 ASP B C 1
ATOM 3689 O O . ASP B 1 226 ? -27.322 -22.186 117.104 1.00 37.03 480 ASP B O 1
ATOM 3694 N N . VAL B 1 227 ? -27.303 -20.175 116.099 1.00 40.41 481 VAL B N 1
ATOM 3695 C CA . VAL B 1 227 ? -27.840 -20.674 114.832 1.00 37.08 481 VAL B CA 1
ATOM 3696 C C . VAL B 1 227 ? -26.716 -21.385 114.106 1.00 40.98 481 VAL B C 1
ATOM 3697 O O . VAL B 1 227 ? -26.441 -22.542 114.392 1.00 44.64 481 VAL B O 1
ATOM 3701 N N . GLU C 2 1 ? 5.743 -22.863 176.618 1.00 80.28 686 GLU D N 1
ATOM 3702 C CA . GLU C 2 1 ? 5.112 -21.798 175.792 1.00 76.43 686 GLU D CA 1
ATOM 3703 C C . GLU C 2 1 ? 6.088 -21.337 174.707 1.00 70.27 686 GLU D C 1
ATOM 3704 O O . GLU C 2 1 ? 7.077 -22.007 174.396 1.00 68.71 686 GLU D O 1
ATOM 3710 N N . ASN C 2 2 ? 5.742 -20.192 174.127 1.00 63.40 687 ASN D N 1
ATOM 3711 C CA . ASN C 2 2 ? 6.560 -19.405 173.238 1.00 51.59 687 ASN D CA 1
ATOM 3712 C C . ASN C 2 2 ? 6.786 -18.112 174.019 1.00 46.26 687 ASN D C 1
ATOM 3713 O O . ASN C 2 2 ? 6.027 -17.142 174.025 1.00 47.07 687 ASN D O 1
ATOM 3718 N N . LEU C 2 3 ? 7.873 -18.136 174.703 1.00 39.33 688 LEU D N 1
ATOM 3719 C CA . LEU C 2 3 ? 8.197 -17.172 175.738 1.00 39.18 688 LEU D CA 1
ATOM 3720 C C . LEU C 2 3 ? 8.660 -15.781 175.266 1.00 34.46 688 LEU D C 1
ATOM 3721 O O . LEU C 2 3 ? 8.425 -14.811 175.964 1.00 32.21 688 LEU D O 1
ATOM 3726 N N . LEU C 2 4 ? 9.302 -15.676 174.108 1.00 29.49 689 LEU D N 1
ATOM 3727 C CA . LEU C 2 4 ? 9.713 -14.401 173.563 1.00 29.10 689 LEU D CA 1
ATOM 3728 C C . LEU C 2 4 ? 8.460 -13.703 173.086 1.00 28.30 689 LEU D C 1
ATOM 3729 O O . LEU C 2 4 ? 8.303 -12.537 173.351 1.00 27.22 689 LEU D O 1
ATOM 3734 N N . LEU C 2 5 ? 7.574 -14.446 172.425 1.00 26.46 690 LEU D N 1
ATOM 3735 C CA . LEU C 2 5 ? 6.304 -13.918 171.968 1.00 27.30 690 LEU D CA 1
ATOM 3736 C C . LEU C 2 5 ? 5.378 -13.477 173.073 1.00 27.10 690 LEU D C 1
ATOM 3737 O O . LEU C 2 5 ? 4.672 -12.491 172.896 1.00 26.17 690 LEU D O 1
ATOM 3742 N N . ARG C 2 6 ? 5.332 -14.219 174.188 1.00 30.08 691 ARG D N 1
ATOM 3743 C CA . ARG C 2 6 ? 4.502 -13.837 175.374 1.00 29.31 691 ARG D CA 1
ATOM 3744 C C . ARG C 2 6 ? 5.065 -12.541 175.979 1.00 30.29 691 ARG D C 1
ATOM 3745 O O . ARG C 2 6 ? 4.333 -11.650 176.443 1.00 30.17 691 ARG D O 1
ATOM 3753 N N . TYR C 2 7 ? 6.381 -12.418 175.937 1.00 30.75 692 TYR D N 1
ATOM 3754 C CA . TYR C 2 7 ? 7.014 -11.265 176.519 1.00 32.34 692 TYR D CA 1
ATOM 3755 C C . TYR C 2 7 ? 6.602 -10.072 175.676 1.00 33.97 692 TYR D C 1
ATOM 3756 O O . TYR C 2 7 ? 6.236 -9.038 176.219 1.00 35.72 692 TYR D O 1
ATOM 3765 N N . LEU C 2 8 ? 6.617 -10.235 174.355 1.00 29.38 693 LEU D N 1
ATOM 3766 C CA . LEU C 2 8 ? 6.309 -9.154 173.484 1.00 27.44 693 LEU D CA 1
ATOM 3767 C C . LEU C 2 8 ? 4.846 -8.779 173.527 1.00 28.92 693 LEU D C 1
ATOM 3768 O O . LEU C 2 8 ? 4.529 -7.583 173.425 1.00 31.92 693 LEU D O 1
ATOM 3773 N N . LEU C 2 9 ? 3.956 -9.745 173.731 1.00 31.20 694 LEU D N 1
ATOM 3774 C CA . LEU C 2 9 ? 2.516 -9.422 173.930 1.00 33.39 694 LEU D CA 1
ATOM 3775 C C . LEU C 2 9 ? 2.146 -8.707 175.240 1.00 38.08 694 LEU D C 1
ATOM 3776 O O . LEU C 2 9 ? 1.112 -8.062 175.316 1.00 39.59 694 LEU D O 1
ATOM 3781 N N . ASP C 2 10 ? 2.985 -8.856 176.263 1.00 45.35 695 ASP D N 1
ATOM 3782 C CA . ASP C 2 10 ? 2.728 -8.360 177.612 1.00 46.63 695 ASP D CA 1
ATOM 3783 C C . ASP C 2 10 ? 3.373 -7.003 177.963 1.00 48.16 695 ASP D C 1
ATOM 3784 O O . ASP C 2 10 ? 2.966 -6.384 178.935 1.00 52.22 695 ASP D O 1
ATOM 3789 N N . LYS C 2 11 ? 4.378 -6.555 177.221 1.00 45.84 696 LYS D N 1
ATOM 3790 C CA . LYS C 2 11 ? 4.811 -5.147 177.273 1.00 48.88 696 LYS D CA 1
ATOM 3791 C C . LYS C 2 11 ? 3.664 -4.136 177.212 1.00 46.14 696 LYS D C 1
ATOM 3792 O O . LYS C 2 11 ? 3.859 -2.958 177.540 1.00 53.18 696 LYS D O 1
ATOM 3798 N N . GLU D 2 1 ? -16.100 -19.935 121.733 1.00 37.81 686 GLU E N 1
ATOM 3799 C CA . GLU D 2 1 ? -15.709 -18.976 122.812 1.00 37.22 686 GLU E CA 1
ATOM 3800 C C . GLU D 2 1 ? -16.526 -17.797 122.559 1.00 40.99 686 GLU E C 1
ATOM 3801 O O . GLU D 2 1 ? -16.549 -16.846 123.390 1.00 46.23 686 GLU E O 1
ATOM 3807 N N . ASN D 2 2 ? -17.285 -17.904 121.473 1.00 38.23 687 ASN E N 1
ATOM 3808 C CA . ASN D 2 2 ? -17.946 -16.859 120.864 1.00 33.93 687 ASN E CA 1
ATOM 3809 C C . ASN D 2 2 ? -17.029 -15.639 120.721 1.00 30.90 687 ASN E C 1
ATOM 3810 O O . ASN D 2 2 ? -17.288 -14.553 121.237 1.00 34.92 687 ASN E O 1
ATOM 3815 N N . LEU D 2 3 ? -16.024 -15.800 119.871 1.00 26.83 688 LEU E N 1
ATOM 3816 C CA . LEU D 2 3 ? -15.107 -14.722 119.544 1.00 23.27 688 LEU E CA 1
ATOM 3817 C C . LEU D 2 3 ? -15.756 -13.340 119.362 1.00 21.17 688 LEU E C 1
ATOM 3818 O O . LEU D 2 3 ? -15.233 -12.345 119.898 1.00 19.95 688 LEU E O 1
ATOM 3820 N N . LEU D 2 4 ? -16.850 -13.270 118.614 1.00 18.04 689 LEU E N 1
ATOM 3821 C CA . LEU D 2 4 ? -17.419 -11.982 118.212 1.00 19.17 689 LEU E CA 1
ATOM 3822 C C . LEU D 2 4 ? -18.031 -11.349 119.410 1.00 21.29 689 LEU E C 1
ATOM 3823 O O . LEU D 2 4 ? -17.889 -10.133 119.603 1.00 18.25 689 LEU E O 1
ATOM 3828 N N . LEU D 2 5 ? -18.737 -12.154 120.206 1.00 20.87 690 LEU E N 1
ATOM 3829 C CA . LEU D 2 5 ? -19.354 -11.591 121.392 1.00 24.64 690 LEU E CA 1
ATOM 3830 C C . LEU D 2 5 ? -18.295 -11.117 122.360 1.00 22.95 690 LEU E C 1
ATOM 3831 O O . LEU D 2 5 ? -18.411 -10.060 122.948 1.00 22.00 690 LEU E O 1
ATOM 3836 N N . ARG D 2 6 ? -17.264 -11.919 122.508 1.00 22.85 691 ARG E N 1
ATOM 3837 C CA . ARG D 2 6 ? -16.141 -11.578 123.362 1.00 24.08 691 ARG E CA 1
ATOM 3838 C C . ARG D 2 6 ? -15.420 -10.299 122.887 1.00 23.31 691 ARG E C 1
ATOM 3839 O O . ARG D 2 6 ? -15.124 -9.411 123.676 1.00 24.67 691 ARG E O 1
ATOM 3847 N N . TYR D 2 7 ? -15.255 -10.166 121.603 1.00 21.76 692 TYR E N 1
ATOM 3848 C CA . TYR D 2 7 ? -14.736 -8.970 121.025 1.00 23.78 692 TYR E CA 1
ATOM 3849 C C . TYR D 2 7 ? -15.565 -7.738 121.367 1.00 23.88 692 TYR E C 1
ATOM 3850 O O . TYR D 2 7 ? -14.997 -6.672 121.658 1.00 20.21 692 TYR E O 1
ATOM 3859 N N . LEU D 2 8 ? -16.896 -7.876 121.282 1.00 21.78 693 LEU E N 1
ATOM 3860 C CA . LEU D 2 8 ? -17.803 -6.765 121.538 1.00 21.63 693 LEU E CA 1
ATOM 3861 C C . LEU D 2 8 ? -17.899 -6.414 123.014 1.00 22.30 693 LEU E C 1
ATOM 3862 O O . LEU D 2 8 ? -18.025 -5.258 123.345 1.00 21.00 693 LEU E O 1
ATOM 3867 N N . LEU D 2 9 ? -17.881 -7.404 123.909 1.00 25.28 694 LEU E N 1
ATOM 3868 C CA . LEU D 2 9 ? -17.706 -7.105 125.347 1.00 27.05 694 LEU E CA 1
ATOM 3869 C C . LEU D 2 9 ? -16.328 -6.492 125.708 1.00 30.67 694 LEU E C 1
ATOM 3870 O O . LEU D 2 9 ? -16.273 -5.735 126.657 1.00 30.77 694 LEU E O 1
ATOM 3875 N N . ASP D 2 10 ? -15.237 -6.756 124.982 1.00 33.15 695 ASP E N 1
ATOM 3876 C CA . ASP D 2 10 ? -13.921 -6.198 125.425 1.00 33.95 695 ASP E CA 1
ATOM 3877 C C . ASP D 2 10 ? -13.375 -4.862 124.817 1.00 35.90 695 ASP E C 1
ATOM 3878 O O . ASP D 2 10 ? -13.923 -4.284 123.841 1.00 38.05 695 ASP E O 1
#

CATH classification: 1.10.565.10

Secondary structure (DSSP, 8-state):
--HHHHHHHHHHHHHHHH----HHHHHHHHHS---HHHHHHHHHHHHHHHHHHHHHHHHTSTTGGGS-HHHHHHHHHHHHHHHHHHHHHHHH---SSSHHHHHHHHTSS--HHHHHHHHHHHHHHHTTT--HHHHHHHHHHHHT-TTSTT-S-HHHHHHHHHHHHHHHHHHHHHH-TT-TTHHHHHHHHHHHHHTHHHHHHHHHHHHHHTT----HHHHHHTT-/--HHHHHHHHHHHHHHHT----HHHHHHHHHS--SHHHHHHHHHHHHHHHHHHHHHHHTTSTTGGGS-HHHHHHHHHHHHHHHHHHHHHHHHHHS--SHHHHHHHHHHHTSS--HHHHHHHHHHHHHHHHT---HHHHHHHHHHHHT-TTSTT-S-HHHHHHHHHHHHHHHHHHHHHH-TT-THHHHHHHHHHHHHTTHHHHHHHHHHHHHHTT----HHHHHHTT-/--HHHHHHHH-/--HHHHHHH-

InterPro domains:
  IPR000536 Nuclear hormone receptor, ligand-binding domain [PF00104] (298-469)
  IPR000536 Nuclear hormone receptor, ligand-binding domain [PS51843] (262-486)
  IPR000536 Nuclear hormone receptor, ligand-binding domain [SM00430] (303-458)
  IPR001628 Zinc finger, nuclear hormone receptor-type [PF00105] (136-202)
  IPR001628 Zinc finger, nuclear hormone receptor-type [PR00047] (137-153)
  IPR001628 Zinc finger, nuclear hormone receptor-type [PR00047] (153-168)
  IPR001628 Zinc finger, nuclear hormone receptor-type [PR00047] (186-194)
  IPR001628 Zinc finger, nuclear hormone receptor-type [PR00047] (194-202)
  IPR001628 Zinc finger, nuclear hormone receptor-type [PS00031] (137-163)
  IPR001628 Zinc finger, nuclear hormone receptor-type [PS51030] (134-209)
  IPR001628 Zinc finger, nuclear hormone receptor-type [SM00399] (134-205)
  IPR001723 Nuclear hormone receptor [PR00398] (304-325)
  IPR001723 Nuclear hormone receptor [PR00398] (325-341)
  IPR001723 Nuclear hormone receptor [PR00398] (389-404)
  IPR001723 Nuclear hormone receptor [PR00398] (446-463)
  IPR001728 Thyroid hormone receptor [PR00546] (125-139)
  IPR001728 Thyroid hormone receptor [PR00546] (301-322)
  IPR001728 Thyroid hormone receptor [PR00546] (327-346)
  IPR001728 Thyroid hormone receptor [PR00546] (389-411)
  IPR013088 Zinc finger, NHR/GATA-type [G3DSA:3.30.50.10] (129-211)

Nearest PDB structures (foldseek):
  8hd3-assembly1_A  TM=9.884E-01  e=2.855E-27  Homo sapiens
  6hl0-assembly1_A  TM=9.837E-01  e=1.031E-26  Homo sapiens
  5q0q-assembly2_C  TM=9.955E-01  e=9.438E-26  Homo sapiens
  5q0q-assembly1_A  TM=9.929E-01  e=2.392E-25  Homo sapiens
  5q1e-assembly1_A  TM=9.790E-01  e=1.345E-25  Homo sapiens

Foldseek 3Di:
DDPVLVVLLVLLVVLLVVQDDDVVLLVCLPDPDQALQSLQVSVLVLLLSLLVSLVSSQCSQVLLVVADPVLSLQLSLQQSQLLSLLVVLVVLCPDVSSVSNLVSVVHNQFDCVLSVLSVVLSVLVVVLVDDSSLSRLLSNLSSLQLPTPPRPCSVSSVVSNVSSLVSNLVVCCVVPVVDNCSSVSSVVSVVSSVVVVVVVVVRVVSCCVVPDDHDPSVCVSPVD/DDPVLVVLLVLLVVQLVVQDDDPVLLCCLPPPDLALQSLQVSVQVLLLSLLVSLVSSQCSRVLLVVDDPVLNLQLSLQLSQLLSLLVVLCCLQPVPDPVSSVSNLSSVVRHQADPVLSVLSVVLSVLVNVLVDDSSLSSLLSNLSSLDLPTPPRPCSPSSVVSNVSSLVSNQVVCCPVPVPDSVSSVSSVVSSVSSVVVVVVVVVSVVRCVVVPDDHDPSVCVSNVD/DPPVVVVVVVD/DPVVVVVVVD

B-factor: mean 43.01, std 16.59, range [14.58, 103.28]

Sequence (472 aa):
LTPDQQTLLHFIMDSYNKQRMPQEITNKILKEEFSAEENFLILTEMATNHVQVLVEFTKKLPGFQTLDHEDQIALLKGSAVEAMFLRSAEIFNPSGHSDLLEERIRNSGISDEYITPMFSFYKSIGELKMTQEEYALLTAIVILSPDRQYIKDREAVEKLQEPLLDVLQKLCKIHQPENPQHFACLLGRLTELRTFNHHHAEMLMSWRVNDHKFTPLLCEIWDVLTPDQQTLLHFIMDSYNKQRMPQEITNKILKEEFSAEENFLILTEMATNHVQVLVEFTKKLPGFQTLDHEDQIALLKGSAVEAMFLRSAEIFNKKLPSGHSDLLEERIRNSGISDEYITPMFSFYKSIGELKMTQEEYALLTAIVILSPDRQYIKDREAVEKLQEPLLDVLQKLCKIHQPENPQHFACLLGRLTELRTFNHHHAEMLMSWRVNDHKFTPLLCEIWDVENLLLRYLLDKENLLLRYLLD

Solvent-accessible surface area: 23224 Å² total; per-residue (Å²): 159,51,107,113,50,82,91,31,15,108,117,1,16,102,5,15,90,148,29,187,44,40,124,116,10,31,73,48,6,87,172,69,122,98,37,56,92,28,0,4,64,1,24,17,54,14,14,26,18,10,2,80,14,13,1,50,4,0,26,91,4,45,26,1,108,119,14,64,111,118,3,2,16,10,0,0,52,25,0,1,15,5,4,19,14,3,25,21,0,33,25,34,95,112,84,58,43,25,98,52,12,40,82,4,12,96,60,2,46,21,62,98,125,21,3,77,33,12,19,60,2,4,143,28,1,22,117,26,177,16,55,78,53,8,17,0,0,3,10,0,5,5,0,0,12,13,122,31,128,177,11,128,68,98,126,23,0,82,137,38,24,87,55,3,33,66,4,0,75,52,22,4,113,72,104,50,3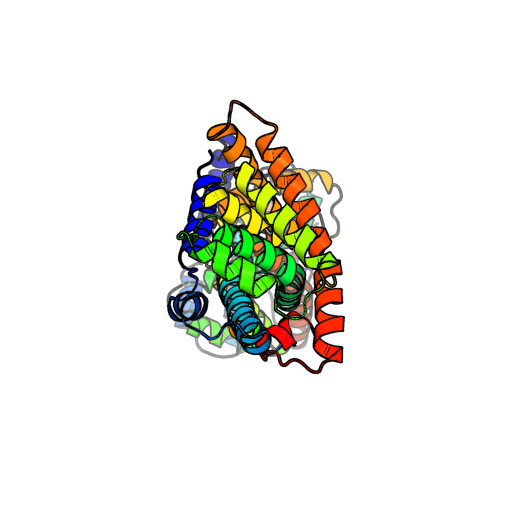9,87,28,47,19,10,34,46,31,1,69,28,68,9,83,53,1,123,70,3,59,119,41,12,53,49,7,17,129,53,23,135,129,98,122,38,112,35,40,97,8,3,45,33,2,35,106,58,157,52,104,66,33,89,66,28,16,99,91,1,22,98,5,16,88,147,24,189,28,38,125,129,10,27,71,45,10,95,167,59,130,74,43,50,104,29,1,9,77,0,25,12,55,10,17,22,15,8,1,83,16,11,0,70,4,0,48,83,4,10,4,0,100,65,10,62,105,109,0,3,15,12,0,0,53,25,0,1,14,5,4,19,11,1,26,15,0,2,14,25,41,81,95,87,72,80,37,37,20,98,42,12,44,93,0,10,121,72,3,48,18,53,104,110,18,1,88,32,10,25,59,0,8,141,26,1,15,112,24,156,6,57,48,48,12,4,0,0,1,13,0,4,6,0,0,13,19,117,26,127,178,8,134,66,102,100,16,0,75,97,6,21,83,43,2,36,71,8,0,69,65,20,8,122,68,113,45,100,126,70,112,129,9,31,57,32,0,70,35,47,11,82,49,1,126,72,1,56,116,30,9,55,41,7,17,130,47,23,131,123,88,102,49,155,33,42,99,10,4,45,44,3,38,101,62,168,30,105,52,0,29,136,15,6,94,144,168,34,70,54,0,29,158,37,4,108

Radius of gyration: 29.93 Å; Cα contacts (8 Å, |Δi|>4): 453; chains: 4; bounding box: 78×35×79 Å

Organism: Homo sapiens (NCBI:txid9606)

GO term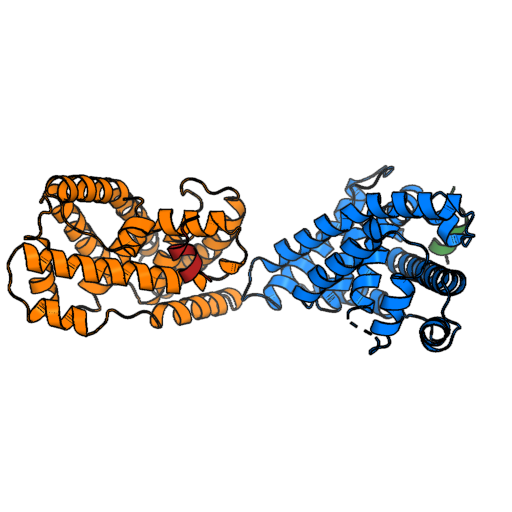s:
  GO:0000976 transcription cis-regulatory region binding (F, IMP)
  GO:0006355 regulation of DNA-templated transcription (P, IMP)
  GO:0005515 protein binding (F, IPI)
  GO:0000977 RNA polymerase II transcription regulatory region sequence-specific DNA binding (F, IDA)
  GO:0045944 positive regulation of transcription by RNA polymerase II (P, IDA)
  GO:0032052 bile acid binding (F, IDA)
  GO:0038186 bile acid nuclear receptor activity (F, IDA)
  GO:1905695 positive regulation of phosphatidic acid biosynthetic process (P, IDA)
  GO:0038185 nuclear receptor-mediated bile acid signaling pathway (P, TAS)
  GO:1903413 cellular response to bile acid (P, IMP)
  GO:0004879 nuclear receptor activity (F, IDA)
  GO:0001228 DNA-binding transcription activator activity, RNA polymerase II-specific (F, IDA)
  GO:0045893 positive regulation of DNA-templated transcription (P, IDA)
  GO:0010903 negative regulation of very-low-density lipoprotein particle remodeling (P, IDA)
  GO:0000785 chromatin (C, IC)
  GO:0035356 intracellular triglyceride homeostasis (P, IDA)
  GO:0043066 negative regulation of apoptotic process (P, IDA)
  GO:0043124 negative regulation of canonical NF-kappaB signal transduction (P, IDA)
  GO:0010988 regulation of low-density lipoprotein particle clearance (P, IDA)
  GO:0032689 negative regulation of type II interferon production (P, IDA)